Protein AF-A0A7S3M5Z5-F1 (afdb_monomer_lite)

Structure (mmCIF, N/CA/C/O backbone):
data_AF-A0A7S3M5Z5-F1
#
_entry.id   AF-A0A7S3M5Z5-F1
#
loop_
_atom_site.group_PDB
_atom_site.id
_atom_site.type_symbol
_atom_site.label_atom_id
_atom_site.label_alt_id
_atom_site.label_comp_id
_atom_site.label_asym_id
_atom_site.label_entity_id
_atom_site.label_seq_id
_atom_site.pdbx_PDB_ins_code
_atom_site.Cartn_x
_atom_site.Cartn_y
_atom_site.Cartn_z
_atom_site.occupancy
_atom_site.B_iso_or_equiv
_atom_site.auth_seq_id
_atom_site.auth_comp_id
_atom_site.auth_asym_id
_atom_site.auth_atom_id
_atom_site.pdbx_PDB_model_num
ATOM 1 N N . MET A 1 1 ? 9.520 68.332 -27.597 1.00 43.22 1 MET A N 1
ATOM 2 C CA . MET A 1 1 ? 9.142 66.942 -27.940 1.00 43.22 1 MET A CA 1
ATOM 3 C C . MET A 1 1 ? 8.812 66.236 -26.623 1.00 43.22 1 MET A C 1
ATOM 5 O O . MET A 1 1 ? 9.694 65.631 -26.049 1.00 43.22 1 MET A O 1
ATOM 9 N N . SER A 1 2 ? 7.698 66.453 -25.919 1.00 33.81 2 SER A N 1
ATOM 10 C CA . SER A 1 2 ? 6.263 66.553 -26.255 1.00 33.81 2 SER A CA 1
ATOM 11 C C . SER A 1 2 ? 5.640 65.240 -26.730 1.00 33.81 2 SER A C 1
ATOM 13 O O . SER A 1 2 ? 5.817 64.883 -27.891 1.00 33.81 2 SER A O 1
ATOM 15 N N . ARG A 1 3 ? 4.864 64.601 -25.837 1.00 35.56 3 ARG A N 1
ATOM 16 C CA . ARG A 1 3 ? 3.438 64.199 -25.973 1.00 35.56 3 ARG A CA 1
ATOM 17 C C . ARG A 1 3 ? 3.005 63.567 -24.633 1.00 35.56 3 ARG A C 1
ATOM 19 O O . ARG A 1 3 ? 3.528 62.525 -24.273 1.00 35.56 3 ARG A O 1
ATOM 26 N N . ASN A 1 4 ? 2.329 64.293 -23.738 1.00 35.72 4 ASN A N 1
ATOM 27 C CA . ASN A 1 4 ? 0.877 64.550 -23.656 1.00 35.72 4 ASN A CA 1
ATOM 28 C C . ASN A 1 4 ? 0.013 63.283 -23.666 1.00 35.72 4 ASN A C 1
ATOM 30 O O . ASN A 1 4 ? -0.031 62.613 -24.689 1.00 35.72 4 ASN A O 1
ATOM 34 N N . ILE A 1 5 ? -0.759 63.077 -22.592 1.00 34.09 5 ILE A N 1
ATOM 35 C CA . ILE A 1 5 ? -2.233 63.090 -22.608 1.00 34.09 5 ILE A CA 1
ATOM 36 C C . ILE A 1 5 ? -2.725 63.528 -21.218 1.00 34.09 5 ILE A C 1
ATOM 38 O O . ILE A 1 5 ? -2.197 63.121 -20.188 1.00 34.09 5 ILE A O 1
ATOM 42 N N . ALA A 1 6 ? -3.698 64.433 -21.243 1.00 37.28 6 ALA A N 1
ATOM 43 C CA . ALA A 1 6 ? -4.306 65.127 -20.122 1.00 37.28 6 ALA A CA 1
ATOM 44 C C . ALA A 1 6 ? -5.406 64.298 -19.441 1.00 37.28 6 ALA A C 1
ATOM 46 O O . ALA A 1 6 ? -6.159 63.597 -20.116 1.00 37.28 6 ALA A O 1
ATOM 47 N N . HIS A 1 7 ? -5.579 64.486 -18.130 1.00 37.19 7 HIS A N 1
ATOM 48 C CA . HIS A 1 7 ? -6.830 64.169 -17.445 1.00 37.19 7 HIS A CA 1
ATOM 49 C C . HIS A 1 7 ? -7.456 65.449 -16.898 1.00 37.19 7 HIS A C 1
ATOM 51 O O . HIS A 1 7 ? -6.837 66.204 -16.150 1.00 37.19 7 HIS A O 1
ATOM 57 N N . GLY A 1 8 ? -8.676 65.699 -17.375 1.00 39.25 8 GLY A N 1
ATOM 58 C CA . GLY A 1 8 ? -9.489 66.856 -17.055 1.00 39.25 8 GLY A CA 1
ATOM 59 C C . GLY A 1 8 ? -10.012 66.827 -15.625 1.00 39.25 8 GLY A C 1
ATOM 60 O O . GLY A 1 8 ? -10.321 65.784 -15.054 1.00 39.25 8 GLY A O 1
ATOM 61 N N . THR A 1 9 ? -10.133 68.025 -15.075 1.00 39.59 9 THR A N 1
ATOM 62 C CA . THR A 1 9 ? -10.810 68.345 -13.826 1.00 39.59 9 THR A CA 1
ATOM 63 C C . THR A 1 9 ? -12.314 68.103 -13.973 1.00 39.59 9 THR A C 1
ATOM 65 O O . THR A 1 9 ? -12.994 68.856 -14.673 1.00 39.59 9 THR A O 1
ATOM 68 N N . SER A 1 10 ? -12.853 67.075 -13.316 1.00 39.88 10 SER A N 1
ATOM 69 C CA . SER A 1 10 ? -14.298 66.931 -13.133 1.00 39.88 10 SER A CA 1
ATOM 70 C C . SER A 1 10 ? -14.761 67.864 -12.015 1.00 39.88 10 SER A C 1
ATOM 72 O O . SER A 1 10 ? -14.399 67.687 -10.850 1.00 39.88 10 SER A O 1
ATOM 74 N N . SER A 1 11 ? -15.555 68.861 -12.390 1.00 41.66 11 SER A N 1
ATOM 75 C CA . SER A 1 11 ? -16.326 69.719 -11.501 1.00 41.66 11 SER A CA 1
ATOM 76 C C . SER A 1 11 ? -17.181 68.885 -10.541 1.00 41.66 11 SER A C 1
ATOM 78 O O . SER A 1 11 ? -17.965 68.028 -10.946 1.00 41.66 11 SER A O 1
ATOM 80 N N . THR A 1 12 ? -17.034 69.146 -9.246 1.00 49.88 12 THR A N 1
ATOM 81 C CA . THR A 1 12 ? -17.871 68.586 -8.188 1.00 49.88 12 THR A CA 1
ATOM 82 C C . THR A 1 12 ? -19.261 69.214 -8.259 1.00 49.88 12 THR A C 1
ATOM 84 O O . THR A 1 12 ? -19.490 70.346 -7.837 1.00 49.88 12 THR A O 1
ATOM 87 N N . THR A 1 13 ? -20.218 68.477 -8.814 1.00 54.16 13 THR A N 1
ATOM 88 C CA . THR A 1 13 ? -21.637 68.816 -8.734 1.00 54.16 13 THR A CA 1
ATOM 89 C C . THR A 1 13 ? -22.106 68.637 -7.289 1.00 54.16 13 THR A C 1
ATOM 91 O O . THR A 1 13 ? -22.162 67.534 -6.747 1.00 54.16 13 THR A O 1
ATOM 94 N N . ILE A 1 14 ? -22.408 69.749 -6.622 1.00 57.97 14 ILE A N 1
ATOM 95 C CA . ILE A 1 14 ? -22.989 69.752 -5.278 1.00 57.97 14 ILE A CA 1
ATOM 96 C C . ILE A 1 14 ? -24.421 69.221 -5.399 1.00 57.97 14 ILE A C 1
ATOM 98 O O . ILE A 1 14 ? -25.308 69.917 -5.883 1.00 57.97 14 ILE A O 1
ATOM 102 N N . VAL A 1 15 ? -24.648 67.977 -4.974 1.00 57.81 15 VAL A N 1
ATOM 103 C CA . VAL A 1 15 ? -25.990 67.384 -4.900 1.00 57.81 15 VAL A CA 1
ATOM 104 C C . VAL A 1 15 ? -26.729 68.018 -3.716 1.00 57.81 15 VAL A C 1
ATOM 106 O O . VAL A 1 15 ? -26.546 67.619 -2.563 1.00 57.81 15 VAL A O 1
ATOM 109 N N . SER A 1 16 ? -27.531 69.047 -3.990 1.00 66.94 16 SER A N 1
ATOM 110 C CA . SER A 1 16 ? -28.467 69.651 -3.040 1.00 66.94 16 SER A CA 1
ATOM 111 C C . SER A 1 16 ? -29.897 69.190 -3.348 1.00 66.94 16 SER A C 1
ATOM 113 O O . SER A 1 16 ? -30.299 69.098 -4.504 1.00 66.94 16 SER A O 1
ATOM 115 N N . GLY A 1 17 ? -30.659 68.841 -2.307 1.00 71.44 17 GLY A N 1
ATOM 116 C CA . GLY A 1 17 ? -32.039 68.364 -2.433 1.00 71.44 17 GLY A CA 1
ATOM 117 C C . GLY A 1 17 ? -32.419 67.308 -1.394 1.00 71.44 17 GLY A C 1
ATOM 118 O O . GLY A 1 17 ? -31.580 66.815 -0.637 1.00 71.44 17 GLY A O 1
ATOM 119 N N . THR A 1 18 ? -33.703 66.958 -1.367 1.00 68.50 18 THR A N 1
ATOM 120 C CA . THR A 1 18 ? -34.346 66.063 -0.387 1.00 68.50 18 THR A CA 1
ATOM 121 C C . THR A 1 18 ? -33.781 64.635 -0.394 1.00 68.50 18 THR A C 1
ATOM 123 O O . THR A 1 18 ? -33.870 63.935 0.607 1.00 68.50 18 THR A O 1
ATOM 126 N N . ASP A 1 19 ? -33.114 64.222 -1.476 1.00 59.22 19 ASP A N 1
ATOM 127 C CA . ASP A 1 19 ? -32.486 62.901 -1.633 1.00 59.22 19 ASP A CA 1
ATOM 128 C C . ASP A 1 19 ? -31.010 62.828 -1.183 1.00 59.22 19 ASP A C 1
ATOM 130 O O . ASP A 1 19 ? -30.330 61.822 -1.403 1.00 59.22 19 ASP A O 1
ATOM 134 N N . ARG A 1 20 ? -30.492 63.860 -0.498 1.00 68.38 20 ARG A N 1
ATOM 135 C CA . ARG A 1 20 ? -29.096 63.907 -0.011 1.00 68.38 20 ARG A CA 1
ATOM 136 C C . ARG A 1 20 ? -28.720 62.732 0.905 1.00 68.38 20 ARG A C 1
ATOM 138 O O . ARG A 1 20 ? -27.565 62.307 0.916 1.00 68.38 20 ARG A O 1
ATOM 145 N N . TYR A 1 21 ? -29.680 62.184 1.648 1.00 64.81 21 TYR A N 1
ATOM 146 C CA . TYR A 1 21 ? -29.463 61.088 2.602 1.00 64.81 21 TYR A CA 1
ATOM 147 C C . TYR A 1 21 ? -29.082 59.750 1.941 1.00 64.81 21 TYR A C 1
ATOM 149 O O . TYR A 1 21 ? -28.549 58.872 2.615 1.00 64.81 21 TYR A O 1
ATOM 157 N N . LYS A 1 22 ? -29.309 59.585 0.630 1.00 66.06 22 LYS A N 1
ATOM 158 C CA . LYS A 1 22 ? -28.962 58.352 -0.100 1.00 66.06 22 LYS A CA 1
ATOM 159 C C . LYS A 1 22 ? -27.462 58.227 -0.392 1.00 66.06 22 LYS A C 1
ATOM 161 O O . LYS A 1 22 ? -26.971 57.113 -0.545 1.00 66.06 22 LYS A O 1
ATOM 166 N N . TYR A 1 23 ? -26.733 59.346 -0.427 1.00 62.72 23 TYR A N 1
ATOM 167 C CA . TYR A 1 23 ? -25.345 59.400 -0.910 1.00 62.72 23 TYR A CA 1
ATOM 168 C C . TYR A 1 23 ? -24.307 59.746 0.173 1.00 62.72 23 TYR A C 1
ATOM 170 O O . TYR A 1 23 ? -23.111 59.741 -0.105 1.00 62.72 23 TYR A O 1
ATOM 178 N N . PHE A 1 24 ? -24.731 59.984 1.420 1.00 61.91 24 PHE A N 1
ATOM 179 C CA . PHE A 1 24 ? -23.837 60.168 2.568 1.00 61.91 24 PHE A CA 1
ATOM 180 C C . PHE A 1 24 ? -24.242 59.235 3.715 1.00 61.91 24 PHE A C 1
ATOM 182 O O . PHE A 1 24 ? -25.121 59.562 4.506 1.00 61.91 24 PHE A O 1
ATOM 189 N N . LYS A 1 25 ? -23.573 58.084 3.847 1.00 59.22 25 LYS A N 1
ATOM 190 C CA . LYS A 1 25 ? -23.629 57.271 5.071 1.00 59.22 25 LYS A CA 1
ATOM 191 C C . LYS A 1 25 ? -22.400 57.581 5.921 1.00 59.22 25 LYS A C 1
ATOM 193 O O . LYS A 1 25 ? -21.284 57.246 5.538 1.00 59.22 25 LYS A O 1
ATOM 198 N N . ARG A 1 26 ? -22.596 58.242 7.065 1.00 60.44 26 ARG A N 1
ATOM 199 C CA . ARG A 1 26 ? -21.576 58.309 8.123 1.00 60.44 26 ARG A CA 1
ATOM 200 C C . ARG A 1 26 ? -21.660 57.023 8.952 1.00 60.44 26 ARG A C 1
ATOM 202 O O . ARG A 1 26 ? -22.781 56.619 9.264 1.00 60.44 26 ARG A O 1
ATOM 209 N N . PRO A 1 27 ? -20.539 56.386 9.326 1.00 59.56 27 PRO A N 1
ATOM 210 C CA . PRO A 1 27 ? -20.585 55.289 10.284 1.00 59.56 27 PRO A CA 1
ATOM 211 C C . PRO A 1 27 ? -21.136 55.811 11.620 1.00 59.56 27 PRO A C 1
ATOM 213 O O . PRO A 1 27 ? -20.685 56.838 12.130 1.00 59.56 27 PRO A O 1
ATOM 216 N N . ILE A 1 28 ? -22.152 55.131 12.156 1.00 60.16 28 ILE A N 1
ATOM 217 C CA . ILE A 1 28 ? -22.731 55.437 13.465 1.00 60.16 28 ILE A CA 1
ATOM 218 C C . ILE A 1 28 ? -21.717 54.979 14.511 1.00 60.16 28 ILE A C 1
ATOM 220 O O . ILE A 1 28 ? -21.494 53.783 14.676 1.00 60.16 28 ILE A O 1
ATOM 224 N N . MET A 1 29 ? -21.078 55.928 15.194 1.00 46.94 29 MET A N 1
ATOM 225 C CA . MET A 1 29 ? -20.269 55.612 16.367 1.00 46.94 29 MET A CA 1
ATOM 226 C C . MET A 1 29 ? -21.193 55.228 17.532 1.00 46.94 29 MET A C 1
ATOM 228 O O . MET A 1 29 ? -22.042 56.044 17.906 1.00 46.94 29 MET A O 1
ATOM 232 N N . PRO A 1 30 ? -21.033 54.036 18.134 1.00 61.28 30 PRO A N 1
ATOM 233 C CA . PRO A 1 30 ? -21.745 53.681 19.353 1.00 61.28 30 PRO A CA 1
ATOM 234 C C . PRO A 1 30 ? -21.363 54.663 20.464 1.00 61.28 30 PRO A C 1
ATOM 236 O O . PRO A 1 30 ? -20.181 54.862 20.751 1.00 61.28 30 PRO A O 1
ATOM 239 N N . ARG A 1 31 ? -22.356 55.299 21.091 1.00 50.75 31 ARG A N 1
ATOM 240 C CA . ARG A 1 31 ? -22.132 56.091 22.303 1.00 50.75 31 ARG A CA 1
ATOM 241 C C . ARG A 1 31 ? -21.839 55.124 23.443 1.00 50.75 31 ARG A C 1
ATOM 243 O O . ARG A 1 31 ? -22.752 54.507 23.977 1.00 50.75 31 ARG A O 1
ATOM 250 N N . VAL A 1 32 ? -20.568 54.990 23.801 1.00 49.41 32 VAL A N 1
ATOM 251 C CA . VAL A 1 32 ? -20.152 54.269 25.004 1.00 49.41 32 VAL A CA 1
ATOM 252 C C . VAL A 1 32 ? -20.518 55.147 26.201 1.00 49.41 32 VAL A C 1
ATOM 254 O O . VAL A 1 32 ? -19.834 56.126 26.493 1.00 49.41 32 VAL A O 1
ATOM 257 N N . SER A 1 33 ? -21.635 54.860 26.868 1.00 54.50 33 SER A N 1
ATOM 258 C CA . SER A 1 33 ? -21.915 55.433 28.185 1.00 54.50 33 SER A CA 1
ATOM 259 C C . SER A 1 33 ? -20.976 54.767 29.188 1.00 54.50 33 SER A C 1
ATOM 261 O O . SER A 1 33 ? -21.238 53.659 29.651 1.00 54.50 33 SER A O 1
ATOM 263 N N . ALA A 1 34 ? -19.849 55.412 29.486 1.00 51.16 34 ALA A N 1
ATOM 264 C CA . ALA A 1 34 ? -18.953 54.977 30.547 1.00 51.16 34 ALA A CA 1
ATOM 265 C C . ALA A 1 34 ? -19.637 55.210 31.904 1.00 51.16 34 ALA A C 1
ATOM 267 O O . ALA A 1 34 ? -19.567 56.298 32.471 1.00 51.16 34 ALA A O 1
ATOM 268 N N . VAL A 1 35 ? -20.342 54.196 32.403 1.00 54.91 35 VAL A N 1
ATOM 269 C CA . VAL A 1 35 ? -20.797 54.149 33.794 1.00 54.91 35 VAL A CA 1
ATOM 270 C C . VAL A 1 35 ? -19.621 53.640 34.624 1.00 54.91 35 VAL A C 1
ATOM 272 O O . VAL A 1 35 ? -19.112 52.547 34.386 1.00 54.91 35 VAL A O 1
ATOM 275 N N . ALA A 1 36 ? -19.144 54.463 35.557 1.00 52.31 36 ALA A N 1
ATOM 276 C CA . ALA A 1 36 ? -18.070 54.090 36.471 1.00 52.31 36 ALA A CA 1
ATOM 277 C C . ALA A 1 36 ? -18.521 52.924 37.377 1.00 52.31 36 ALA A C 1
ATOM 279 O O . ALA A 1 36 ? -19.660 52.949 37.851 1.00 52.31 36 ALA A O 1
ATOM 280 N N . PRO A 1 37 ? -17.666 51.924 37.659 1.00 48.53 37 PRO A N 1
ATOM 281 C CA . PRO A 1 37 ? -18.021 50.837 38.562 1.00 48.53 37 PRO A CA 1
ATOM 282 C C . PRO A 1 37 ? -18.065 51.359 40.004 1.00 48.53 37 PRO A C 1
ATOM 284 O O . PRO A 1 37 ? -17.046 51.440 40.688 1.00 48.53 37 PRO A O 1
ATOM 287 N N . GLN A 1 38 ? -19.256 51.736 40.471 1.00 46.62 38 GLN A N 1
ATOM 288 C CA . GLN A 1 38 ? -19.521 51.862 41.898 1.00 46.62 38 GLN A CA 1
ATOM 289 C C . GLN A 1 38 ? -19.731 50.463 42.476 1.00 46.62 38 GLN A C 1
ATOM 291 O O . GLN A 1 38 ? -20.580 49.697 42.026 1.00 46.62 38 GLN A O 1
ATOM 296 N N . ILE A 1 39 ? -18.901 50.145 43.464 1.00 49.81 39 ILE A N 1
ATOM 297 C CA . ILE A 1 39 ? -18.981 48.966 44.320 1.00 49.81 39 ILE A CA 1
ATOM 298 C C . ILE A 1 39 ? -20.371 48.946 44.964 1.00 49.81 39 ILE A C 1
ATOM 300 O O . ILE A 1 39 ? -20.687 49.826 45.762 1.00 49.81 39 ILE A O 1
ATOM 304 N N . LEU A 1 40 ? -21.190 47.947 44.638 1.00 44.34 40 LEU A N 1
ATOM 305 C CA . LEU A 1 40 ? -22.427 47.670 45.360 1.00 44.34 40 LEU A CA 1
ATOM 306 C C . LEU A 1 40 ? -22.357 46.271 45.971 1.00 44.34 40 LEU A C 1
ATOM 308 O O . LEU A 1 40 ? -22.427 45.253 45.285 1.00 44.34 40 LEU A O 1
ATOM 312 N N . LEU A 1 41 ? -22.201 46.280 47.297 1.00 47.19 41 LEU A N 1
ATOM 313 C CA . LEU A 1 41 ? -22.665 45.244 48.214 1.00 47.19 41 LEU A CA 1
ATOM 314 C C . LEU A 1 41 ? -24.086 44.810 47.821 1.00 47.19 41 LEU A C 1
ATOM 316 O O . LEU A 1 41 ? -24.908 45.647 47.448 1.00 47.19 41 LEU A O 1
ATOM 320 N N . ALA A 1 42 ? -24.364 43.511 47.936 1.00 42.09 42 ALA A N 1
ATOM 321 C CA . ALA A 1 42 ? -25.675 42.928 47.674 1.00 42.09 42 ALA A CA 1
ATOM 322 C C . ALA A 1 42 ? -26.801 43.736 48.360 1.00 42.09 42 ALA A C 1
ATOM 324 O O . ALA A 1 42 ? -26.733 43.946 49.575 1.00 42.09 42 ALA A O 1
ATOM 325 N N . PRO A 1 43 ? -27.836 44.184 47.628 1.00 47.59 43 PRO A N 1
ATOM 326 C CA . PRO A 1 43 ? -28.994 44.800 48.250 1.00 47.59 43 PRO A CA 1
ATOM 327 C C . PRO A 1 43 ? -29.846 43.702 48.894 1.00 47.59 43 PRO A C 1
ATOM 329 O O . PRO A 1 43 ? -30.458 42.884 48.212 1.00 47.59 43 PRO A O 1
ATOM 332 N N . THR A 1 44 ? -29.892 43.678 50.224 1.00 42.06 44 THR A N 1
ATOM 333 C CA . THR A 1 44 ? -30.932 42.973 50.976 1.00 42.06 44 THR A CA 1
ATOM 334 C C . THR A 1 44 ? -32.229 43.760 50.828 1.00 42.06 44 THR A C 1
ATOM 336 O O . THR A 1 44 ? -32.485 44.702 51.579 1.00 42.06 44 THR A O 1
ATOM 339 N N . THR A 1 45 ? -33.032 43.420 49.827 1.00 46.38 45 THR A N 1
ATOM 340 C CA . THR A 1 45 ? -34.400 43.924 49.706 1.00 46.38 45 THR A CA 1
ATOM 341 C C . THR A 1 45 ? -35.285 43.154 50.681 1.00 46.38 45 THR A C 1
ATOM 343 O O . THR A 1 45 ? -35.663 42.012 50.428 1.00 46.38 45 THR A O 1
ATOM 346 N N . ALA A 1 46 ? -35.580 43.770 51.824 1.00 54.31 46 ALA A N 1
ATOM 347 C CA . ALA A 1 46 ? -36.752 43.422 52.612 1.00 54.31 46 ALA A CA 1
ATOM 348 C C . ALA A 1 46 ? -37.972 44.002 51.882 1.00 54.31 46 ALA A C 1
ATOM 350 O O . ALA A 1 46 ? -38.087 45.220 51.754 1.00 54.31 46 ALA A O 1
ATOM 351 N N . GLU A 1 47 ? -38.832 43.140 51.343 1.00 51.00 47 GLU A N 1
ATOM 352 C CA . GLU A 1 47 ? -40.102 43.564 50.755 1.00 51.00 47 GLU A CA 1
ATOM 353 C C . GLU A 1 47 ? -41.162 43.676 51.858 1.00 51.00 47 GLU A C 1
ATOM 355 O O . GLU A 1 47 ? -41.482 42.695 52.529 1.00 51.00 47 GLU A O 1
ATOM 360 N N . ASP A 1 48 ? -41.678 44.890 52.057 1.00 56.59 48 ASP A N 1
ATOM 361 C CA . ASP A 1 48 ? -42.795 45.190 52.956 1.00 56.59 48 ASP A CA 1
ATOM 362 C C . ASP A 1 48 ? -44.125 44.804 52.265 1.00 56.59 48 ASP A C 1
ATOM 364 O O . ASP A 1 48 ? -44.462 45.379 51.226 1.00 56.59 48 ASP A O 1
ATOM 368 N N . PRO A 1 49 ? -44.925 43.862 52.801 1.00 56.69 49 PRO A N 1
ATOM 369 C CA . PRO A 1 49 ? -46.068 43.271 52.091 1.00 56.69 49 PRO A CA 1
ATOM 370 C C . PRO A 1 49 ? -47.365 44.113 52.109 1.00 56.69 49 PRO A C 1
ATOM 372 O O . PRO A 1 49 ? -48.459 43.560 52.020 1.00 56.69 49 PRO A O 1
ATOM 375 N N . LEU A 1 50 ? -47.288 45.443 52.236 1.00 57.91 50 LEU A N 1
ATOM 376 C CA . LEU A 1 50 ? -48.462 46.318 52.427 1.00 57.91 50 LEU A CA 1
ATOM 377 C C . LEU A 1 50 ? -48.587 47.478 51.427 1.00 57.91 50 LEU A C 1
ATOM 379 O O . LEU A 1 50 ? -49.387 48.389 51.646 1.00 57.91 50 LEU A O 1
ATOM 383 N N . VAL A 1 51 ? -47.868 47.439 50.302 1.00 55.97 51 VAL A N 1
ATOM 384 C CA . VAL A 1 51 ? -48.012 48.449 49.239 1.00 55.97 51 VAL A CA 1
ATOM 385 C C . VAL A 1 51 ? -48.855 47.896 48.077 1.00 55.97 51 VAL A C 1
ATOM 387 O O . VAL A 1 51 ? -48.476 46.887 47.482 1.00 55.97 51 VAL A O 1
ATOM 390 N N . PRO A 1 52 ? -49.990 48.532 47.723 1.00 54.62 52 PRO A N 1
ATOM 391 C CA . PRO A 1 52 ? -50.776 48.169 46.547 1.00 54.62 52 PRO A CA 1
ATOM 392 C C . PRO A 1 52 ? -49.987 48.398 45.253 1.00 54.62 52 PRO A C 1
ATOM 394 O O . PRO A 1 52 ? -49.382 49.450 45.054 1.00 54.62 52 PRO A O 1
ATOM 397 N N . THR A 1 53 ? -50.017 47.413 44.359 1.00 52.31 53 THR A N 1
ATOM 398 C CA . THR A 1 53 ? -49.394 47.467 43.035 1.00 52.31 53 THR A CA 1
ATOM 399 C C . THR A 1 53 ? -50.145 48.436 42.119 1.00 52.31 53 THR A C 1
ATOM 401 O O . THR A 1 53 ? -51.278 48.155 41.722 1.00 52.31 53 THR A O 1
ATOM 404 N N . ASP A 1 54 ? -49.513 49.546 41.742 1.00 46.91 54 ASP A N 1
ATOM 405 C CA . ASP A 1 54 ? -50.009 50.430 40.686 1.00 46.91 54 ASP A CA 1
ATOM 406 C C . ASP A 1 54 ? -49.924 49.739 39.314 1.00 46.91 54 ASP A C 1
ATOM 408 O O . ASP A 1 54 ? -48.860 49.297 38.869 1.00 46.91 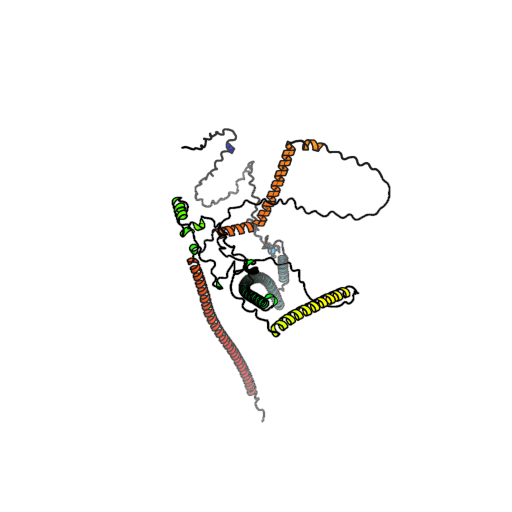54 ASP A O 1
ATOM 412 N N . ASN A 1 55 ? -51.065 49.666 38.624 1.00 53.69 55 ASN A N 1
ATOM 413 C CA . ASN A 1 55 ? -51.182 49.167 37.255 1.00 53.69 55 ASN A CA 1
ATOM 414 C C . ASN A 1 55 ? -50.394 50.067 36.296 1.00 53.69 55 ASN A C 1
ATOM 416 O O . ASN A 1 55 ? -50.867 51.113 35.845 1.00 53.69 55 ASN A O 1
ATOM 420 N N . ARG A 1 56 ? -49.176 49.643 35.962 1.00 45.47 56 ARG A N 1
ATOM 421 C CA . ARG A 1 56 ? -48.333 50.294 34.962 1.00 45.47 56 ARG A CA 1
ATOM 422 C C . ARG A 1 56 ? -48.935 50.068 33.571 1.00 45.47 56 ARG A C 1
ATOM 424 O O . ARG A 1 56 ? -48.939 48.953 33.063 1.00 45.47 56 ARG A O 1
ATOM 431 N N . VAL A 1 57 ? -49.459 51.134 32.970 1.00 58.06 57 VAL A N 1
ATOM 432 C CA . VAL A 1 57 ? -50.019 51.139 31.609 1.00 58.06 57 VAL A CA 1
ATOM 433 C C . VAL A 1 57 ? -48.938 50.720 30.602 1.00 58.06 57 VAL A C 1
ATOM 435 O O . VAL A 1 57 ? -47.874 51.340 30.541 1.00 58.06 57 VAL A O 1
ATOM 438 N N . GLU A 1 58 ? -49.195 49.662 29.827 1.00 57.22 58 GLU A N 1
ATOM 439 C CA . GLU A 1 58 ? -48.303 49.208 28.752 1.00 57.22 58 GLU A CA 1
ATOM 440 C C . GLU A 1 58 ? -48.253 50.239 27.609 1.00 57.22 58 GLU A C 1
ATOM 442 O O . GLU A 1 58 ? -49.281 50.760 27.174 1.00 57.22 58 GLU A O 1
ATOM 447 N N . ALA A 1 59 ? -47.052 50.539 27.107 1.00 55.72 59 ALA A N 1
ATOM 448 C CA . ALA A 1 59 ? -46.862 51.430 25.963 1.00 55.72 59 ALA A CA 1
ATOM 449 C C . ALA A 1 59 ? -47.371 50.787 24.654 1.00 55.72 59 ALA A C 1
ATOM 451 O O . ALA A 1 59 ? -47.228 49.585 24.440 1.00 55.72 59 ALA A O 1
ATOM 452 N N . SER A 1 60 ? -47.936 51.604 23.758 1.00 61.06 60 SER A N 1
ATOM 453 C CA . SER A 1 60 ? -48.693 51.186 22.564 1.00 61.06 60 SER A CA 1
ATOM 454 C C . SER A 1 60 ? -47.866 50.699 21.365 1.00 61.06 60 SER A C 1
ATOM 456 O O . SER A 1 60 ? -48.435 50.428 20.308 1.00 61.06 60 SER A O 1
ATOM 458 N N . VAL A 1 61 ? -46.545 50.568 21.496 1.00 53.59 61 VAL A N 1
ATOM 459 C CA . VAL A 1 61 ? -45.682 49.991 20.457 1.00 53.59 61 VAL A CA 1
ATOM 460 C C . VAL A 1 61 ? -44.690 49.047 21.128 1.00 53.59 61 VAL A C 1
ATOM 462 O O . VAL A 1 61 ? -43.887 49.472 21.957 1.00 53.59 61 VAL A O 1
ATOM 465 N N . LYS A 1 62 ? -44.784 47.758 20.784 1.00 56.84 62 LYS A N 1
ATOM 466 C CA . LYS A 1 62 ? -43.810 46.717 21.133 1.00 56.84 62 LYS A CA 1
ATOM 467 C C . LYS A 1 62 ? -42.936 46.472 19.907 1.00 56.84 62 LYS A C 1
ATOM 469 O O . LYS A 1 62 ? -43.456 46.109 18.853 1.00 56.84 62 LYS A O 1
ATOM 474 N N . ASP A 1 63 ? -41.631 46.659 20.056 1.00 56.94 63 ASP A N 1
ATOM 475 C CA . ASP A 1 63 ? -40.665 46.229 19.051 1.00 56.94 63 ASP A CA 1
ATOM 476 C C . ASP A 1 63 ? -40.641 44.693 19.022 1.00 56.94 63 ASP A C 1
ATOM 478 O O . ASP A 1 63 ? -40.483 44.040 20.055 1.00 56.94 63 ASP A O 1
ATOM 482 N N . VAL A 1 64 ? -40.859 44.112 17.840 1.00 51.28 64 VAL A N 1
ATOM 483 C CA . VAL A 1 64 ? -40.779 42.664 17.611 1.00 51.28 64 VAL A CA 1
ATOM 484 C C . VAL A 1 64 ? -39.466 42.385 16.899 1.00 51.28 64 VAL A C 1
ATOM 486 O O . VAL A 1 64 ? -39.337 42.601 15.694 1.00 51.28 64 VAL A O 1
ATOM 489 N N . GLU A 1 65 ? -38.482 41.900 17.644 1.00 56.72 65 GLU A N 1
ATOM 490 C CA . GLU A 1 65 ? -37.279 41.319 17.061 1.00 56.72 65 GLU A CA 1
ATOM 491 C C . GLU A 1 65 ? -37.608 39.895 16.593 1.00 56.72 65 GLU A C 1
ATOM 493 O O . GLU A 1 65 ? -37.979 39.027 17.384 1.00 56.72 65 GLU A O 1
ATOM 498 N N . VAL A 1 66 ? -37.521 39.648 15.282 1.00 57.16 66 VAL A N 1
ATOM 499 C CA . VAL A 1 66 ? -37.682 38.301 14.723 1.00 57.16 66 VAL A CA 1
ATOM 500 C C . VAL A 1 66 ? -36.369 37.554 14.919 1.00 57.16 66 VAL A C 1
ATOM 502 O O . VAL A 1 66 ? -35.372 37.831 14.252 1.00 57.16 66 VAL A O 1
ATOM 505 N N . GLN A 1 67 ? -36.382 36.607 15.852 1.00 49.50 67 GLN A N 1
ATOM 506 C CA . GLN A 1 67 ? -35.289 35.674 16.092 1.00 49.50 67 GLN A CA 1
ATOM 507 C C . GLN A 1 67 ? -34.988 34.889 14.802 1.00 49.50 67 GLN A C 1
ATOM 509 O O . GLN A 1 67 ? -35.898 34.439 14.101 1.00 49.50 67 GLN A O 1
ATOM 514 N N . THR A 1 68 ? -33.708 34.763 14.453 1.00 53.16 68 THR A N 1
ATOM 515 C CA . THR A 1 68 ? -33.231 34.051 13.261 1.00 53.16 68 THR A CA 1
ATOM 516 C C . THR A 1 68 ? -33.787 32.626 13.193 1.00 53.16 68 THR A C 1
ATOM 518 O O . THR A 1 68 ? -33.877 31.944 14.207 1.00 53.16 68 THR A O 1
ATOM 521 N N . ALA A 1 69 ? -34.098 32.143 11.985 1.00 57.75 69 ALA A N 1
ATOM 522 C CA . ALA A 1 69 ? -34.664 30.814 11.701 1.00 57.75 69 ALA A CA 1
ATOM 523 C C . ALA A 1 69 ? -33.774 29.605 12.091 1.00 57.75 69 ALA A C 1
ATOM 525 O O . ALA A 1 69 ? -34.089 28.468 11.745 1.00 57.75 69 ALA A O 1
ATOM 526 N N . TYR A 1 70 ? -32.673 29.837 12.805 1.00 54.28 70 TYR A N 1
ATOM 527 C CA . TYR A 1 70 ? -31.778 28.815 13.330 1.00 54.28 70 TYR A CA 1
ATOM 528 C C . TYR A 1 70 ? -32.032 28.679 14.827 1.00 54.28 70 TYR A C 1
ATOM 530 O O . TYR A 1 70 ? -31.541 29.456 15.643 1.00 54.28 70 TYR A O 1
ATOM 538 N N . ARG A 1 71 ? -32.866 27.699 15.168 1.00 60.00 71 ARG A N 1
ATOM 539 C CA . ARG A 1 71 ? -33.083 27.249 16.539 1.00 60.00 71 ARG A CA 1
ATOM 540 C C . ARG A 1 71 ? -31.880 26.388 16.914 1.00 60.00 71 ARG A C 1
ATOM 542 O O . ARG A 1 71 ? -31.745 25.287 16.391 1.00 60.00 71 ARG A O 1
ATOM 549 N N . GLU A 1 72 ? -31.000 26.890 17.771 1.00 52.22 72 GLU A N 1
ATOM 550 C CA . GLU A 1 72 ? -29.927 26.081 18.355 1.00 52.22 72 GLU A CA 1
ATOM 551 C C . GLU A 1 72 ? -30.575 25.027 19.266 1.00 52.22 72 GLU A C 1
ATOM 553 O O . GLU A 1 72 ? -30.978 25.312 20.393 1.00 52.22 72 GLU A O 1
ATOM 558 N N . SER A 1 73 ? -30.767 23.811 18.747 1.00 59.91 73 SER A N 1
ATOM 559 C CA . SER A 1 73 ? -31.374 22.684 19.470 1.00 59.91 73 SER A CA 1
ATOM 560 C C . SER A 1 73 ? -30.551 22.242 20.682 1.00 59.91 73 SER A C 1
ATOM 562 O O . SER A 1 73 ? -31.101 21.672 21.617 1.00 59.91 73 SER A O 1
ATOM 564 N N . GLU A 1 74 ? -29.254 22.550 20.691 1.00 61.16 74 GLU A N 1
ATOM 565 C CA . GLU A 1 74 ? -28.317 22.202 21.764 1.00 61.16 74 GLU A CA 1
ATOM 566 C C . GLU A 1 74 ? -28.403 23.140 22.982 1.00 61.16 74 GLU A C 1
ATOM 568 O O . GLU A 1 74 ? -27.933 22.787 24.061 1.00 61.16 74 GLU A O 1
ATOM 573 N N . ALA A 1 75 ? -29.041 24.313 22.856 1.00 56.94 75 ALA A N 1
ATOM 574 C CA . ALA A 1 75 ? -29.189 25.279 23.952 1.00 56.94 75 ALA A CA 1
ATOM 575 C C . ALA A 1 75 ? -30.429 25.025 24.839 1.00 56.94 75 ALA A C 1
ATOM 577 O O . ALA A 1 75 ? -30.731 25.812 25.740 1.00 56.94 75 ALA A O 1
ATOM 578 N N . GLN A 1 76 ? -31.178 23.945 24.593 1.00 57.31 76 GLN A N 1
ATOM 579 C CA . GLN A 1 76 ? -32.401 23.629 25.326 1.00 57.31 76 GLN A CA 1
ATOM 580 C C . GLN A 1 76 ? -32.049 22.847 26.604 1.00 57.31 76 GLN A C 1
ATOM 582 O O . GLN A 1 76 ? -31.790 21.648 26.578 1.00 57.31 76 GLN A O 1
ATOM 587 N N . THR A 1 77 ? -32.003 23.548 27.737 1.00 61.06 77 THR A N 1
ATOM 588 C CA . THR A 1 77 ? -31.788 22.950 29.061 1.00 61.06 77 THR A CA 1
ATOM 589 C C . THR A 1 77 ? -32.861 21.905 29.379 1.00 61.06 77 THR A C 1
ATOM 591 O O . THR A 1 77 ? -34.011 22.025 28.947 1.00 61.06 77 THR A O 1
ATOM 594 N N . VAL A 1 78 ? -32.494 20.875 30.155 1.00 62.47 78 VAL A N 1
ATOM 595 C CA . VAL A 1 78 ? -33.458 19.896 30.681 1.00 62.47 78 VAL A CA 1
ATOM 596 C C . VAL A 1 78 ? -34.551 20.680 31.420 1.00 62.47 78 VAL A C 1
ATOM 598 O O . VAL A 1 78 ? -34.215 21.453 32.324 1.00 62.47 78 VAL A O 1
ATOM 601 N N . PRO A 1 79 ? -35.836 20.553 31.035 1.00 70.44 79 PRO A N 1
ATOM 602 C CA . PRO A 1 79 ? -36.905 21.294 31.686 1.00 70.44 79 PRO A CA 1
ATOM 603 C C . PRO A 1 79 ? -36.890 20.985 33.183 1.00 70.44 79 PRO A C 1
ATOM 605 O O . PRO A 1 79 ? -36.790 19.826 33.583 1.00 70.44 79 PRO A O 1
ATOM 608 N N . TYR A 1 80 ? -36.954 22.029 34.011 1.00 75.81 80 TYR A N 1
ATOM 609 C CA . TYR A 1 80 ? -36.916 21.895 35.464 1.00 75.81 80 TYR A CA 1
ATOM 610 C C . TYR A 1 80 ? -38.036 20.963 35.945 1.00 75.81 80 TYR A C 1
ATOM 612 O O . TYR A 1 80 ? -39.219 21.288 35.831 1.00 75.81 80 TYR A O 1
ATOM 620 N N . THR A 1 81 ? -37.662 19.805 36.492 1.00 75.69 81 THR A N 1
ATOM 621 C CA . THR A 1 81 ? -38.595 18.889 37.152 1.00 75.69 81 THR A CA 1
ATOM 622 C C . THR A 1 81 ? -38.624 19.200 38.649 1.00 75.69 81 THR A C 1
ATOM 624 O O . THR A 1 81 ? -37.589 19.044 39.307 1.00 75.69 81 THR A O 1
ATOM 627 N N . PRO A 1 82 ? -39.765 19.627 39.217 1.00 82.19 82 PRO A N 1
ATOM 628 C CA . PRO A 1 82 ? -39.862 19.904 40.644 1.00 82.19 82 PRO A CA 1
ATOM 629 C C . PRO A 1 82 ? -39.663 18.626 41.470 1.00 82.19 82 PRO A C 1
ATOM 631 O O . PRO A 1 82 ? -40.036 17.526 41.057 1.00 82.19 82 PRO A O 1
ATOM 634 N N . ASN A 1 83 ? -39.096 18.779 42.667 1.00 80.69 83 ASN A N 1
ATOM 635 C CA . ASN A 1 83 ? -38.967 17.678 43.618 1.00 80.69 83 ASN A CA 1
ATOM 636 C C . ASN A 1 83 ? -40.364 17.204 44.050 1.00 80.69 83 ASN A C 1
ATOM 638 O O . ASN A 1 83 ? -41.199 18.016 44.445 1.00 80.69 83 ASN A O 1
ATOM 642 N N . TYR A 1 84 ? -40.611 15.896 43.995 1.00 78.56 84 TYR A N 1
ATOM 643 C CA . TYR A 1 84 ? -41.860 15.286 44.451 1.00 78.56 84 TYR A CA 1
ATOM 644 C C . TYR A 1 84 ? -41.661 14.605 45.808 1.00 78.56 84 TYR A C 1
ATOM 646 O O . TYR A 1 84 ? -40.571 14.132 46.133 1.00 78.56 84 TYR A O 1
ATOM 654 N N . ILE A 1 85 ? -42.734 14.529 46.592 1.00 81.19 85 ILE A N 1
ATOM 655 C CA . ILE A 1 85 ? -42.786 13.786 47.852 1.00 81.19 85 ILE A CA 1
ATOM 656 C C . ILE A 1 85 ? -43.757 12.626 47.632 1.00 81.19 85 ILE A C 1
ATOM 658 O O . ILE A 1 85 ? -44.895 12.845 47.223 1.00 81.19 85 ILE A O 1
ATOM 662 N N . VAL A 1 86 ? -43.311 11.390 47.860 1.00 81.38 86 VAL A N 1
ATOM 663 C CA . VAL A 1 86 ? -44.178 10.208 47.753 1.00 81.38 86 VAL A CA 1
ATOM 664 C C . VAL A 1 86 ? -45.020 10.116 49.021 1.00 81.38 86 VAL A C 1
ATOM 666 O O . VAL A 1 86 ? -44.508 9.808 50.094 1.00 81.38 86 VAL A O 1
ATOM 669 N N . THR A 1 87 ? -46.313 10.408 48.915 1.00 72.06 87 THR A N 1
ATOM 670 C CA . THR A 1 87 ? -47.267 10.235 50.014 1.00 72.06 87 THR A CA 1
ATOM 671 C C . THR A 1 87 ? -47.824 8.811 49.978 1.00 72.06 87 THR A C 1
ATOM 673 O O . THR A 1 87 ? -48.817 8.551 49.304 1.00 72.06 87 THR A O 1
ATOM 676 N N . GLY A 1 88 ? -47.156 7.877 50.656 1.00 77.81 88 GLY A N 1
ATOM 677 C CA . GLY A 1 88 ? -47.563 6.469 50.741 1.00 77.81 88 GLY A CA 1
ATOM 678 C C . GLY A 1 88 ? -46.390 5.537 51.053 1.00 77.81 88 GLY A C 1
ATOM 679 O O . GLY A 1 88 ? -45.234 5.931 50.914 1.00 77.81 88 GLY A O 1
ATOM 680 N N . THR A 1 89 ? -46.678 4.303 51.479 1.00 69.44 89 THR A N 1
ATOM 681 C CA . THR A 1 89 ? -45.658 3.247 51.651 1.00 69.44 89 THR A CA 1
ATOM 682 C C . THR A 1 89 ? -45.155 2.693 50.318 1.00 69.44 89 THR A C 1
ATOM 684 O O . THR A 1 89 ? -44.065 2.131 50.268 1.00 69.44 89 THR A O 1
ATOM 687 N N . GLU A 1 90 ? -45.921 2.868 49.239 1.00 69.75 90 GLU A N 1
ATOM 688 C CA . GLU A 1 90 ? -45.599 2.353 47.909 1.00 69.75 90 GLU A CA 1
ATOM 689 C C . GLU A 1 90 ? -45.190 3.482 46.955 1.00 69.75 90 GLU A C 1
ATOM 691 O O . GLU A 1 90 ? -45.868 4.503 46.829 1.00 69.75 90 GLU A O 1
ATOM 696 N N . ALA A 1 91 ? -44.058 3.296 46.274 1.00 73.00 91 ALA A N 1
ATOM 697 C CA . ALA A 1 91 ? -43.540 4.242 45.293 1.00 73.00 91 ALA A CA 1
ATOM 698 C C . ALA A 1 91 ? -44.207 4.027 43.918 1.00 73.00 91 ALA A C 1
ATOM 700 O O . ALA A 1 91 ? -44.185 2.899 43.416 1.00 73.00 91 ALA A O 1
ATOM 701 N N . PRO A 1 92 ? -44.759 5.075 43.272 1.00 79.62 92 PRO A N 1
ATOM 702 C CA . PRO A 1 92 ? -45.441 4.923 41.990 1.00 79.62 92 PRO A CA 1
ATOM 703 C C . PRO A 1 92 ? -44.488 4.469 40.876 1.00 79.62 92 PRO A C 1
ATOM 705 O O . PRO A 1 92 ? -43.357 4.944 40.772 1.00 79.62 92 PRO A O 1
ATOM 708 N N . GLU A 1 93 ? -44.967 3.585 39.994 1.00 71.88 93 GLU A N 1
ATOM 709 C CA . GLU A 1 93 ? -44.184 3.015 38.882 1.00 71.88 93 GLU A CA 1
ATOM 710 C C . GLU A 1 93 ? -43.634 4.074 37.919 1.00 71.88 93 GLU A C 1
ATOM 712 O O . GLU A 1 93 ? -42.579 3.879 37.323 1.00 71.88 93 GLU A O 1
ATOM 717 N N . VAL A 1 94 ? -44.309 5.223 37.834 1.00 75.12 94 VAL A N 1
ATOM 718 C CA . VAL A 1 94 ? -43.895 6.393 37.047 1.00 75.12 94 VAL A CA 1
ATOM 719 C C . VAL A 1 94 ? -42.494 6.881 37.444 1.00 75.12 94 VAL A C 1
ATOM 721 O O . VAL A 1 94 ? -41.777 7.424 36.611 1.00 75.12 94 VAL A O 1
ATOM 724 N N . LEU A 1 95 ? -42.051 6.631 38.682 1.00 76.50 95 LEU A N 1
ATOM 725 C CA . LEU A 1 95 ? -40.715 7.020 39.144 1.00 76.50 95 LEU A CA 1
ATOM 726 C C . LEU A 1 95 ? -39.582 6.196 38.526 1.00 76.50 95 LEU A C 1
ATOM 728 O O . LEU A 1 95 ? -38.455 6.677 38.497 1.00 76.50 95 LEU A O 1
ATOM 732 N N . LEU A 1 96 ? -39.867 5.000 37.996 1.00 75.81 96 LEU A N 1
ATOM 733 C CA . LEU A 1 96 ? -38.890 4.209 37.233 1.00 75.81 96 LEU A CA 1
ATOM 734 C C . LEU A 1 96 ? -38.561 4.854 35.878 1.00 75.81 96 LEU A C 1
ATOM 736 O O . LEU A 1 96 ? -37.509 4.587 35.313 1.00 75.81 96 LEU A O 1
ATOM 740 N N . LEU A 1 97 ? -39.453 5.708 35.364 1.00 76.12 97 LEU A N 1
ATOM 741 C CA . LEU A 1 97 ? -39.298 6.401 34.081 1.00 76.12 97 LEU A CA 1
ATOM 742 C C . LEU A 1 97 ? -38.598 7.757 34.219 1.00 76.12 97 LEU A C 1
ATOM 744 O O . LEU A 1 97 ? -38.391 8.436 33.219 1.00 76.12 97 LEU A O 1
ATOM 748 N N . LYS A 1 98 ? -38.253 8.171 35.444 1.00 78.50 98 LYS A N 1
ATOM 749 C CA . LYS A 1 98 ? -37.683 9.493 35.732 1.00 78.50 98 LYS A CA 1
ATOM 750 C C . LYS A 1 98 ? -36.369 9.747 34.989 1.00 78.50 98 LYS A C 1
ATOM 752 O O . LYS A 1 98 ? -36.115 10.876 34.582 1.00 78.50 98 LYS A O 1
ATOM 757 N N . ASP A 1 99 ? -35.558 8.707 34.829 1.00 79.62 99 ASP A N 1
ATOM 758 C CA . ASP A 1 99 ? -34.217 8.821 34.251 1.00 79.62 99 ASP A CA 1
ATOM 759 C C . ASP A 1 99 ? -34.230 8.776 32.710 1.00 79.62 99 ASP A C 1
ATOM 761 O O . ASP A 1 99 ? -33.196 8.985 32.078 1.00 79.62 99 ASP A O 1
ATOM 765 N N . LEU A 1 100 ? -35.395 8.535 32.093 1.00 78.94 100 LEU A N 1
ATOM 766 C CA . LEU A 1 100 ? -35.562 8.548 30.641 1.00 78.94 100 LEU A CA 1
ATOM 767 C C . LEU A 1 100 ? -35.819 9.983 30.168 1.00 78.94 100 LEU A C 1
ATOM 769 O O . LEU A 1 100 ? -36.829 10.598 30.514 1.00 78.94 100 LEU A O 1
ATOM 773 N N . THR A 1 101 ? -34.922 10.516 29.342 1.00 76.62 101 THR A N 1
ATOM 774 C CA . THR A 1 101 ? -35.065 11.850 28.737 1.00 76.62 101 THR A CA 1
ATOM 775 C C . THR A 1 101 ? -35.259 11.744 27.226 1.00 76.62 101 THR A C 1
ATOM 777 O O . THR A 1 101 ? -35.035 10.694 26.626 1.00 76.62 101 THR A O 1
ATOM 780 N N . TYR A 1 102 ? -35.676 12.838 26.577 1.00 72.44 102 TYR A N 1
ATOM 781 C CA . TYR A 1 102 ? -35.679 12.921 25.111 1.00 72.44 102 TYR A CA 1
ATOM 782 C C . TYR A 1 102 ? -34.268 12.588 24.585 1.00 72.44 102 TYR A C 1
ATOM 784 O O . TYR A 1 102 ? -33.290 13.038 25.180 1.00 72.44 102 TYR A O 1
ATOM 792 N N . GLU A 1 103 ? -34.173 11.731 23.562 1.00 71.31 103 GLU A N 1
ATOM 793 C CA . GLU A 1 103 ? -32.936 11.117 23.019 1.00 71.31 103 GLU A CA 1
ATOM 794 C C . GLU A 1 103 ? -32.234 10.072 23.911 1.00 71.31 103 GLU A C 1
ATOM 796 O O . GLU A 1 103 ? -31.543 9.201 23.385 1.00 71.31 103 GLU A O 1
ATOM 801 N N . ASN A 1 104 ? -32.493 10.051 25.223 1.00 71.75 104 ASN A N 1
ATOM 802 C CA . ASN A 1 104 ? -32.016 9.010 26.141 1.00 71.75 104 ASN A CA 1
ATOM 803 C C . ASN A 1 104 ? -33.171 8.092 26.576 1.00 71.75 104 ASN A C 1
ATOM 805 O O . ASN A 1 104 ? -33.652 8.160 27.708 1.00 71.75 104 ASN A O 1
ATOM 809 N N . GLY A 1 105 ? -33.616 7.224 25.662 1.00 72.38 105 GLY A N 1
ATOM 810 C CA . GLY A 1 105 ? -34.594 6.162 25.952 1.00 72.38 105 GLY A CA 1
ATOM 811 C C . GLY A 1 105 ? -36.068 6.520 25.709 1.00 72.38 105 GLY A C 1
ATOM 812 O O . GLY A 1 105 ? -36.937 5.668 25.900 1.00 72.38 105 GLY A O 1
ATOM 813 N N . LEU A 1 106 ? -36.367 7.740 25.239 1.00 77.00 106 LEU A N 1
ATOM 814 C CA . LEU A 1 106 ? -37.655 8.093 24.626 1.00 77.00 106 LEU A CA 1
ATOM 815 C C . LEU A 1 106 ? -37.486 8.344 23.111 1.00 77.00 106 LEU A C 1
ATOM 817 O O . LEU A 1 106 ? -36.577 9.091 22.738 1.00 77.00 106 LEU A O 1
ATOM 821 N N . PRO A 1 107 ? -38.358 7.805 22.231 1.00 77.56 107 PRO A N 1
ATOM 822 C CA . PRO A 1 107 ? -39.567 7.022 22.512 1.00 77.56 107 PRO A CA 1
ATOM 823 C C . PRO A 1 107 ? -39.256 5.642 23.102 1.00 77.56 107 PRO A C 1
ATOM 825 O O . PRO A 1 107 ? -38.222 5.054 22.802 1.00 77.56 107 PRO A O 1
ATOM 828 N N . LEU A 1 108 ? -40.163 5.152 23.950 1.00 79.56 108 LEU A N 1
ATOM 829 C CA . LEU A 1 108 ? -39.966 3.934 24.736 1.00 79.56 108 LEU A CA 1
ATOM 830 C C . LEU A 1 108 ? -39.649 2.737 23.819 1.00 79.56 108 LEU A C 1
ATOM 832 O O . LEU A 1 108 ? -40.472 2.352 22.983 1.00 79.56 108 LEU A O 1
ATOM 836 N N . GLY A 1 109 ? -38.451 2.173 23.956 1.00 85.06 109 GLY A N 1
ATOM 837 C CA . GLY A 1 109 ? -38.003 1.005 23.209 1.00 85.06 109 GLY A CA 1
ATOM 838 C C . GLY A 1 109 ? -38.310 -0.307 23.933 1.00 85.06 109 GLY A C 1
ATOM 839 O O . GLY A 1 109 ? -38.834 -0.345 25.046 1.00 85.06 109 GLY A O 1
ATOM 840 N N . LYS A 1 110 ? -37.978 -1.431 23.284 1.00 85.69 110 LYS A N 1
ATOM 841 C CA . LYS A 1 110 ? -38.208 -2.776 23.844 1.00 85.69 110 LYS A CA 1
ATOM 842 C C . LYS A 1 110 ? -37.421 -3.011 25.135 1.00 85.69 110 LYS A C 1
ATOM 844 O O . LYS A 1 110 ? -37.939 -3.635 26.049 1.00 85.69 110 LYS A O 1
ATOM 849 N N . LYS A 1 111 ? -36.204 -2.468 25.220 1.00 83.94 111 LYS A N 1
ATOM 850 C CA . LYS A 1 111 ? -35.325 -2.622 26.386 1.00 83.94 111 LYS A CA 1
ATOM 851 C C . LYS A 1 111 ? -35.906 -1.922 27.607 1.00 83.94 111 LYS A C 1
ATOM 853 O O . LYS A 1 111 ? -35.925 -2.481 28.693 1.00 83.94 111 LYS A O 1
ATOM 858 N N . GLU A 1 112 ? -36.416 -0.710 27.424 1.00 84.00 112 GLU A N 1
ATOM 859 C CA . GLU A 1 112 ? -37.027 0.079 28.488 1.00 84.00 112 GLU A CA 1
ATOM 860 C C . GLU A 1 112 ? -38.314 -0.591 28.993 1.00 84.00 112 GLU A C 1
ATOM 862 O O . GLU A 1 112 ? -38.544 -0.644 30.199 1.00 84.00 112 GLU A O 1
ATOM 867 N N . VAL A 1 113 ? -39.113 -1.179 28.094 1.00 86.19 113 VAL A N 1
ATOM 868 C CA . VAL A 1 113 ? -40.288 -1.989 28.464 1.00 86.19 113 VAL A CA 1
ATOM 869 C C . VAL A 1 113 ? -39.885 -3.235 29.256 1.00 86.19 113 VAL A C 1
ATOM 871 O O . VAL A 1 113 ? -40.436 -3.465 30.331 1.00 86.19 113 VAL A O 1
ATOM 874 N N . GLU A 1 114 ? -38.889 -3.990 28.789 1.00 85.88 114 GLU A N 1
ATOM 875 C CA . GLU A 1 114 ? -38.358 -5.169 29.493 1.00 85.88 114 GLU A CA 1
ATOM 876 C C . GLU A 1 114 ? -37.838 -4.809 30.897 1.00 85.88 114 GLU A C 1
ATOM 878 O O . GLU A 1 114 ? -38.080 -5.541 31.858 1.00 85.88 114 GLU A O 1
ATOM 883 N N . MET A 1 115 ? -37.195 -3.648 31.057 1.00 82.94 115 MET A N 1
ATOM 884 C CA . MET A 1 115 ? -36.738 -3.141 32.357 1.00 82.94 115 MET A CA 1
ATOM 885 C C . MET A 1 115 ? -37.898 -2.831 33.315 1.00 82.94 115 MET A C 1
ATOM 887 O O . MET A 1 115 ? -37.811 -3.119 34.512 1.00 82.94 115 MET A O 1
ATOM 891 N N . ILE A 1 116 ? -38.998 -2.269 32.809 1.00 84.44 116 ILE A N 1
ATOM 892 C CA . ILE A 1 116 ? -40.199 -1.976 33.609 1.00 84.44 116 ILE A CA 1
ATOM 893 C C . ILE A 1 116 ? -40.900 -3.274 34.020 1.00 84.44 116 ILE A C 1
ATOM 895 O O . ILE A 1 116 ? -41.276 -3.431 35.183 1.00 84.44 116 ILE A O 1
ATOM 899 N N . GLU A 1 117 ? -41.054 -4.218 33.090 1.00 87.50 117 GLU A N 1
ATOM 900 C CA . GLU A 1 117 ? -41.614 -5.545 33.368 1.00 87.50 117 GLU A CA 1
ATOM 901 C C . GLU A 1 117 ? -40.775 -6.294 34.406 1.00 87.50 117 GLU A C 1
ATOM 903 O O . GLU A 1 117 ? -41.318 -6.890 35.339 1.00 87.50 117 GLU A O 1
ATOM 908 N N . TYR A 1 118 ? -39.450 -6.187 34.312 1.00 85.75 118 TYR A N 1
ATOM 909 C CA . TYR A 1 118 ? -38.533 -6.745 35.294 1.00 85.75 118 TYR A CA 1
ATOM 910 C C . TYR A 1 118 ? -38.711 -6.119 36.684 1.00 85.75 118 TYR A C 1
ATOM 912 O O . TYR A 1 118 ? -38.790 -6.832 37.686 1.00 85.75 118 TYR A O 1
ATOM 920 N N . ALA A 1 119 ? -38.820 -4.789 36.758 1.00 86.38 119 ALA A N 1
ATOM 921 C CA . ALA A 1 119 ? -39.049 -4.080 38.013 1.00 86.38 119 ALA A CA 1
ATOM 922 C C . ALA A 1 119 ? -40.398 -4.453 38.656 1.00 86.38 119 ALA A C 1
ATOM 924 O O . ALA A 1 119 ? -40.472 -4.594 39.879 1.00 86.38 119 ALA A O 1
ATOM 925 N N . ARG A 1 120 ? -41.447 -4.671 37.851 1.00 87.31 120 ARG A N 1
ATOM 926 C CA . ARG A 1 120 ? -42.741 -5.199 38.319 1.00 87.31 120 ARG A CA 1
ATOM 927 C C . ARG A 1 120 ? -42.604 -6.611 38.872 1.00 87.31 120 ARG A C 1
ATOM 929 O O . ARG A 1 120 ? -42.945 -6.840 40.027 1.00 87.31 120 ARG A O 1
ATOM 936 N N . ALA A 1 121 ? -41.999 -7.518 38.107 1.00 89.06 121 ALA A N 1
ATOM 937 C CA . ALA A 1 121 ? -41.767 -8.895 38.537 1.00 89.06 121 ALA A CA 1
ATOM 938 C C . ALA A 1 121 ? -40.921 -8.978 39.822 1.00 89.06 121 ALA A C 1
ATOM 940 O O . ALA A 1 121 ? -41.129 -9.866 40.650 1.00 89.06 121 ALA A O 1
ATOM 941 N N . LYS A 1 122 ? -39.980 -8.045 40.014 1.00 89.06 122 LYS A N 1
ATOM 942 C CA . LYS A 1 122 ? -39.201 -7.921 41.248 1.00 89.06 122 LYS A CA 1
ATOM 943 C C . LYS A 1 122 ? -40.071 -7.503 42.436 1.00 89.06 122 LYS A C 1
ATOM 945 O O . LYS A 1 122 ? -39.999 -8.160 43.470 1.00 89.06 122 LYS A O 1
ATOM 950 N N . ARG A 1 123 ? -40.918 -6.476 42.293 1.00 87.19 123 ARG A N 1
ATOM 951 C CA . ARG A 1 123 ? -41.853 -6.062 43.358 1.00 87.19 123 ARG A CA 1
ATOM 952 C C . ARG A 1 123 ? -42.866 -7.154 43.696 1.00 87.19 123 ARG A C 1
ATOM 954 O O . ARG A 1 123 ? -43.099 -7.411 44.872 1.00 87.19 123 ARG A O 1
ATOM 961 N N . ASP A 1 124 ? -43.414 -7.826 42.685 1.00 89.31 124 ASP A N 1
ATOM 962 C CA . ASP A 1 124 ? -44.335 -8.953 42.873 1.00 89.31 124 ASP A CA 1
ATOM 963 C C . ASP A 1 124 ? -43.649 -10.118 43.587 1.00 89.31 124 ASP A C 1
ATOM 965 O O . ASP A 1 124 ? -44.259 -10.819 44.390 1.00 89.31 124 ASP A O 1
ATOM 969 N N . MET A 1 125 ? -42.361 -10.346 43.329 1.00 86.69 125 MET A N 1
ATOM 970 C CA . MET A 1 125 ? -41.602 -11.326 44.092 1.00 86.69 125 MET A CA 1
ATOM 971 C C . MET A 1 125 ? -41.424 -10.874 45.544 1.00 86.69 125 MET A C 1
ATOM 973 O O . MET A 1 125 ? -41.695 -11.663 46.443 1.00 86.69 125 MET A O 1
ATOM 977 N N . GLU A 1 126 ? -40.980 -9.635 45.772 1.00 86.56 126 GLU A N 1
ATOM 978 C CA . GLU A 1 126 ? -40.754 -9.060 47.106 1.00 86.56 126 GLU A CA 1
ATOM 979 C C . GLU A 1 126 ? -42.016 -9.080 47.977 1.00 86.56 126 GLU A C 1
ATOM 981 O O . GLU A 1 126 ? -41.922 -9.374 49.169 1.00 86.56 126 GLU A O 1
ATOM 986 N N . SER A 1 127 ? -43.194 -8.853 47.388 1.00 88.06 127 SER A N 1
ATOM 987 C CA . SER A 1 127 ? -44.479 -8.955 48.087 1.00 88.06 127 SER A CA 1
ATOM 988 C C . SER A 1 127 ? -44.867 -10.404 48.408 1.00 88.06 127 SER A C 1
ATOM 990 O O . SER A 1 127 ? -45.418 -10.670 49.475 1.00 88.06 127 SER A O 1
ATOM 992 N N . ASN A 1 128 ? -44.520 -11.355 47.535 1.00 88.25 128 ASN A N 1
ATOM 993 C CA . ASN A 1 128 ? -44.793 -12.786 47.700 1.00 88.25 128 ASN A CA 1
ATOM 994 C C . ASN A 1 128 ? -43.724 -13.541 48.521 1.00 88.25 128 ASN A C 1
ATOM 996 O O . ASN A 1 128 ? -43.736 -14.776 48.575 1.00 88.25 128 ASN A O 1
ATOM 1000 N N . LEU A 1 129 ? -42.779 -12.840 49.158 1.00 89.62 129 LEU A N 1
ATOM 1001 C CA . LEU A 1 129 ? -41.751 -13.474 49.984 1.00 89.62 129 LEU A CA 1
ATOM 1002 C C . LEU A 1 129 ? -42.346 -14.071 51.278 1.00 89.62 129 LEU A C 1
ATOM 1004 O O . LEU A 1 129 ? -43.154 -13.422 51.944 1.00 89.62 129 LEU A O 1
ATOM 1008 N N . PRO A 1 130 ? -41.900 -15.270 51.711 1.00 89.19 130 PRO A N 1
ATOM 1009 C CA . PRO A 1 130 ? -42.358 -15.858 52.967 1.00 89.19 130 PRO A CA 1
ATOM 1010 C C . PRO A 1 130 ? -42.031 -14.971 54.189 1.00 89.19 130 PRO A C 1
ATOM 1012 O O . PRO A 1 130 ? -40.955 -14.351 54.239 1.00 89.19 130 PRO A O 1
ATOM 1015 N N . PRO A 1 131 ? -42.907 -14.935 55.213 1.00 85.44 131 PRO A N 1
ATOM 1016 C CA . PRO A 1 131 ? -42.636 -14.231 56.464 1.00 85.44 131 PRO A CA 1
ATOM 1017 C C . PRO A 1 131 ? -41.492 -14.891 57.257 1.00 85.44 131 PRO A C 1
ATOM 1019 O O . PRO A 1 131 ? -41.155 -16.061 57.060 1.00 85.44 131 PRO A O 1
ATOM 1022 N N . PHE A 1 132 ? -40.896 -14.131 58.179 1.00 82.19 132 PHE A N 1
ATOM 1023 C CA . PHE A 1 132 ? -39.708 -14.502 58.970 1.00 82.19 132 PHE A CA 1
ATOM 1024 C C . PHE A 1 132 ? -40.005 -15.391 60.195 1.00 82.19 132 PHE A C 1
ATOM 1026 O O . PHE A 1 132 ? -39.191 -15.479 61.107 1.00 82.19 132 PHE A O 1
ATOM 1033 N N . THR A 1 133 ? -41.183 -16.009 60.254 1.00 88.00 133 THR A N 1
ATOM 1034 C CA . THR A 1 133 ? -41.690 -16.678 61.461 1.00 88.00 133 THR A CA 1
ATOM 1035 C C . THR A 1 133 ? -41.142 -18.091 61.683 1.00 88.00 133 THR A C 1
ATOM 1037 O O . THR A 1 133 ? -41.179 -18.550 62.819 1.00 88.00 133 THR A O 1
ATOM 1040 N N . ASP A 1 134 ? -40.662 -18.781 60.639 1.00 91.94 134 ASP A N 1
ATOM 1041 C CA . ASP A 1 134 ? -40.200 -20.180 60.688 1.00 91.94 134 ASP A CA 1
ATOM 1042 C C . ASP A 1 134 ? -38.809 -20.361 60.037 1.00 91.94 134 ASP A C 1
ATOM 1044 O O . ASP A 1 134 ? -38.435 -19.640 59.109 1.00 91.94 134 ASP A O 1
ATOM 1048 N N . GLU A 1 135 ? -38.025 -21.337 60.504 1.00 89.25 135 GLU A N 1
ATOM 1049 C CA . GLU A 1 135 ? -36.668 -21.612 60.004 1.00 89.25 135 GLU A CA 1
ATOM 1050 C C . GLU A 1 135 ? -36.703 -22.136 58.558 1.00 89.25 135 GLU A C 1
ATOM 1052 O O . GLU A 1 135 ? -35.918 -21.705 57.708 1.00 89.25 135 GLU A O 1
ATOM 1057 N N . ALA A 1 136 ? -37.676 -22.995 58.231 1.00 89.69 136 ALA A N 1
ATOM 1058 C CA . ALA A 1 136 ? -37.855 -23.501 56.873 1.00 89.69 136 ALA A CA 1
ATOM 1059 C C . ALA A 1 136 ? -38.298 -22.396 55.894 1.00 89.69 136 ALA A C 1
ATOM 1061 O O . ALA A 1 136 ? -37.817 -22.346 54.755 1.00 89.69 136 ALA A O 1
ATOM 1062 N N . SER A 1 137 ? -39.167 -21.472 56.331 1.00 87.19 137 SER A N 1
ATOM 1063 C CA . SER A 1 137 ? -39.590 -20.324 55.514 1.00 87.19 137 SER A CA 1
ATOM 1064 C C . SER A 1 137 ? -38.446 -19.332 55.286 1.00 87.19 137 SER A C 1
ATOM 1066 O O . SER A 1 137 ? -38.337 -18.761 54.198 1.00 87.19 137 SER A O 1
ATOM 1068 N N . LEU A 1 138 ? -37.542 -19.185 56.258 1.00 88.62 138 LEU A N 1
ATOM 1069 C CA . LEU A 1 138 ? -36.352 -18.343 56.156 1.00 88.62 138 LEU A CA 1
ATOM 1070 C C . LEU A 1 138 ? -35.330 -18.909 55.159 1.00 88.62 138 LEU A C 1
ATOM 1072 O O . LEU A 1 138 ? -34.813 -18.165 54.321 1.00 88.62 138 LEU A O 1
ATOM 1076 N N . ILE A 1 139 ? -35.096 -20.225 55.171 1.00 92.19 139 ILE A N 1
ATOM 1077 C CA . ILE A 1 139 ? -34.242 -20.901 54.179 1.00 92.19 139 ILE A CA 1
ATOM 1078 C C . ILE A 1 139 ? -34.827 -20.743 52.768 1.00 92.19 139 ILE A C 1
ATOM 1080 O O . ILE A 1 139 ? -34.101 -20.418 51.823 1.00 92.19 139 ILE A O 1
ATOM 1084 N N . LEU A 1 140 ? -36.143 -20.928 52.616 1.00 90.75 140 LEU A N 1
ATOM 1085 C CA . LEU A 1 140 ? -36.823 -20.760 51.331 1.00 90.75 140 LEU A CA 1
ATOM 1086 C C . LEU A 1 140 ? -36.738 -19.313 50.827 1.00 90.75 140 LEU A C 1
ATOM 1088 O O . LEU A 1 140 ? -36.426 -19.092 49.656 1.00 90.75 140 LEU A O 1
ATOM 1092 N N . ARG A 1 141 ? -36.957 -18.332 51.708 1.00 91.44 141 ARG A N 1
ATOM 1093 C CA . ARG A 1 141 ? -36.809 -16.903 51.407 1.00 91.44 141 ARG A CA 1
ATOM 1094 C C . ARG A 1 141 ? -35.396 -16.574 50.936 1.00 91.44 141 ARG A C 1
ATOM 1096 O O . ARG A 1 141 ? -35.249 -15.947 49.891 1.00 91.44 141 ARG A O 1
ATOM 1103 N N . LYS A 1 142 ? -34.367 -17.037 51.656 1.00 93.06 142 LYS A N 1
ATOM 1104 C CA . LYS A 1 142 ? -32.961 -16.837 51.277 1.00 93.06 142 LYS A CA 1
ATOM 1105 C C . LYS A 1 142 ? -32.682 -17.393 49.880 1.00 93.06 142 LYS A C 1
ATOM 1107 O O . LYS A 1 142 ? -32.145 -16.688 49.036 1.00 93.06 142 LYS A O 1
ATOM 1112 N N . LYS A 1 143 ? -33.136 -18.618 49.606 1.00 93.50 143 LYS A N 1
ATOM 1113 C CA . LYS A 1 143 ? -32.974 -19.267 48.298 1.00 93.50 143 LYS A CA 1
ATOM 1114 C C . LYS A 1 143 ? -33.692 -18.518 47.168 1.00 93.50 143 LYS A C 1
ATOM 1116 O O . LYS A 1 143 ? -33.184 -18.463 46.049 1.00 93.50 143 LYS A O 1
ATOM 1121 N N . LEU A 1 144 ? -34.879 -17.965 47.432 1.00 90.62 144 LEU A N 1
ATOM 1122 C CA . LEU A 1 144 ? -35.612 -17.149 46.459 1.00 90.62 144 LEU A CA 1
ATOM 1123 C C . LEU A 1 144 ? -34.891 -15.827 46.172 1.00 90.62 144 LEU A C 1
ATOM 1125 O O . LEU A 1 144 ? -34.785 -15.458 45.003 1.00 90.62 144 LEU A O 1
ATOM 1129 N N . MET A 1 145 ? -34.342 -15.177 47.202 1.00 89.56 145 MET A N 1
ATOM 1130 C CA . MET A 1 145 ? -33.532 -13.967 47.043 1.00 89.56 145 MET A CA 1
ATOM 1131 C C . MET A 1 145 ? -32.239 -14.238 46.269 1.00 89.56 145 MET A C 1
ATOM 1133 O O . MET A 1 145 ? -32.006 -13.585 45.259 1.00 89.56 145 MET A O 1
ATOM 1137 N N . GLU A 1 146 ? -31.468 -15.267 46.637 1.00 93.94 146 GLU A N 1
ATOM 1138 C CA . GLU A 1 146 ? -30.251 -15.665 45.908 1.00 93.94 146 GLU A CA 1
ATOM 1139 C C . GLU A 1 146 ? -30.557 -15.955 44.429 1.00 93.94 146 GLU A C 1
ATOM 1141 O O . GLU A 1 146 ? -29.855 -15.505 43.525 1.00 93.94 146 GLU A O 1
ATOM 1146 N N . LYS A 1 147 ? -31.653 -16.673 44.143 1.00 91.44 147 LYS A N 1
ATOM 1147 C CA . LYS A 1 147 ? -32.066 -16.959 42.762 1.00 91.44 147 LYS A CA 1
ATOM 1148 C C . LYS A 1 147 ? -32.413 -15.685 41.992 1.00 91.44 147 LYS A C 1
ATOM 1150 O O . LYS A 1 147 ? -32.158 -15.626 40.789 1.00 91.44 147 LYS A O 1
ATOM 1155 N N . GLN A 1 148 ? -33.021 -14.701 42.646 1.00 89.38 148 GLN A N 1
ATOM 1156 C CA . GLN A 1 148 ? -33.344 -13.424 42.022 1.00 89.38 148 GLN A CA 1
ATOM 1157 C C . GLN A 1 148 ? -32.089 -12.602 41.745 1.00 89.38 148 GLN A C 1
ATOM 1159 O O . GLN A 1 148 ? -31.915 -12.149 40.616 1.00 89.38 148 GLN A O 1
ATOM 1164 N N . GLU A 1 149 ? -31.181 -12.503 42.713 1.00 91.81 149 GLU A N 1
ATOM 1165 C CA . GLU A 1 149 ? -29.882 -11.847 42.549 1.00 91.81 149 GLU A CA 1
ATOM 1166 C C . GLU A 1 149 ? -29.105 -12.455 41.376 1.00 91.81 149 GLU A C 1
ATOM 1168 O O . GLU A 1 149 ? -28.619 -11.730 40.511 1.00 91.81 149 GLU A O 1
ATOM 1173 N N . MET A 1 150 ? -29.071 -13.786 41.261 1.00 93.56 150 MET A N 1
ATOM 1174 C CA . MET A 1 150 ? -28.424 -14.467 40.133 1.00 93.56 150 MET A CA 1
ATOM 1175 C C . MET A 1 150 ? -29.056 -14.122 38.779 1.00 93.56 150 MET A C 1
ATOM 1177 O O . MET A 1 150 ? -28.343 -14.011 37.780 1.00 93.56 150 MET A O 1
ATOM 1181 N N . ARG A 1 151 ? -30.382 -13.932 38.712 1.00 89.44 151 ARG A N 1
ATOM 1182 C CA . ARG A 1 151 ? -31.038 -13.462 37.481 1.00 89.44 151 ARG A CA 1
ATOM 1183 C C . ARG A 1 151 ? -30.661 -12.018 37.163 1.00 89.44 151 ARG A C 1
ATOM 1185 O O . ARG A 1 151 ? -30.375 -11.734 36.005 1.00 89.44 151 ARG A O 1
ATOM 1192 N N . GLU A 1 152 ? -30.623 -11.133 38.160 1.00 89.94 152 GLU A N 1
ATOM 1193 C CA . GLU A 1 152 ? -30.181 -9.739 37.984 1.00 89.94 152 GLU A CA 1
ATOM 1194 C C . GLU A 1 152 ? -28.739 -9.662 37.487 1.00 89.94 152 GLU A C 1
ATOM 1196 O O . GLU A 1 152 ? -28.429 -8.878 36.589 1.00 89.94 152 GLU A O 1
ATOM 1201 N N . PHE A 1 153 ? -27.853 -10.478 38.062 1.00 93.44 153 PHE A N 1
ATOM 1202 C CA . PHE A 1 153 ? -26.468 -10.575 37.619 1.00 93.44 153 PHE A CA 1
ATOM 1203 C C . PHE A 1 153 ? -26.380 -11.064 36.180 1.00 93.44 153 PHE A C 1
ATOM 1205 O O . PHE A 1 153 ? -25.682 -10.438 35.390 1.00 93.44 153 PHE A O 1
ATOM 1212 N N . LYS A 1 154 ? -27.138 -12.102 35.814 1.00 94.12 154 LYS A N 1
ATOM 1213 C CA . LYS A 1 154 ? -27.153 -12.620 34.443 1.00 94.12 154 LYS A CA 1
ATOM 1214 C C . LYS A 1 154 ? -27.640 -11.579 33.433 1.00 94.12 154 LYS A C 1
ATOM 1216 O O . LYS A 1 154 ? -27.029 -11.438 32.382 1.00 94.12 154 LYS A O 1
ATOM 1221 N N . MET A 1 155 ? -28.697 -10.825 33.744 1.00 87.50 155 MET A N 1
ATOM 1222 C CA . MET A 1 155 ? -29.171 -9.747 32.864 1.00 87.50 155 MET A CA 1
ATOM 1223 C C . MET A 1 155 ? -28.091 -8.673 32.672 1.00 87.50 155 MET A C 1
ATOM 1225 O O . MET A 1 155 ? -27.744 -8.336 31.540 1.00 87.50 155 MET A O 1
ATOM 1229 N N . ARG A 1 156 ? -27.467 -8.213 33.764 1.00 90.94 156 ARG A N 1
ATOM 1230 C CA . ARG A 1 156 ? -26.353 -7.252 33.692 1.00 90.94 156 ARG A CA 1
ATOM 1231 C C . ARG A 1 156 ? -25.157 -7.792 32.911 1.00 90.94 156 ARG A C 1
ATOM 1233 O O . ARG A 1 156 ? -24.551 -7.052 32.144 1.00 90.94 156 ARG A O 1
ATOM 1240 N N . GLU A 1 157 ? -24.822 -9.064 33.088 1.00 95.69 157 GLU A N 1
ATOM 1241 C CA . GLU A 1 157 ? -23.744 -9.725 32.354 1.00 95.69 157 GLU A CA 1
ATOM 1242 C C . GLU A 1 157 ? -24.037 -9.738 30.851 1.00 95.69 157 GLU A C 1
ATOM 1244 O O . GLU A 1 157 ? -23.201 -9.283 30.078 1.00 95.69 157 GLU A O 1
ATOM 1249 N N . THR A 1 158 ? -25.260 -10.099 30.441 1.00 91.06 158 THR A N 1
ATOM 1250 C CA . THR A 1 158 ? -25.650 -10.074 29.021 1.00 91.06 158 THR A CA 1
ATOM 1251 C C . THR A 1 158 ? -25.586 -8.677 28.402 1.00 91.06 158 THR A C 1
ATOM 1253 O O . THR A 1 158 ? -25.152 -8.529 27.261 1.00 91.06 158 THR A O 1
ATOM 1256 N N . GLU A 1 159 ? -25.956 -7.627 29.141 1.00 90.31 159 GLU A N 1
ATOM 1257 C CA . GLU A 1 159 ? -25.826 -6.247 28.659 1.00 90.31 159 GLU A CA 1
ATOM 1258 C C . GLU A 1 159 ? -24.367 -5.816 28.508 1.00 90.31 159 GLU A C 1
ATOM 1260 O O . GLU A 1 159 ? -24.006 -5.117 27.555 1.00 90.31 159 GLU A O 1
ATOM 1265 N N . ILE A 1 160 ? -23.525 -6.197 29.471 1.00 95.62 160 ILE A N 1
ATOM 1266 C CA . ILE A 1 160 ? -22.096 -5.908 29.436 1.00 95.62 160 ILE A CA 1
ATOM 1267 C C . ILE A 1 160 ? -21.452 -6.650 28.263 1.00 95.62 160 ILE A C 1
ATOM 1269 O O . ILE A 1 160 ? -20.674 -6.041 27.528 1.00 95.62 160 ILE A O 1
ATOM 1273 N N . ASP A 1 161 ? -21.797 -7.916 28.054 1.00 96.88 161 ASP A N 1
ATOM 1274 C CA . ASP A 1 161 ? -21.282 -8.721 26.951 1.00 96.88 161 ASP A CA 1
ATOM 1275 C C . ASP A 1 161 ? -21.726 -8.170 25.599 1.00 96.88 161 ASP A C 1
ATOM 1277 O O . ASP A 1 161 ? -20.872 -7.964 24.744 1.00 96.88 161 ASP A O 1
ATOM 1281 N N . ALA A 1 162 ? -22.990 -7.769 25.436 1.00 94.38 162 ALA A N 1
ATOM 1282 C CA . ALA A 1 162 ? -23.453 -7.114 24.211 1.00 94.38 162 ALA A CA 1
ATOM 1283 C C . ALA A 1 162 ? -22.682 -5.811 23.915 1.00 94.38 162 ALA A C 1
ATOM 1285 O O . ALA A 1 162 ? -22.322 -5.525 22.771 1.00 94.38 162 ALA A O 1
ATOM 1286 N N . LYS A 1 163 ? -22.374 -5.009 24.947 1.00 94.81 163 LYS A N 1
ATOM 1287 C CA . LYS A 1 163 ? -21.540 -3.801 24.800 1.00 94.81 163 LYS A CA 1
ATOM 1288 C C . LYS A 1 163 ? -20.089 -4.142 24.450 1.00 94.81 163 LYS A C 1
ATOM 1290 O O . LYS A 1 163 ? -19.469 -3.411 23.678 1.00 94.81 163 LYS A O 1
ATOM 1295 N N . ARG A 1 164 ? -19.522 -5.205 25.029 1.00 96.69 164 ARG A N 1
ATOM 1296 C CA . ARG A 1 164 ? -18.164 -5.680 24.710 1.00 96.69 164 ARG A CA 1
ATOM 1297 C C . ARG A 1 164 ? -18.096 -6.213 23.284 1.00 96.69 164 ARG A C 1
ATOM 1299 O O . ARG A 1 164 ? -17.178 -5.842 22.566 1.00 96.69 164 ARG A O 1
ATOM 1306 N N . GLU A 1 165 ? -19.070 -7.009 22.869 1.00 97.38 165 GLU A N 1
ATOM 1307 C CA . GLU A 1 165 ? -19.176 -7.570 21.524 1.00 97.38 165 GLU A CA 1
ATOM 1308 C C . GLU A 1 165 ? -19.296 -6.465 20.471 1.00 97.38 165 GLU A C 1
ATOM 1310 O O . GLU A 1 165 ? -18.559 -6.475 19.490 1.00 97.38 165 GLU A O 1
ATOM 1315 N N . ALA A 1 166 ? -20.111 -5.433 20.719 1.00 96.38 166 ALA A N 1
ATOM 1316 C CA . ALA A 1 166 ? -20.188 -4.268 19.835 1.00 96.38 166 ALA A CA 1
ATOM 1317 C C . ALA A 1 166 ? -18.832 -3.548 19.681 1.00 96.38 166 ALA A C 1
ATOM 1319 O O . ALA A 1 166 ? -18.460 -3.148 18.577 1.00 96.38 166 ALA A O 1
ATOM 1320 N N . LYS A 1 167 ? -18.067 -3.412 20.774 1.00 97.38 167 LYS A N 1
ATOM 1321 C CA . LYS A 1 167 ? -16.707 -2.847 20.732 1.00 97.38 167 LYS A CA 1
ATOM 1322 C C . LYS A 1 167 ? -15.728 -3.765 20.000 1.00 97.38 167 LYS A C 1
ATOM 1324 O O . LYS A 1 167 ? -14.923 -3.272 19.217 1.00 97.38 167 LYS A O 1
ATOM 1329 N N . LEU A 1 168 ? -15.797 -5.076 20.232 1.00 97.88 168 LEU A N 1
ATOM 1330 C CA . LEU A 1 168 ? -14.962 -6.062 19.544 1.00 97.88 168 LEU A CA 1
ATOM 1331 C C . LEU A 1 168 ? -15.219 -6.047 18.038 1.00 97.88 168 LEU A C 1
ATOM 1333 O O . LEU A 1 168 ? -14.261 -5.982 17.282 1.00 97.88 168 LEU A O 1
ATOM 1337 N N . ALA A 1 169 ? -16.479 -5.985 17.608 1.00 97.56 169 ALA A N 1
ATOM 1338 C CA . ALA A 1 169 ? -16.837 -5.885 16.196 1.00 97.56 169 ALA A CA 1
ATOM 1339 C C . ALA A 1 169 ? -16.292 -4.604 15.541 1.00 97.56 169 ALA A C 1
ATOM 1341 O O . ALA A 1 169 ? -15.906 -4.608 14.374 1.00 97.56 169 ALA A O 1
ATOM 1342 N N . GLN A 1 170 ? -16.238 -3.488 16.276 1.00 97.12 170 GLN A N 1
ATOM 1343 C CA . GLN A 1 170 ? -15.616 -2.261 15.775 1.00 97.12 170 GLN A CA 1
ATOM 1344 C C . GLN A 1 170 ? -14.093 -2.403 15.644 1.00 97.12 170 GLN A C 1
ATOM 1346 O O . GLN A 1 170 ? -13.522 -1.941 14.659 1.00 97.12 170 GLN A O 1
ATOM 1351 N N . ILE A 1 171 ? -13.440 -3.051 16.613 1.00 97.12 171 ILE A N 1
ATOM 1352 C CA . ILE A 1 171 ? -11.997 -3.326 16.564 1.00 97.12 171 ILE A CA 1
ATOM 1353 C C . ILE A 1 171 ? -11.673 -4.283 15.416 1.00 97.12 171 ILE A C 1
ATOM 1355 O O . ILE A 1 171 ? -10.727 -4.036 14.680 1.00 97.12 171 ILE A O 1
ATOM 1359 N N . GLU A 1 172 ? -12.467 -5.335 15.234 1.00 97.19 172 GLU A N 1
ATOM 1360 C CA . GLU A 1 172 ? -12.322 -6.293 14.139 1.00 97.19 172 GLU A CA 1
ATOM 1361 C C . GLU A 1 172 ? -12.393 -5.588 12.784 1.00 97.19 172 GLU A C 1
ATOM 1363 O O . GLU A 1 172 ? -11.481 -5.730 11.978 1.00 97.19 172 GLU A O 1
ATOM 1368 N N . LYS A 1 173 ? -13.403 -4.736 12.567 1.00 96.94 173 LYS A N 1
ATOM 1369 C CA . LYS A 1 173 ? -13.503 -3.926 11.342 1.00 96.94 173 LYS A CA 1
ATOM 1370 C C . LYS A 1 173 ? -12.277 -3.039 11.129 1.00 96.94 173 LYS A C 1
ATOM 1372 O O . LYS A 1 173 ? -11.728 -3.020 10.035 1.00 96.94 173 LYS A O 1
ATOM 1377 N N . ALA A 1 174 ? -11.814 -2.355 12.175 1.00 97.50 174 ALA A N 1
ATOM 1378 C CA . ALA A 1 174 ? -10.625 -1.510 12.088 1.00 97.50 174 ALA A CA 1
ATOM 1379 C C . ALA A 1 174 ? -9.344 -2.314 11.787 1.00 97.50 174 ALA A C 1
ATOM 1381 O O . ALA A 1 174 ? -8.442 -1.813 11.114 1.00 97.50 174 ALA A O 1
ATOM 1382 N N . LEU A 1 175 ? -9.245 -3.555 12.275 1.00 96.88 175 LEU A N 1
ATOM 1383 C CA . LEU A 1 175 ? -8.141 -4.457 11.946 1.00 96.88 175 LEU A CA 1
ATOM 1384 C C . LEU A 1 175 ? -8.210 -4.915 10.491 1.00 96.88 175 LEU A C 1
ATOM 1386 O O . LEU A 1 175 ? -7.193 -4.841 9.811 1.00 96.88 175 LEU A O 1
ATOM 1390 N N . VAL A 1 176 ? -9.392 -5.294 10.003 1.00 97.25 176 VAL A N 1
ATOM 1391 C CA . VAL A 1 176 ? -9.594 -5.685 8.600 1.00 97.25 176 VAL A CA 1
ATOM 1392 C C . VAL A 1 176 ? -9.234 -4.535 7.657 1.00 97.25 176 VAL A C 1
ATOM 1394 O O . VAL A 1 176 ? -8.428 -4.727 6.757 1.00 97.25 176 VAL A O 1
ATOM 1397 N N . GLU A 1 177 ? -9.713 -3.312 7.905 1.00 97.00 177 GLU A N 1
ATOM 1398 C CA . GLU A 1 177 ? -9.359 -2.134 7.089 1.00 97.00 177 GLU A CA 1
ATOM 1399 C C . GLU A 1 177 ? -7.839 -1.861 7.088 1.00 97.00 177 GLU A C 1
ATOM 1401 O O . GLU A 1 177 ? -7.229 -1.504 6.070 1.00 97.00 177 GLU A O 1
ATOM 1406 N N . ARG A 1 178 ? -7.185 -2.056 8.239 1.00 96.94 178 ARG A N 1
ATOM 1407 C CA . ARG A 1 178 ? -5.727 -1.942 8.353 1.00 96.94 178 ARG A CA 1
ATOM 1408 C C . ARG A 1 178 ? -5.003 -3.051 7.581 1.00 96.94 178 ARG A C 1
ATOM 1410 O O . ARG A 1 178 ? -3.949 -2.798 7.001 1.00 96.94 178 ARG A O 1
ATOM 1417 N N . GLU A 1 179 ? -5.513 -4.273 7.596 1.00 96.44 179 GLU A N 1
ATOM 1418 C CA . GLU A 1 179 ? -4.942 -5.395 6.849 1.00 96.44 179 GLU A CA 1
ATOM 1419 C C . GLU A 1 179 ? -5.114 -5.192 5.344 1.00 96.44 179 GLU A C 1
ATOM 1421 O O . GLU A 1 179 ? -4.119 -5.237 4.627 1.00 96.44 179 GLU A O 1
ATOM 1426 N N . GLU A 1 180 ? -6.310 -4.830 4.879 1.00 96.69 180 GLU A N 1
ATOM 1427 C CA . GLU A 1 180 ? -6.598 -4.527 3.472 1.00 96.69 180 GLU A CA 1
ATOM 1428 C C . GLU A 1 180 ? -5.695 -3.412 2.927 1.00 96.69 180 GLU A C 1
ATOM 1430 O O . GLU A 1 180 ? -5.140 -3.520 1.832 1.00 96.69 180 GLU A O 1
ATOM 1435 N N . SER A 1 181 ? -5.486 -2.343 3.700 1.00 96.19 181 SER A N 1
ATOM 1436 C CA . SER A 1 181 ? -4.577 -1.260 3.300 1.00 96.19 181 SER A CA 1
ATOM 1437 C C . SER A 1 181 ? -3.112 -1.712 3.230 1.00 96.19 181 SER A C 1
ATOM 1439 O O . SER A 1 181 ? -2.396 -1.343 2.294 1.00 96.19 181 SER A O 1
ATOM 1441 N N . ASN A 1 182 ? -2.658 -2.559 4.157 1.00 94.94 182 ASN A N 1
ATOM 1442 C CA . ASN A 1 182 ? -1.319 -3.149 4.098 1.00 94.94 182 ASN A CA 1
ATOM 1443 C C . ASN A 1 182 ? -1.168 -4.114 2.911 1.00 94.94 182 ASN A C 1
ATOM 1445 O O . ASN A 1 182 ? -0.152 -4.084 2.209 1.00 94.94 182 ASN A O 1
ATOM 1449 N N . GLU A 1 183 ? -2.168 -4.951 2.650 1.00 95.38 183 GLU A N 1
ATOM 1450 C CA . GLU A 1 183 ? -2.211 -5.845 1.493 1.00 95.38 183 GLU A CA 1
ATOM 1451 C C . GLU A 1 183 ? -2.180 -5.056 0.185 1.00 95.38 183 GLU A C 1
ATOM 1453 O O . GLU A 1 183 ? -1.416 -5.373 -0.727 1.00 95.38 183 GLU A O 1
ATOM 1458 N N . PHE A 1 184 ? -2.913 -3.950 0.112 1.00 96.44 184 PHE A N 1
ATOM 1459 C CA . PHE A 1 184 ? -2.880 -3.066 -1.040 1.00 96.44 184 PHE A CA 1
ATOM 1460 C C . PHE A 1 184 ? -1.476 -2.491 -1.277 1.00 96.44 184 PHE A C 1
ATOM 1462 O O . PHE A 1 184 ? -0.935 -2.618 -2.379 1.00 96.44 184 PHE A O 1
ATOM 1469 N N . LEU A 1 185 ? -0.824 -1.942 -0.247 1.00 95.56 185 LEU A N 1
ATOM 1470 C CA . LEU A 1 185 ? 0.539 -1.409 -0.370 1.00 95.56 185 LEU A CA 1
ATOM 1471 C C . LEU A 1 185 ? 1.560 -2.490 -0.748 1.00 95.56 185 LEU A C 1
ATOM 1473 O O . LEU A 1 185 ? 2.449 -2.256 -1.572 1.00 95.56 185 LEU A O 1
ATOM 1477 N N . THR A 1 186 ? 1.449 -3.684 -0.169 1.00 93.69 186 THR A N 1
ATOM 1478 C CA . THR A 1 186 ? 2.339 -4.804 -0.506 1.00 93.69 186 THR A CA 1
ATOM 1479 C C . THR A 1 186 ? 2.105 -5.305 -1.930 1.00 93.69 186 THR A C 1
ATOM 1481 O O . THR A 1 186 ? 3.079 -5.552 -2.644 1.00 93.69 186 THR A O 1
ATOM 1484 N N . SER A 1 187 ? 0.852 -5.361 -2.391 1.00 95.69 187 SER A N 1
ATOM 1485 C CA . SER A 1 187 ? 0.507 -5.724 -3.769 1.00 95.69 187 SER A CA 1
ATOM 1486 C C . SER A 1 187 ? 1.088 -4.735 -4.785 1.00 95.69 187 SER A C 1
ATOM 1488 O O . SER A 1 187 ? 1.698 -5.159 -5.766 1.00 95.69 187 SER A O 1
ATOM 1490 N N . GLN A 1 188 ? 1.025 -3.425 -4.509 1.00 96.75 188 GLN A N 1
ATOM 1491 C CA . GLN A 1 188 ? 1.644 -2.404 -5.358 1.00 96.75 188 GLN A CA 1
ATOM 1492 C C . GLN A 1 188 ? 3.165 -2.554 -5.419 1.00 96.75 188 GLN A C 1
ATOM 1494 O O . GLN A 1 188 ? 3.759 -2.497 -6.496 1.00 96.75 188 GLN A O 1
ATOM 1499 N N . ARG A 1 189 ? 3.816 -2.782 -4.270 1.00 96.62 189 ARG A N 1
ATOM 1500 C CA . ARG A 1 189 ? 5.267 -3.020 -4.218 1.00 96.62 189 ARG A CA 1
ATOM 1501 C C . ARG A 1 189 ? 5.653 -4.253 -5.034 1.00 96.62 189 ARG A C 1
ATOM 1503 O O . ARG A 1 189 ? 6.631 -4.207 -5.780 1.00 96.62 189 ARG A O 1
ATOM 1510 N N . LEU A 1 190 ? 4.879 -5.333 -4.927 1.00 96.44 190 LEU A N 1
ATOM 1511 C CA . LEU A 1 190 ? 5.107 -6.556 -5.691 1.00 96.44 190 LEU A CA 1
ATOM 1512 C C . LEU A 1 190 ? 4.938 -6.323 -7.196 1.00 96.44 190 LEU A C 1
ATOM 1514 O O . LEU A 1 190 ? 5.783 -6.773 -7.973 1.00 96.44 190 LEU A O 1
ATOM 1518 N N . GLU A 1 191 ? 3.897 -5.601 -7.608 1.00 95.88 191 GLU A N 1
ATOM 1519 C CA . GLU A 1 191 ? 3.674 -5.266 -9.015 1.00 95.88 191 GLU A CA 1
ATOM 1520 C C . GLU A 1 191 ? 4.785 -4.370 -9.574 1.00 95.88 191 GLU A C 1
ATOM 1522 O O . GLU A 1 191 ? 5.302 -4.642 -10.655 1.00 95.88 191 GLU A O 1
ATOM 1527 N N . ASN A 1 192 ? 5.283 -3.399 -8.809 1.00 96.00 192 ASN A N 1
ATOM 1528 C CA . ASN A 1 192 ? 6.432 -2.591 -9.229 1.00 96.00 192 ASN A CA 1
ATOM 1529 C C . ASN A 1 192 ? 7.692 -3.446 -9.447 1.00 96.00 192 ASN A C 1
ATOM 1531 O O . ASN A 1 192 ? 8.357 -3.341 -10.480 1.00 96.00 192 ASN A O 1
ATOM 1535 N N . VAL A 1 193 ? 7.999 -4.357 -8.516 1.00 96.50 193 VAL A N 1
ATOM 1536 C CA . VAL A 1 193 ? 9.118 -5.305 -8.673 1.00 96.50 193 VAL A CA 1
ATOM 1537 C C . VAL A 1 193 ? 8.903 -6.213 -9.886 1.00 96.50 193 VAL A C 1
ATOM 1539 O O . VAL A 1 193 ? 9.849 -6.524 -10.618 1.00 96.50 193 VAL A O 1
ATOM 1542 N N . ARG A 1 194 ? 7.661 -6.642 -10.127 1.00 96.44 194 ARG A N 1
ATOM 1543 C CA . ARG A 1 194 ? 7.297 -7.457 -11.285 1.00 96.44 194 ARG A CA 1
ATOM 1544 C C . ARG A 1 194 ? 7.529 -6.698 -12.588 1.00 96.44 194 ARG A C 1
ATOM 1546 O O . ARG A 1 194 ? 8.134 -7.274 -13.489 1.00 96.44 194 ARG A O 1
ATOM 1553 N N . LEU A 1 195 ? 7.100 -5.441 -12.686 1.00 96.06 195 LEU A N 1
ATOM 1554 C CA . LEU A 1 195 ? 7.282 -4.602 -13.872 1.00 96.06 195 LEU A CA 1
ATOM 1555 C C . LEU A 1 195 ? 8.764 -4.424 -14.206 1.00 96.06 195 LEU A C 1
ATOM 1557 O O . LEU A 1 195 ? 9.169 -4.722 -15.328 1.00 96.06 195 LEU A O 1
ATOM 1561 N N . LEU A 1 196 ? 9.594 -4.077 -13.219 1.00 96.44 196 LEU A N 1
ATOM 1562 C CA . LEU A 1 196 ? 11.042 -3.943 -13.413 1.00 96.44 196 LEU A CA 1
ATOM 1563 C C . LEU A 1 196 ? 11.673 -5.243 -13.938 1.00 96.44 196 LEU A C 1
ATOM 1565 O O . LEU A 1 196 ? 12.411 -5.237 -14.927 1.00 96.44 196 LEU A O 1
ATOM 1569 N N . ARG A 1 19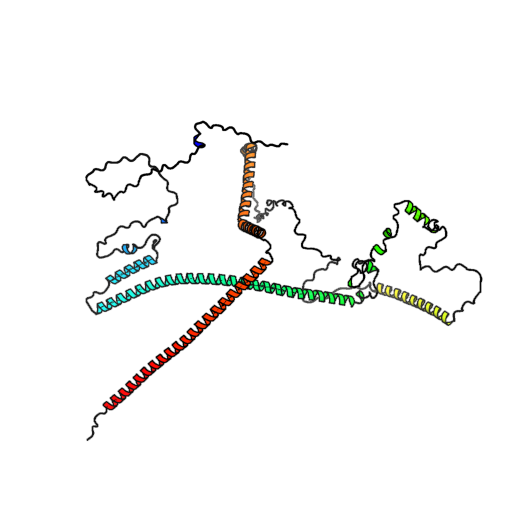7 ? 11.320 -6.392 -13.345 1.00 97.25 197 ARG A N 1
ATOM 1570 C CA . ARG A 1 197 ? 11.794 -7.704 -13.824 1.00 97.25 197 ARG A CA 1
ATOM 1571 C C . ARG A 1 197 ? 11.281 -8.042 -15.224 1.00 97.25 197 ARG A C 1
ATOM 1573 O O . ARG A 1 197 ? 11.994 -8.679 -16.004 1.00 97.25 197 ARG A O 1
ATOM 1580 N N . MET A 1 198 ? 10.054 -7.646 -15.561 1.00 94.69 198 MET A N 1
ATOM 1581 C CA . MET A 1 198 ? 9.500 -7.832 -16.903 1.00 94.69 198 MET A CA 1
ATOM 1582 C C . MET A 1 198 ? 10.260 -6.996 -17.933 1.00 94.69 198 MET A C 1
ATOM 1584 O O . MET A 1 198 ? 10.631 -7.536 -18.973 1.00 94.69 198 MET A O 1
ATOM 1588 N N . GLU A 1 199 ? 10.588 -5.740 -17.636 1.00 96.00 199 GLU A N 1
ATOM 1589 C CA . GLU A 1 199 ? 11.394 -4.895 -18.524 1.00 96.00 199 GLU A CA 1
ATOM 1590 C C . GLU A 1 199 ? 12.799 -5.462 -18.757 1.00 96.00 199 GLU A C 1
ATOM 1592 O O . GLU A 1 199 ? 13.300 -5.489 -19.887 1.00 96.00 199 GLU A O 1
ATOM 1597 N N . GLU A 1 200 ? 13.459 -5.944 -17.703 1.00 96.56 200 GLU A N 1
ATOM 1598 C CA . GLU A 1 200 ? 14.755 -6.616 -17.815 1.00 96.56 200 GLU A CA 1
ATOM 1599 C C . GLU A 1 200 ? 14.663 -7.849 -18.718 1.00 96.56 200 GLU A C 1
ATOM 1601 O O . GLU A 1 200 ? 15.470 -8.024 -19.644 1.00 96.56 200 GLU A O 1
ATOM 1606 N N . ARG A 1 201 ? 13.632 -8.675 -18.506 1.00 98.00 201 ARG A N 1
ATOM 1607 C CA . ARG A 1 201 ? 13.339 -9.832 -19.353 1.00 98.00 201 ARG A CA 1
ATOM 1608 C C . ARG A 1 201 ? 13.094 -9.410 -20.800 1.00 98.00 201 ARG A C 1
ATOM 1610 O O . ARG A 1 201 ? 13.617 -10.055 -21.711 1.00 98.00 201 ARG A O 1
ATOM 1617 N N . GLU A 1 202 ? 12.354 -8.335 -21.046 1.00 97.12 202 GLU A N 1
ATOM 1618 C CA . GLU A 1 202 ? 12.106 -7.820 -22.391 1.00 97.12 202 GLU A CA 1
ATOM 1619 C C . GLU A 1 202 ? 13.385 -7.343 -23.076 1.00 97.12 202 GLU A C 1
ATOM 1621 O O . GLU A 1 202 ? 13.616 -7.693 -24.235 1.00 97.12 202 GLU A O 1
ATOM 1626 N N . LYS A 1 203 ? 14.275 -6.636 -22.370 1.00 97.69 203 LYS A N 1
ATOM 1627 C CA . LYS A 1 203 ? 15.596 -6.242 -22.893 1.00 97.69 203 LYS A CA 1
ATOM 1628 C C . LYS A 1 203 ? 16.409 -7.473 -23.311 1.00 97.69 203 LYS A C 1
ATOM 1630 O O . LYS A 1 203 ? 17.048 -7.475 -24.370 1.00 97.69 203 LYS A O 1
ATOM 1635 N N . VAL A 1 204 ? 16.367 -8.553 -22.527 1.00 97.56 204 VAL A N 1
ATOM 1636 C CA . VAL A 1 204 ? 17.009 -9.832 -22.883 1.00 97.56 204 VAL A CA 1
ATOM 1637 C C . VAL A 1 204 ? 16.342 -10.465 -24.108 1.00 97.56 204 VAL A C 1
ATOM 1639 O O . VAL A 1 204 ? 17.037 -10.855 -25.052 1.00 97.56 204 VAL A O 1
ATOM 1642 N N . LEU A 1 205 ? 15.009 -10.503 -24.160 1.00 96.81 205 LEU A N 1
ATOM 1643 C CA . LEU A 1 205 ? 14.263 -11.012 -25.313 1.00 96.81 205 LEU A CA 1
ATOM 1644 C C . LEU A 1 205 ? 14.551 -10.206 -26.584 1.00 96.81 205 LEU A C 1
ATOM 1646 O O . LEU A 1 205 ? 14.724 -10.794 -27.650 1.00 96.81 205 LEU A O 1
ATOM 1650 N N . GLN A 1 206 ? 14.682 -8.884 -26.497 1.00 97.19 206 GLN A N 1
ATOM 1651 C CA . GLN A 1 206 ? 15.076 -8.031 -27.618 1.00 97.19 206 GLN A CA 1
ATOM 1652 C C . GLN A 1 206 ? 16.489 -8.364 -28.107 1.00 97.19 206 GLN A C 1
ATOM 1654 O O . GLN A 1 206 ? 16.707 -8.494 -29.314 1.00 97.19 206 GLN A O 1
ATOM 1659 N N . LYS A 1 207 ? 17.453 -8.588 -27.200 1.00 97.94 207 LYS A N 1
ATOM 1660 C CA . LYS A 1 207 ? 18.800 -9.061 -27.571 1.00 97.94 207 LYS A CA 1
ATOM 1661 C C . LYS A 1 207 ? 18.731 -10.405 -28.305 1.00 97.94 207 LYS A C 1
ATOM 1663 O O . LYS A 1 207 ? 19.407 -10.570 -29.323 1.00 97.94 207 LYS A O 1
ATOM 1668 N N . ILE A 1 208 ? 17.897 -11.339 -27.842 1.00 97.38 208 ILE A N 1
ATOM 1669 C CA . ILE A 1 208 ? 17.677 -12.640 -28.497 1.00 97.38 208 ILE A CA 1
ATOM 1670 C C . ILE A 1 208 ? 17.040 -12.455 -29.880 1.00 97.38 208 ILE A C 1
ATOM 1672 O O . ILE A 1 208 ? 17.545 -13.007 -30.858 1.00 97.38 208 ILE A O 1
ATOM 1676 N N . ARG A 1 209 ? 15.995 -11.627 -30.007 1.00 96.94 209 ARG A N 1
ATOM 1677 C CA . ARG A 1 209 ? 15.359 -11.298 -31.295 1.00 96.94 209 ARG A CA 1
ATOM 1678 C C . ARG A 1 209 ? 16.363 -10.686 -32.271 1.00 96.94 209 ARG A C 1
ATOM 1680 O O . ARG A 1 209 ? 16.437 -11.121 -33.416 1.00 96.94 209 ARG A O 1
ATOM 1687 N N . ASN A 1 210 ? 17.203 -9.759 -31.818 1.00 97.88 210 ASN A N 1
ATOM 1688 C CA . ASN A 1 210 ? 18.244 -9.142 -32.641 1.00 97.88 210 ASN A CA 1
ATOM 1689 C C . ASN A 1 210 ? 19.294 -10.160 -33.106 1.00 97.88 210 ASN A C 1
ATOM 1691 O O . ASN A 1 210 ? 19.702 -10.136 -34.269 1.00 97.88 210 ASN A O 1
ATOM 1695 N N . LYS A 1 211 ? 19.714 -11.082 -32.229 1.00 97.75 211 LYS A N 1
ATOM 1696 C CA . LYS A 1 211 ? 20.595 -12.201 -32.602 1.00 97.75 211 LYS A CA 1
ATOM 1697 C C . LYS A 1 211 ? 19.922 -13.110 -33.634 1.00 97.75 211 LYS A C 1
ATOM 1699 O O . LYS A 1 211 ? 20.546 -13.418 -34.648 1.00 97.75 211 LYS A O 1
ATOM 1704 N N . ARG A 1 212 ? 18.645 -13.456 -33.434 1.00 97.69 212 ARG A N 1
ATOM 1705 C CA . ARG A 1 212 ? 17.843 -14.258 -34.372 1.00 97.69 212 ARG A CA 1
ATOM 1706 C C . ARG A 1 212 ? 17.747 -13.590 -35.743 1.00 97.69 212 ARG A C 1
ATOM 1708 O O . ARG A 1 212 ? 18.041 -14.234 -36.740 1.00 97.69 212 ARG A O 1
ATOM 1715 N N . ILE A 1 213 ? 17.411 -12.301 -35.808 1.00 97.12 213 ILE A N 1
ATOM 1716 C CA . ILE A 1 213 ? 17.318 -11.552 -37.073 1.00 97.12 213 ILE A CA 1
ATOM 1717 C C . ILE A 1 213 ? 18.677 -11.511 -37.781 1.00 97.12 213 ILE A C 1
ATOM 1719 O O . ILE A 1 213 ? 18.746 -11.732 -38.988 1.00 97.12 213 ILE A O 1
ATOM 1723 N N . LYS A 1 214 ? 19.775 -11.268 -37.051 1.00 97.44 214 LYS A N 1
ATOM 1724 C CA . LYS A 1 214 ? 21.131 -11.302 -37.626 1.00 97.44 214 LYS A CA 1
ATOM 1725 C C . LYS A 1 214 ? 21.482 -12.686 -38.175 1.00 97.44 214 LYS A C 1
ATOM 1727 O O . LYS A 1 214 ? 22.040 -12.763 -39.265 1.00 97.44 214 LYS A O 1
ATOM 1732 N N . ALA A 1 215 ? 21.149 -13.754 -37.451 1.00 97.31 215 ALA A N 1
ATOM 1733 C CA . ALA A 1 215 ? 21.366 -15.125 -37.901 1.00 97.31 215 ALA A CA 1
ATOM 1734 C C . ALA A 1 215 ? 20.553 -15.433 -39.166 1.00 97.31 215 ALA A C 1
ATOM 1736 O O . ALA A 1 215 ? 21.126 -15.871 -40.155 1.00 97.31 215 ALA A O 1
ATOM 1737 N N . LEU A 1 216 ? 19.258 -15.097 -39.182 1.00 96.50 216 LEU A N 1
ATOM 1738 C CA . LEU A 1 216 ? 18.396 -15.274 -40.354 1.00 96.50 216 LEU A CA 1
ATOM 1739 C C . LEU A 1 216 ? 18.909 -14.500 -41.575 1.00 96.50 216 LEU A C 1
ATOM 1741 O O . LEU A 1 216 ? 18.951 -15.053 -42.667 1.00 96.50 216 LEU A O 1
ATOM 1745 N N . ARG A 1 217 ? 19.364 -13.252 -41.400 1.00 95.12 217 ARG A N 1
ATOM 1746 C CA . ARG A 1 217 ? 19.963 -12.464 -42.492 1.00 95.12 217 ARG A CA 1
ATOM 1747 C C . ARG A 1 217 ? 21.246 -13.097 -43.030 1.00 95.12 217 ARG A C 1
ATOM 1749 O O . ARG A 1 217 ? 21.441 -13.117 -44.239 1.00 95.12 217 ARG A O 1
ATOM 1756 N N . ARG A 1 218 ? 22.112 -13.614 -42.151 1.00 95.75 218 ARG A N 1
ATOM 1757 C CA . ARG A 1 218 ? 23.347 -14.309 -42.554 1.00 95.75 218 ARG A CA 1
ATOM 1758 C C . ARG A 1 218 ? 23.043 -15.592 -43.320 1.00 95.75 218 ARG A C 1
ATOM 1760 O O . ARG A 1 218 ? 23.633 -15.795 -44.369 1.00 95.75 218 ARG A O 1
ATOM 1767 N N . LEU A 1 219 ? 22.106 -16.402 -42.828 1.00 92.31 219 LEU A N 1
ATOM 1768 C CA . LEU A 1 219 ? 21.676 -17.633 -43.493 1.00 92.31 219 LEU A CA 1
ATOM 1769 C C . LEU A 1 219 ? 21.038 -17.345 -44.856 1.00 92.31 219 LEU A C 1
ATOM 1771 O O . LEU A 1 219 ? 21.371 -18.007 -45.829 1.00 92.31 219 LEU A O 1
ATOM 1775 N N . ALA A 1 220 ? 20.180 -16.326 -44.951 1.00 91.81 220 ALA A N 1
ATOM 1776 C CA . ALA A 1 220 ? 19.595 -15.907 -46.224 1.00 91.81 220 ALA A CA 1
ATOM 1777 C C . ALA A 1 220 ? 20.670 -15.440 -47.219 1.00 91.81 220 ALA A C 1
ATOM 1779 O O . ALA A 1 220 ? 20.636 -15.821 -48.382 1.00 91.81 220 ALA A O 1
ATOM 1780 N N . HIS A 1 221 ? 21.655 -14.660 -46.762 1.00 88.06 221 HIS A N 1
ATOM 1781 C CA . HIS A 1 221 ? 22.766 -14.233 -47.611 1.00 88.06 221 HIS A CA 1
ATOM 1782 C C . HIS A 1 221 ? 23.637 -15.412 -48.063 1.00 88.06 221 HIS A C 1
ATOM 1784 O O . HIS A 1 221 ? 23.968 -15.495 -49.238 1.00 88.06 221 HIS A O 1
ATOM 1790 N N . GLN A 1 222 ? 23.960 -16.343 -47.158 1.00 88.75 222 GLN A N 1
ATOM 1791 C CA . GLN A 1 222 ? 24.698 -17.565 -47.490 1.00 88.75 222 GLN A CA 1
ATOM 1792 C C . GLN A 1 222 ? 23.949 -18.423 -48.507 1.00 88.75 222 GLN A C 1
ATOM 1794 O O . GLN A 1 222 ? 24.559 -18.859 -49.473 1.00 88.75 222 GLN A O 1
ATOM 1799 N N . ARG A 1 223 ? 22.635 -18.606 -48.331 1.00 87.25 223 ARG A N 1
ATOM 1800 C CA . ARG A 1 223 ? 21.795 -19.321 -49.293 1.00 87.25 223 ARG A CA 1
ATOM 1801 C C . ARG A 1 223 ? 21.821 -18.649 -50.668 1.00 87.25 223 ARG A C 1
ATOM 1803 O O . ARG A 1 223 ? 22.050 -19.322 -51.660 1.00 87.25 223 ARG A O 1
ATOM 1810 N N . ASN A 1 224 ? 21.657 -17.328 -50.723 1.00 84.06 224 ASN A N 1
ATOM 1811 C CA . ASN A 1 224 ? 21.701 -16.592 -51.990 1.00 84.06 224 ASN A CA 1
ATOM 1812 C C . ASN A 1 224 ? 23.075 -16.688 -52.681 1.00 84.06 224 ASN A C 1
ATOM 1814 O O . ASN A 1 224 ? 23.129 -16.659 -53.902 1.00 84.06 224 ASN A O 1
ATOM 1818 N N . ILE A 1 225 ? 24.169 -16.794 -51.913 1.00 80.81 225 ILE A N 1
ATOM 1819 C CA . ILE A 1 225 ? 25.520 -17.040 -52.445 1.00 80.81 225 ILE A CA 1
ATOM 1820 C C . ILE A 1 225 ? 25.691 -18.498 -52.891 1.00 80.81 225 ILE A C 1
ATOM 1822 O O . ILE A 1 225 ? 26.437 -18.759 -53.818 1.00 80.81 225 ILE A O 1
ATOM 1826 N N . SER A 1 226 ? 25.062 -19.473 -52.232 1.00 79.38 226 SER A N 1
ATOM 1827 C CA . SER A 1 226 ? 25.172 -20.878 -52.643 1.00 79.38 226 SER A CA 1
ATOM 1828 C C . SER A 1 226 ? 24.265 -21.235 -53.819 1.00 79.38 226 SER A C 1
ATOM 1830 O O . SER A 1 226 ? 24.546 -22.203 -54.518 1.00 79.38 226 SER A O 1
ATOM 1832 N N . ASP A 1 227 ? 23.171 -20.495 -54.016 1.00 78.38 227 ASP A N 1
ATOM 1833 C CA . ASP A 1 227 ? 22.218 -20.716 -55.100 1.00 78.38 227 ASP A CA 1
ATOM 1834 C C . ASP A 1 227 ? 22.897 -20.355 -56.441 1.00 78.38 227 ASP A C 1
ATOM 1836 O O . ASP A 1 227 ? 23.098 -19.172 -56.711 1.00 78.38 227 ASP A O 1
ATOM 1840 N N . PRO A 1 228 ? 23.236 -21.323 -57.318 1.00 68.81 228 PRO A N 1
ATOM 1841 C CA . PRO A 1 228 ? 24.054 -21.075 -58.515 1.00 68.81 228 PRO A CA 1
ATOM 1842 C C . PRO A 1 228 ? 23.397 -20.087 -59.490 1.00 68.81 228 PRO A C 1
ATOM 1844 O O . PRO A 1 228 ? 24.074 -19.274 -60.100 1.00 68.81 228 PRO A O 1
ATOM 1847 N N . VAL A 1 229 ? 22.062 -20.072 -59.550 1.00 69.12 229 VAL A N 1
ATOM 1848 C CA . VAL A 1 229 ? 21.274 -19.141 -60.380 1.00 69.12 229 VAL A CA 1
ATOM 1849 C C . VAL A 1 229 ? 21.422 -17.678 -59.929 1.00 69.12 229 VAL A C 1
ATOM 1851 O O . VAL A 1 229 ? 21.312 -16.767 -60.743 1.00 69.12 229 VAL A O 1
ATOM 1854 N N . LEU A 1 230 ? 21.653 -17.445 -58.634 1.00 63.19 230 LEU A N 1
ATOM 1855 C CA . LEU A 1 230 ? 21.878 -16.117 -58.042 1.00 63.19 230 LEU A CA 1
ATOM 1856 C C . LEU A 1 230 ? 23.377 -15.817 -57.849 1.00 63.19 230 LEU A C 1
ATOM 1858 O O . LEU A 1 230 ? 23.759 -14.655 -57.723 1.00 63.19 230 LEU A O 1
ATOM 1862 N N . SER A 1 231 ? 24.208 -16.862 -57.817 1.00 60.31 231 SER A N 1
ATOM 1863 C CA . SER A 1 231 ? 25.652 -16.831 -57.581 1.00 60.31 231 SER A CA 1
ATOM 1864 C C . SER A 1 231 ? 26.498 -16.809 -58.855 1.00 60.31 231 SER A C 1
ATOM 1866 O O . SER A 1 231 ? 27.717 -16.638 -58.746 1.00 60.31 231 SER A O 1
ATOM 1868 N N . ASP A 1 232 ? 25.906 -16.971 -60.040 1.00 53.72 232 ASP A N 1
ATOM 1869 C CA . ASP A 1 232 ? 26.573 -16.795 -61.336 1.00 53.72 232 ASP A CA 1
ATOM 1870 C C . ASP A 1 232 ? 26.917 -15.311 -61.564 1.00 53.72 232 ASP A C 1
ATOM 1872 O O . ASP A 1 232 ? 26.329 -14.580 -62.353 1.00 53.72 232 ASP A O 1
ATOM 1876 N N . GLY A 1 233 ? 27.903 -14.859 -60.800 1.00 56.78 233 GLY A N 1
ATOM 1877 C CA . GLY A 1 233 ? 28.499 -13.535 -60.803 1.00 56.78 233 GLY A CA 1
ATOM 1878 C C . GLY A 1 233 ? 29.948 -13.637 -60.341 1.00 56.78 233 GLY A C 1
ATOM 1879 O O . GLY A 1 233 ? 30.418 -12.822 -59.552 1.00 56.78 233 GLY A O 1
ATOM 1880 N N . THR A 1 234 ? 30.669 -14.669 -60.798 1.00 58.59 234 THR A N 1
ATOM 1881 C CA . THR A 1 234 ? 32.127 -14.783 -60.602 1.00 58.59 234 THR A CA 1
ATOM 1882 C C . THR A 1 234 ? 32.872 -13.588 -61.203 1.00 58.59 234 THR A C 1
ATOM 1884 O O . THR A 1 234 ? 33.970 -13.258 -60.762 1.00 58.59 234 THR A O 1
ATOM 1887 N N . ASN A 1 235 ? 32.237 -12.888 -62.148 1.00 64.88 235 ASN A N 1
ATOM 1888 C CA . ASN A 1 235 ? 32.682 -11.617 -62.690 1.00 64.88 235 ASN A CA 1
ATOM 1889 C C . ASN A 1 235 ? 31.709 -10.498 -62.304 1.00 64.88 235 ASN A C 1
ATOM 1891 O O . ASN A 1 235 ? 30.492 -10.648 -62.368 1.00 64.88 235 ASN A O 1
ATOM 1895 N N . ARG A 1 236 ? 32.279 -9.354 -61.924 1.00 74.19 236 ARG A N 1
ATOM 1896 C CA . ARG A 1 236 ? 31.565 -8.118 -61.600 1.00 74.19 236 ARG A CA 1
ATOM 1897 C C . ARG A 1 236 ? 30.710 -7.659 -62.787 1.00 74.19 236 ARG A C 1
ATOM 1899 O O . ARG A 1 236 ? 31.262 -7.331 -63.837 1.00 74.19 236 ARG A O 1
ATOM 1906 N N . ASP A 1 237 ? 29.396 -7.571 -62.602 1.00 80.69 237 ASP A N 1
ATOM 1907 C CA . ASP A 1 237 ? 28.493 -7.019 -63.612 1.00 80.69 237 ASP A CA 1
ATOM 1908 C C . ASP A 1 237 ? 28.520 -5.484 -63.578 1.00 80.69 237 ASP A C 1
ATOM 1910 O O . ASP A 1 237 ? 27.926 -4.835 -62.716 1.00 80.69 237 ASP A O 1
ATOM 1914 N N . ILE A 1 238 ? 29.248 -4.899 -64.530 1.00 84.44 238 ILE A N 1
ATOM 1915 C CA . ILE A 1 238 ? 29.420 -3.448 -64.650 1.00 84.44 238 ILE A CA 1
ATOM 1916 C C . ILE A 1 238 ? 28.076 -2.767 -64.937 1.00 84.44 238 ILE A C 1
ATOM 1918 O O . ILE A 1 238 ? 27.827 -1.679 -64.430 1.00 84.44 238 ILE A O 1
ATOM 1922 N N . ILE A 1 239 ? 27.194 -3.387 -65.723 1.00 86.88 239 ILE A N 1
ATOM 1923 C CA . ILE A 1 239 ? 25.931 -2.753 -66.119 1.00 86.88 239 ILE A CA 1
ATOM 1924 C C . ILE A 1 239 ? 25.024 -2.622 -64.897 1.00 86.88 239 ILE A C 1
ATOM 1926 O O . ILE A 1 239 ? 24.506 -1.537 -64.629 1.00 86.88 239 ILE A O 1
ATOM 1930 N N . ASN A 1 240 ? 24.905 -3.692 -64.110 1.00 83.56 240 ASN A N 1
ATOM 1931 C CA . ASN A 1 240 ? 24.147 -3.656 -62.862 1.00 83.56 240 ASN A CA 1
ATOM 1932 C C . ASN A 1 240 ? 24.776 -2.726 -61.814 1.00 83.56 240 ASN A C 1
ATOM 1934 O O . ASN A 1 240 ? 24.048 -2.049 -61.094 1.00 83.56 240 ASN A O 1
ATOM 1938 N N . ASP A 1 241 ? 26.104 -2.605 -61.778 1.00 85.69 241 ASP A N 1
ATOM 1939 C CA . ASP A 1 241 ? 26.795 -1.651 -60.905 1.00 85.69 241 ASP A CA 1
ATOM 1940 C C . ASP A 1 241 ? 26.498 -0.180 -61.233 1.00 85.69 241 ASP A C 1
ATOM 1942 O O . ASP A 1 241 ? 26.434 0.653 -60.333 1.00 85.69 241 ASP A O 1
ATOM 1946 N N . TYR A 1 242 ? 26.331 0.166 -62.510 1.00 87.81 242 TYR A N 1
ATOM 1947 C CA . TYR A 1 242 ? 25.926 1.522 -62.898 1.00 87.81 242 TYR A CA 1
ATOM 1948 C C . TYR A 1 242 ? 24.406 1.729 -62.808 1.00 87.81 242 TYR A C 1
ATOM 1950 O O . TYR A 1 242 ? 23.946 2.864 -62.684 1.00 87.81 242 TYR A O 1
ATOM 1958 N N . PHE A 1 243 ? 23.618 0.653 -62.848 1.00 91.69 243 PHE A N 1
ATOM 1959 C CA . PHE A 1 243 ? 22.171 0.712 -62.651 1.00 91.69 243 PHE A CA 1
ATOM 1960 C C . PHE A 1 243 ? 21.797 0.911 -61.173 1.00 91.69 243 PHE A C 1
ATOM 1962 O O . PHE A 1 243 ? 20.929 1.730 -60.858 1.00 91.69 243 PHE A O 1
ATOM 1969 N N . ASP A 1 244 ? 22.465 0.207 -60.255 1.00 87.44 244 ASP A N 1
ATOM 1970 C CA . ASP A 1 244 ? 22.253 0.357 -58.817 1.00 87.44 244 ASP A CA 1
ATOM 1971 C C . ASP A 1 244 ? 23.087 1.512 -58.242 1.00 87.44 244 ASP A C 1
ATOM 1973 O O . ASP A 1 244 ? 24.306 1.435 -58.093 1.00 87.44 244 ASP A O 1
ATOM 1977 N N . LYS A 1 245 ? 22.415 2.587 -57.822 1.00 85.75 245 LYS A N 1
ATOM 1978 C CA . LYS A 1 245 ? 23.057 3.737 -57.157 1.00 85.75 245 LYS A CA 1
ATOM 1979 C C . LYS A 1 245 ? 23.672 3.378 -55.798 1.00 85.75 245 LYS A C 1
ATOM 1981 O O . LYS A 1 245 ? 24.480 4.144 -55.280 1.00 85.75 245 LYS A O 1
ATOM 1986 N N . GLY A 1 246 ? 23.292 2.239 -55.216 1.00 84.88 246 GLY A N 1
ATOM 1987 C CA . GLY A 1 246 ? 23.920 1.662 -54.028 1.00 84.88 246 GLY A CA 1
ATOM 1988 C C . GLY A 1 246 ? 25.198 0.867 -54.318 1.00 84.88 246 GLY A C 1
ATOM 1989 O O . GLY A 1 246 ? 25.856 0.428 -53.373 1.00 84.88 246 GLY A O 1
ATOM 1990 N N . SER A 1 247 ? 25.565 0.683 -55.590 1.00 85.31 247 SER A N 1
ATOM 1991 C CA . SER A 1 247 ? 26.769 -0.045 -55.987 1.00 85.31 247 SER A CA 1
ATOM 1992 C C . SER A 1 247 ? 28.053 0.669 -55.559 1.00 85.31 247 SER A C 1
ATOM 1994 O O . SER A 1 247 ? 28.110 1.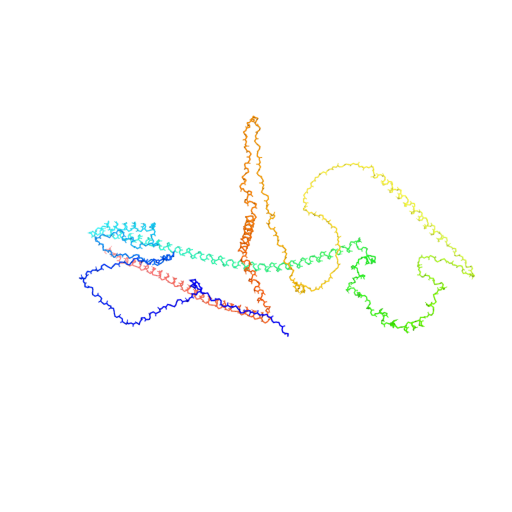883 -55.354 1.00 85.31 247 SER A O 1
ATOM 1996 N N . ARG A 1 248 ? 29.141 -0.103 -55.518 1.00 80.12 248 ARG A N 1
ATOM 1997 C CA . ARG A 1 248 ? 30.512 0.331 -55.238 1.00 80.12 248 ARG A CA 1
ATOM 1998 C C . ARG A 1 248 ? 30.988 1.502 -56.112 1.00 80.12 248 ARG A C 1
ATOM 2000 O O . ARG A 1 248 ? 31.877 2.220 -55.668 1.00 80.12 248 ARG A O 1
ATOM 2007 N N . VAL A 1 249 ? 30.454 1.688 -57.324 1.00 83.25 249 VAL A N 1
ATOM 2008 C CA . VAL A 1 249 ? 30.825 2.812 -58.213 1.00 83.25 249 VAL A CA 1
ATOM 2009 C C . VAL A 1 249 ? 30.383 4.154 -57.632 1.00 83.25 249 VAL A C 1
ATOM 2011 O O . VAL A 1 249 ? 31.164 5.100 -57.616 1.00 83.25 249 VAL A O 1
ATOM 2014 N N . TYR A 1 250 ? 29.143 4.223 -57.148 1.00 84.06 250 TYR A N 1
ATOM 2015 C CA . TYR A 1 250 ? 28.538 5.454 -56.638 1.00 84.06 250 TYR A CA 1
ATOM 2016 C C . TYR A 1 250 ? 28.695 5.602 -55.121 1.00 84.06 250 TYR A C 1
ATOM 2018 O O . TYR A 1 250 ? 28.867 6.711 -54.619 1.00 84.06 250 TYR A O 1
ATOM 2026 N N . ALA A 1 251 ? 28.673 4.488 -54.388 1.00 84.50 251 ALA A N 1
ATOM 2027 C CA . ALA A 1 251 ? 28.775 4.441 -52.936 1.00 84.50 251 ALA A CA 1
ATOM 2028 C C . ALA A 1 251 ? 29.802 3.381 -52.485 1.00 84.50 251 ALA A C 1
ATOM 2030 O O . ALA A 1 251 ? 29.430 2.320 -51.971 1.00 84.50 251 ALA A O 1
ATOM 2031 N N . PRO A 1 252 ? 31.118 3.620 -52.656 1.00 82.69 252 PRO A N 1
ATOM 2032 C CA . PRO A 1 252 ? 32.125 2.667 -52.218 1.00 82.69 252 PRO A CA 1
ATOM 2033 C C . PRO A 1 252 ? 32.148 2.517 -50.699 1.00 82.69 252 PRO A C 1
ATOM 2035 O O . PRO A 1 252 ? 32.118 3.470 -49.918 1.00 82.69 252 PRO A O 1
ATOM 2038 N N . VAL A 1 253 ? 32.248 1.263 -50.271 1.00 82.31 253 VAL A N 1
ATOM 2039 C CA . VAL A 1 253 ? 32.335 0.896 -48.861 1.00 82.31 253 VAL A CA 1
ATOM 2040 C C . VAL A 1 253 ? 33.768 1.102 -48.376 1.00 82.31 253 VAL A C 1
ATOM 2042 O O . VAL A 1 253 ? 34.685 0.438 -48.853 1.00 82.31 253 VAL A O 1
ATOM 2045 N N . ARG A 1 254 ? 33.961 1.946 -47.353 1.00 81.12 254 ARG A N 1
ATOM 2046 C CA . ARG A 1 254 ? 35.292 2.299 -46.805 1.00 81.12 254 ARG A CA 1
ATOM 2047 C C . ARG A 1 254 ? 36.134 1.095 -46.367 1.00 81.12 254 ARG A C 1
ATOM 2049 O O . ARG A 1 254 ? 37.352 1.128 -46.474 1.00 81.12 254 ARG A O 1
ATOM 2056 N N . ARG A 1 255 ? 35.497 0.001 -45.932 1.00 84.12 255 ARG A N 1
ATOM 2057 C CA . ARG A 1 255 ? 36.185 -1.258 -45.580 1.00 84.12 255 ARG A CA 1
ATOM 2058 C C . ARG A 1 255 ? 36.963 -1.870 -46.758 1.00 84.12 255 ARG A C 1
ATOM 2060 O O . ARG A 1 255 ? 37.883 -2.636 -46.520 1.00 84.12 255 ARG A O 1
ATOM 2067 N N . LEU A 1 256 ? 36.604 -1.547 -48.003 1.00 79.62 256 LEU A N 1
ATOM 2068 C CA . LEU A 1 256 ? 37.314 -1.994 -49.209 1.00 79.62 256 LEU A CA 1
ATOM 2069 C C . LEU A 1 256 ? 38.518 -1.102 -49.566 1.00 79.62 256 LEU A C 1
ATOM 2071 O O . LEU A 1 256 ? 39.120 -1.308 -50.614 1.00 79.62 256 LEU A O 1
ATOM 2075 N N . GLY A 1 257 ? 38.852 -0.104 -48.735 1.00 75.00 257 GLY A N 1
ATOM 2076 C CA . GLY A 1 257 ? 40.012 0.775 -48.933 1.00 75.00 257 GLY A CA 1
ATOM 2077 C C . GLY A 1 257 ? 39.899 1.715 -50.134 1.00 75.00 257 GLY A C 1
ATOM 2078 O O . GLY A 1 257 ? 40.881 2.335 -50.523 1.00 75.00 257 GLY A O 1
ATOM 2079 N N . GLN A 1 258 ? 38.717 1.816 -50.742 1.00 67.75 258 GLN A N 1
ATOM 2080 C CA . GLN A 1 258 ? 38.490 2.672 -51.895 1.00 67.75 258 GLN A CA 1
ATOM 2081 C C . GLN A 1 258 ? 37.982 4.028 -51.412 1.00 67.75 258 GLN A C 1
ATOM 2083 O O . GLN A 1 258 ? 36.808 4.185 -51.075 1.00 67.75 258 GLN A O 1
ATOM 2088 N N . GLU A 1 259 ? 38.896 4.988 -51.316 1.00 63.94 259 GLU A N 1
ATOM 2089 C CA . GLU A 1 259 ? 38.551 6.379 -51.051 1.00 63.94 259 GLU A CA 1
ATOM 2090 C C . GLU A 1 259 ? 37.916 6.996 -52.303 1.00 63.94 259 GLU A C 1
ATOM 2092 O O . GLU A 1 259 ? 38.370 6.789 -53.430 1.00 63.94 259 GLU A O 1
ATOM 2097 N N . ASN A 1 260 ? 36.810 7.709 -52.100 1.00 60.75 260 ASN A N 1
ATOM 2098 C CA . ASN A 1 260 ? 36.112 8.427 -53.155 1.00 60.75 260 ASN A CA 1
ATOM 2099 C C . ASN A 1 260 ? 36.935 9.632 -53.602 1.00 60.75 260 ASN A C 1
ATOM 2101 O O . ASN A 1 260 ? 37.191 10.517 -52.794 1.00 60.75 260 ASN A O 1
ATOM 2105 N N . ALA A 1 261 ? 37.224 9.662 -54.902 1.00 60.44 261 ALA A N 1
ATOM 2106 C CA . ALA A 1 261 ? 37.832 10.743 -55.668 1.00 60.44 261 ALA A CA 1
ATOM 2107 C C . ALA A 1 261 ? 39.265 11.155 -55.249 1.00 60.44 261 ALA A C 1
ATOM 2109 O O . ALA A 1 261 ? 39.521 11.479 -54.091 1.00 60.44 261 ALA A O 1
ATOM 2110 N N . PRO A 1 262 ? 40.227 11.222 -56.193 1.00 63.59 262 PRO A N 1
ATOM 2111 C CA . PRO A 1 262 ? 41.434 12.009 -55.957 1.00 63.59 262 PRO A CA 1
ATOM 2112 C C . PRO A 1 262 ? 41.015 13.437 -55.578 1.00 63.59 262 PRO A C 1
ATOM 2114 O O . PRO A 1 262 ? 40.130 13.998 -56.221 1.00 63.59 262 PRO A O 1
ATOM 2117 N N . GLY A 1 263 ? 41.621 13.996 -54.525 1.00 68.00 263 GLY A N 1
ATOM 2118 C CA . GLY A 1 263 ? 41.274 15.331 -54.032 1.00 68.00 263 GLY A CA 1
ATOM 2119 C C . GLY A 1 263 ? 41.207 16.365 -55.168 1.00 68.00 263 GLY A C 1
ATOM 2120 O O . GLY A 1 263 ? 42.049 16.310 -56.074 1.00 68.00 263 GLY A O 1
ATOM 2121 N N . PRO A 1 264 ? 40.225 17.286 -55.139 1.00 66.38 264 PRO A N 1
ATOM 2122 C CA . PRO A 1 264 ? 39.939 18.205 -56.245 1.00 66.38 264 PRO A CA 1
ATOM 2123 C C . PRO A 1 264 ? 41.147 19.070 -56.629 1.00 66.38 264 PRO A C 1
ATOM 2125 O O . PRO A 1 264 ? 41.305 19.424 -57.791 1.00 66.38 264 PRO A O 1
ATOM 2128 N N . GLU A 1 265 ? 42.059 19.314 -55.688 1.00 68.00 265 GLU A N 1
ATOM 2129 C CA . GLU A 1 265 ? 43.283 20.091 -55.908 1.00 68.00 265 GLU A CA 1
ATOM 2130 C C . GLU A 1 265 ? 44.240 19.472 -56.934 1.00 68.00 265 GLU A C 1
ATOM 2132 O O . GLU A 1 265 ? 45.002 20.180 -57.588 1.00 68.00 265 GLU A O 1
ATOM 2137 N N . LYS A 1 266 ? 44.203 18.146 -57.134 1.00 68.50 266 LYS A N 1
ATOM 2138 C CA . LYS A 1 266 ? 45.088 17.488 -58.112 1.00 68.50 266 LYS A CA 1
ATOM 2139 C C . LYS A 1 266 ? 44.747 17.860 -59.557 1.00 68.50 266 LYS A C 1
ATOM 2141 O O . LYS A 1 266 ? 45.628 17.788 -60.413 1.00 68.50 266 LYS A O 1
ATOM 2146 N N . PHE A 1 267 ? 43.499 18.247 -59.812 1.00 67.12 267 PHE A N 1
ATOM 2147 C CA . PHE A 1 267 ? 42.969 18.563 -61.141 1.00 67.12 267 PHE A CA 1
ATOM 2148 C C . PHE A 1 267 ? 42.473 20.002 -61.255 1.00 67.12 267 PHE A C 1
ATOM 2150 O O . PHE A 1 267 ? 41.823 20.341 -62.241 1.00 67.12 267 PHE A O 1
ATOM 2157 N N . ASP A 1 268 ? 42.773 20.847 -60.270 1.00 77.44 268 ASP A N 1
ATOM 2158 C CA . ASP A 1 268 ? 42.388 22.244 -60.320 1.00 77.44 268 ASP A CA 1
ATOM 2159 C C . ASP A 1 268 ? 43.235 22.980 -61.369 1.00 77.44 268 ASP A C 1
ATOM 2161 O O . ASP A 1 268 ? 44.408 23.300 -61.175 1.00 77.44 268 ASP A O 1
ATOM 2165 N N . VAL A 1 269 ? 42.644 23.169 -62.548 1.00 75.12 269 VAL A N 1
ATOM 2166 C CA . VAL A 1 269 ? 43.272 23.881 -63.665 1.00 75.12 269 VAL A CA 1
ATOM 2167 C C . VAL A 1 269 ? 43.379 25.369 -63.337 1.00 75.12 269 VAL A C 1
ATOM 2169 O O . VAL A 1 269 ? 44.365 25.993 -63.716 1.00 75.12 269 VAL A O 1
ATOM 2172 N N . ALA A 1 270 ? 42.432 25.916 -62.567 1.00 71.56 270 ALA A N 1
ATOM 2173 C CA . ALA A 1 270 ? 42.368 27.339 -62.252 1.00 71.56 270 ALA A CA 1
ATOM 2174 C C . ALA A 1 270 ? 43.557 27.815 -61.405 1.00 71.56 270 ALA A C 1
ATOM 2176 O O . ALA A 1 270 ? 44.033 28.927 -61.607 1.00 71.56 270 ALA A O 1
ATOM 2177 N N . SER A 1 271 ? 44.089 26.975 -60.511 1.00 70.69 271 SER A N 1
ATOM 2178 C CA . SER A 1 271 ? 45.317 27.282 -59.761 1.00 70.69 271 SER A CA 1
ATOM 2179 C C . SER A 1 271 ? 46.601 27.109 -60.578 1.00 70.69 271 SER A C 1
ATOM 2181 O O . SER A 1 271 ? 47.628 27.701 -60.247 1.00 70.69 271 SER A O 1
ATOM 2183 N N . ARG A 1 272 ? 46.566 26.313 -61.655 1.00 71.88 272 ARG A N 1
ATOM 2184 C CA . ARG A 1 272 ? 47.723 26.051 -62.530 1.00 71.88 272 ARG A CA 1
ATOM 2185 C C . ARG A 1 272 ? 47.837 27.018 -63.704 1.00 71.88 272 ARG A C 1
ATOM 2187 O O . ARG A 1 272 ? 48.903 27.094 -64.312 1.00 71.88 272 ARG A O 1
ATOM 2194 N N . THR A 1 273 ? 46.768 27.730 -64.041 1.00 75.69 273 THR A N 1
ATOM 2195 C CA . THR A 1 273 ? 46.734 28.691 -65.148 1.00 75.69 273 THR A CA 1
ATOM 2196 C C . THR A 1 273 ? 46.530 30.107 -64.633 1.00 75.69 273 THR A C 1
ATOM 2198 O O . THR A 1 273 ? 45.754 30.329 -63.710 1.00 75.69 273 THR A O 1
ATOM 2201 N N . LEU A 1 274 ? 47.188 31.085 -65.257 1.00 74.19 274 LEU A N 1
ATOM 2202 C CA . LEU A 1 274 ? 46.915 32.496 -64.986 1.00 74.19 274 LEU A CA 1
ATOM 2203 C C . LEU A 1 274 ? 45.470 32.840 -65.404 1.00 74.19 274 LEU A C 1
ATOM 2205 O O . LEU A 1 274 ? 45.014 32.345 -66.438 1.00 74.19 274 LEU A O 1
ATOM 2209 N N . PRO A 1 275 ? 44.752 33.691 -64.647 1.00 77.19 275 PRO A N 1
ATOM 2210 C CA . PRO A 1 275 ? 43.384 34.071 -64.982 1.00 77.19 275 PRO A CA 1
ATOM 2211 C C . PRO A 1 275 ? 43.344 34.803 -66.328 1.00 77.19 275 PRO A C 1
ATOM 2213 O O . PRO A 1 275 ? 44.148 35.705 -66.585 1.00 77.19 275 PRO A O 1
ATOM 2216 N N .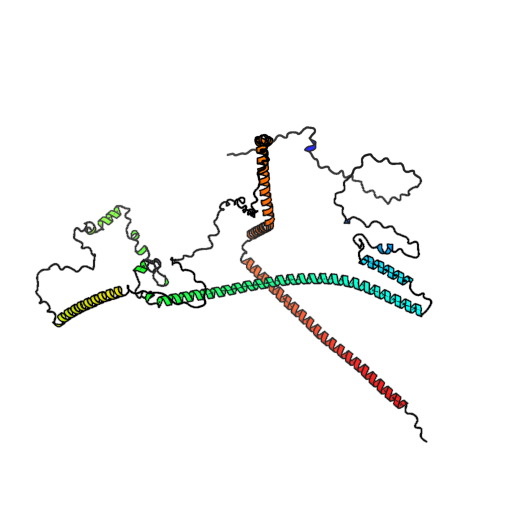 LEU A 1 276 ? 42.397 34.418 -67.186 1.00 75.38 276 LEU A N 1
ATOM 2217 C CA . LEU A 1 276 ? 42.223 34.971 -68.536 1.00 75.38 276 LEU A CA 1
ATOM 2218 C C . LEU A 1 276 ? 41.456 36.305 -68.547 1.00 75.38 276 LEU A C 1
ATOM 2220 O O . LEU A 1 276 ? 41.125 36.810 -69.612 1.00 75.38 276 LEU A O 1
ATOM 2224 N N . ASP A 1 277 ? 41.207 36.899 -67.380 1.00 81.56 277 ASP A N 1
ATOM 2225 C CA . ASP A 1 277 ? 40.465 38.160 -67.249 1.00 81.56 277 ASP A CA 1
ATOM 2226 C C . ASP A 1 277 ? 41.246 39.360 -67.809 1.00 81.56 277 ASP A C 1
ATOM 2228 O O . ASP A 1 277 ? 40.665 40.345 -68.264 1.00 81.56 277 ASP A O 1
ATOM 2232 N N . ASN A 1 278 ? 42.579 39.270 -67.823 1.00 87.50 278 ASN A N 1
ATOM 2233 C CA . ASN A 1 278 ? 43.446 40.285 -68.407 1.00 87.50 278 ASN A CA 1
ATOM 2234 C C . ASN A 1 278 ? 43.768 39.941 -69.861 1.00 87.50 278 ASN A C 1
ATOM 2236 O O . ASN A 1 278 ? 44.335 38.886 -70.148 1.00 87.50 278 ASN A O 1
ATOM 2240 N N . ILE A 1 279 ? 43.538 40.889 -70.772 1.00 85.12 279 ILE A N 1
ATOM 2241 C CA . ILE A 1 279 ? 43.855 40.716 -72.197 1.00 85.12 279 ILE A CA 1
ATOM 2242 C C . ILE A 1 279 ? 45.339 40.395 -72.438 1.00 85.12 279 ILE A C 1
ATOM 2244 O O . ILE A 1 279 ? 45.670 39.623 -73.328 1.00 85.12 279 ILE A O 1
ATOM 2248 N N . SER A 1 280 ? 46.236 40.888 -71.576 1.00 83.88 280 SER A N 1
ATOM 2249 C CA . SER A 1 280 ? 47.665 40.549 -71.604 1.00 83.88 280 SER A CA 1
ATOM 2250 C C . SER A 1 280 ? 47.933 39.053 -71.398 1.00 83.88 280 SER A C 1
ATOM 2252 O O . SER A 1 280 ? 48.878 38.521 -71.976 1.00 83.88 280 SER A O 1
ATOM 2254 N N . ASN A 1 281 ? 47.117 38.374 -70.587 1.00 81.94 281 ASN A N 1
ATOM 2255 C CA . ASN A 1 281 ? 47.248 36.941 -70.315 1.00 81.94 281 ASN A CA 1
ATOM 2256 C C . ASN A 1 281 ? 46.667 36.102 -71.460 1.00 81.94 281 ASN A C 1
ATOM 2258 O O . ASN A 1 281 ? 47.174 35.028 -71.763 1.00 81.94 281 ASN A O 1
ATOM 2262 N N . ILE A 1 282 ? 45.630 36.608 -72.133 1.00 82.94 282 ILE A N 1
ATOM 2263 C CA . ILE A 1 282 ? 45.098 35.998 -73.358 1.00 82.94 282 ILE A CA 1
ATOM 2264 C C . ILE A 1 282 ? 46.131 36.100 -74.485 1.00 82.94 282 ILE A C 1
ATOM 2266 O O . ILE A 1 282 ? 46.384 35.122 -75.178 1.00 82.94 282 ILE A O 1
ATOM 2270 N N . ILE A 1 283 ? 46.784 37.254 -74.625 1.00 83.56 283 ILE A N 1
ATOM 2271 C CA . ILE A 1 283 ? 47.830 37.475 -75.629 1.00 83.56 283 ILE A CA 1
ATOM 2272 C C . ILE A 1 283 ? 49.049 36.576 -75.360 1.00 83.56 283 ILE A C 1
ATOM 2274 O O . ILE A 1 283 ? 49.589 35.972 -76.284 1.00 83.56 283 ILE A O 1
ATOM 2278 N N . SER A 1 284 ? 49.486 36.425 -74.103 1.00 83.94 284 SER A N 1
ATOM 2279 C CA . SER A 1 284 ? 50.582 35.500 -73.774 1.00 83.94 284 SER A CA 1
ATOM 2280 C C . SER A 1 284 ? 50.205 34.037 -74.032 1.00 83.94 284 SER A C 1
ATOM 2282 O O . SER A 1 284 ? 51.051 33.248 -74.460 1.00 83.94 284 SER A O 1
ATOM 2284 N N . LEU A 1 285 ? 48.932 33.679 -73.849 1.00 82.19 285 LEU A N 1
ATOM 2285 C CA . LEU A 1 285 ? 48.414 32.372 -74.232 1.00 82.19 285 LEU A CA 1
ATOM 2286 C C . LEU A 1 285 ? 48.432 32.183 -75.759 1.00 82.19 285 LEU A C 1
ATOM 2288 O O . LEU A 1 285 ? 48.903 31.159 -76.242 1.00 82.19 285 LEU A O 1
ATOM 2292 N N . GLU A 1 286 ? 48.005 33.181 -76.529 1.00 81.75 286 GLU A N 1
ATOM 2293 C CA . GLU A 1 286 ? 48.019 33.154 -77.998 1.00 81.75 286 GLU A CA 1
ATOM 2294 C C . GLU A 1 286 ? 49.433 32.945 -78.566 1.00 81.75 286 GLU A C 1
ATOM 2296 O O . GLU A 1 286 ? 49.619 32.176 -79.507 1.00 81.75 286 GLU A O 1
ATOM 2301 N N . TYR A 1 287 ? 50.451 33.553 -77.948 1.00 82.88 287 TYR A N 1
ATOM 2302 C CA . TYR A 1 287 ? 51.851 33.354 -78.338 1.00 82.88 287 TYR A CA 1
ATOM 2303 C C . TYR A 1 287 ? 52.445 32.008 -77.900 1.00 82.88 287 TYR A C 1
ATOM 2305 O O . TYR A 1 287 ? 53.401 31.536 -78.518 1.00 82.88 287 TYR A O 1
ATOM 2313 N N . THR A 1 288 ? 51.923 31.399 -76.832 1.00 82.62 288 THR A N 1
ATOM 2314 C CA . THR A 1 288 ? 52.422 30.116 -76.301 1.00 82.62 288 THR A CA 1
ATOM 2315 C C . THR A 1 288 ? 51.724 28.907 -76.911 1.00 82.62 288 THR A C 1
ATOM 2317 O O . THR A 1 288 ? 52.303 27.817 -76.927 1.00 82.62 288 THR A O 1
ATOM 2320 N N . ILE A 1 289 ? 50.518 29.082 -77.460 1.00 82.94 289 ILE A N 1
ATOM 2321 C CA . ILE A 1 289 ? 49.848 28.047 -78.241 1.00 82.94 289 ILE A CA 1
ATOM 2322 C C . ILE A 1 289 ? 50.634 27.854 -79.550 1.00 82.94 289 ILE A C 1
ATOM 2324 O O . ILE A 1 289 ? 50.772 28.786 -80.345 1.00 82.94 289 ILE A O 1
ATOM 2328 N N . PRO A 1 290 ? 51.169 26.649 -79.819 1.00 81.75 290 PRO A N 1
ATOM 2329 C CA . PRO A 1 290 ? 51.888 26.397 -81.058 1.00 81.75 290 PRO A CA 1
ATOM 2330 C C . PRO A 1 290 ? 50.944 26.591 -82.247 1.00 81.75 290 PRO A C 1
ATOM 2332 O O . PRO A 1 290 ? 49.826 26.076 -82.241 1.00 81.75 290 PRO A O 1
ATOM 2335 N N . ARG A 1 291 ? 51.412 27.267 -83.305 1.00 69.19 291 ARG A N 1
ATOM 2336 C CA . ARG A 1 291 ? 50.603 27.586 -84.501 1.00 69.19 291 ARG A CA 1
ATOM 2337 C C . ARG A 1 291 ? 49.905 26.380 -85.142 1.00 69.19 291 ARG A C 1
ATOM 2339 O O . ARG A 1 291 ? 48.859 26.566 -85.743 1.00 69.19 291 ARG A O 1
ATOM 2346 N N . ARG A 1 292 ? 50.396 25.152 -84.926 1.00 71.38 292 ARG A N 1
ATOM 2347 C CA . ARG A 1 292 ? 49.738 23.895 -85.341 1.00 71.38 292 ARG A CA 1
ATOM 2348 C C . ARG A 1 292 ? 48.345 23.683 -84.723 1.00 71.38 292 ARG A C 1
ATOM 2350 O O . ARG A 1 292 ? 47.560 22.917 -85.250 1.00 71.38 292 ARG A O 1
ATOM 2357 N N . MET A 1 293 ? 48.049 24.297 -83.579 1.00 67.31 293 MET A N 1
ATOM 2358 C CA . MET A 1 293 ? 46.709 24.263 -82.978 1.00 67.31 293 MET A CA 1
ATOM 2359 C C . MET A 1 293 ? 45.808 25.407 -83.462 1.00 67.31 293 MET A C 1
ATOM 2361 O O . MET A 1 293 ? 44.602 25.351 -83.237 1.00 67.31 293 MET A O 1
ATOM 2365 N N . LEU A 1 294 ? 46.388 26.439 -84.087 1.00 65.12 294 LEU A N 1
ATOM 2366 C CA . LEU A 1 294 ? 45.689 27.638 -84.556 1.00 65.12 294 LEU A CA 1
ATOM 2367 C C . LEU A 1 294 ? 45.350 27.544 -86.051 1.00 65.12 294 LEU A C 1
ATOM 2369 O O . LEU A 1 294 ? 44.264 27.924 -86.480 1.00 65.12 294 LEU A O 1
ATOM 2373 N N . GLU A 1 295 ? 46.264 26.985 -86.839 1.00 62.38 295 GLU A N 1
ATOM 2374 C CA . GLU A 1 295 ? 45.972 26.464 -88.165 1.00 62.38 295 GLU A CA 1
ATOM 2375 C C . GLU A 1 295 ? 45.203 25.166 -87.959 1.00 62.38 295 GLU A C 1
ATOM 2377 O O . GLU A 1 295 ? 45.776 24.142 -87.594 1.00 62.38 295 GLU A O 1
ATOM 2382 N N . GLY A 1 296 ? 43.881 25.218 -88.130 1.00 54.84 296 GLY A N 1
ATOM 2383 C CA . GLY A 1 296 ? 43.092 24.000 -88.226 1.00 54.84 296 GLY A CA 1
ATOM 2384 C C . GLY A 1 296 ? 43.752 23.092 -89.256 1.00 54.84 296 GLY A C 1
ATOM 2385 O O . GLY A 1 296 ? 43.947 23.506 -90.400 1.00 54.84 296 GLY A O 1
ATOM 2386 N N . ASP A 1 297 ? 44.130 21.889 -88.831 1.00 49.78 297 ASP A N 1
ATOM 2387 C CA . ASP A 1 297 ? 44.616 20.824 -89.695 1.00 49.78 297 ASP A CA 1
ATOM 2388 C C . ASP A 1 297 ? 43.595 20.597 -90.834 1.00 49.78 297 ASP A C 1
ATOM 2390 O O . ASP A 1 297 ? 42.698 19.765 -90.753 1.00 49.78 297 ASP A O 1
ATOM 2394 N N . ASN A 1 298 ? 43.776 21.309 -91.950 1.00 53.81 298 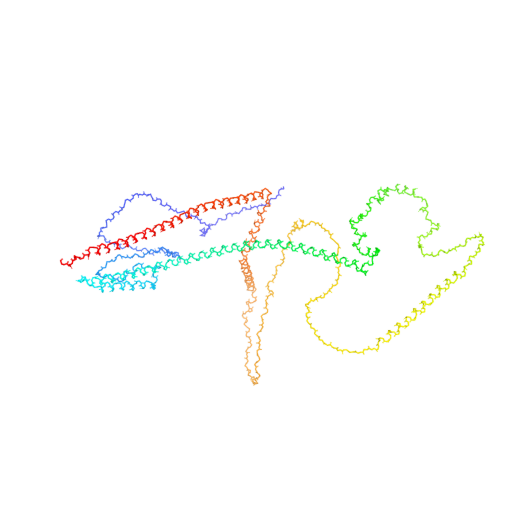ASN A N 1
ATOM 2395 C CA . ASN A 1 298 ? 43.386 20.861 -93.288 1.00 53.81 298 ASN A CA 1
ATOM 2396 C C . ASN A 1 298 ? 44.392 19.813 -93.812 1.00 53.81 298 ASN A C 1
ATOM 2398 O O . ASN A 1 298 ? 44.458 19.531 -95.007 1.00 53.81 298 ASN A O 1
ATOM 2402 N N . ALA A 1 299 ? 45.179 19.214 -92.916 1.00 47.91 299 ALA A N 1
ATOM 2403 C CA . ALA A 1 299 ? 45.927 17.995 -93.139 1.00 47.91 299 ALA A CA 1
ATOM 2404 C C . ALA A 1 299 ? 45.154 16.850 -92.477 1.00 47.91 299 ALA A C 1
ATOM 2406 O O . ALA A 1 299 ? 44.953 16.847 -91.268 1.00 47.91 299 ALA A O 1
ATOM 2407 N N . GLY A 1 300 ? 44.691 15.893 -93.284 1.00 51.81 300 GLY A N 1
ATOM 2408 C CA . GLY A 1 300 ? 43.874 14.757 -92.862 1.00 51.81 300 GLY A CA 1
ATOM 2409 C C . GLY A 1 300 ? 44.399 14.027 -91.622 1.00 51.81 300 GLY A C 1
ATOM 2410 O O . GLY A 1 300 ? 45.193 13.094 -91.721 1.00 51.81 300 GLY A O 1
ATOM 2411 N N . GLY A 1 301 ? 43.886 14.415 -90.458 1.00 39.91 301 GLY A N 1
ATOM 2412 C CA . GLY A 1 301 ? 43.977 13.660 -89.221 1.00 39.91 301 GLY A CA 1
ATOM 2413 C C . GLY A 1 301 ? 42.925 12.559 -89.238 1.00 39.91 301 GLY A C 1
ATOM 2414 O O . GLY A 1 301 ? 41.734 12.809 -89.077 1.00 39.91 301 GLY A O 1
ATOM 2415 N N . THR A 1 302 ? 43.365 11.325 -89.466 1.00 45.09 302 THR A N 1
ATOM 2416 C CA . THR A 1 302 ? 42.544 10.114 -89.357 1.00 45.09 302 THR A CA 1
ATOM 2417 C C . THR A 1 302 ? 41.769 10.090 -88.033 1.00 45.09 302 THR A C 1
ATOM 2419 O O . THR A 1 302 ? 42.406 10.192 -86.978 1.00 45.09 302 THR A O 1
ATOM 2422 N N . PRO A 1 303 ? 40.438 9.888 -88.030 1.00 47.38 303 PRO A N 1
ATOM 2423 C CA . PRO A 1 303 ? 39.716 9.705 -86.784 1.00 47.38 303 PRO A CA 1
ATOM 2424 C C . PRO A 1 303 ? 40.113 8.353 -86.187 1.00 47.38 303 PRO A C 1
ATOM 2426 O O . PRO A 1 303 ? 39.906 7.296 -86.785 1.00 47.38 303 PRO A O 1
ATOM 2429 N N . LEU A 1 304 ? 40.691 8.391 -84.987 1.00 51.12 304 LEU A N 1
ATOM 2430 C CA . LEU A 1 304 ? 40.934 7.220 -84.154 1.00 51.12 304 LEU A CA 1
ATOM 2431 C C . LEU A 1 304 ? 39.584 6.734 -83.595 1.00 51.12 304 LEU A C 1
ATOM 2433 O O . LEU A 1 304 ? 39.247 6.972 -82.441 1.00 51.12 304 LEU A O 1
ATOM 2437 N N . MET A 1 305 ? 38.779 6.085 -84.438 1.00 39.62 305 MET A N 1
ATOM 2438 C CA . MET A 1 305 ? 37.558 5.385 -84.040 1.00 39.62 305 MET A CA 1
ATOM 2439 C C . MET A 1 305 ? 37.441 4.051 -84.789 1.00 39.62 305 MET A C 1
ATOM 2441 O O . MET A 1 305 ? 37.675 3.973 -85.990 1.00 39.62 305 MET A O 1
ATOM 2445 N N . ALA A 1 306 ? 37.039 3.024 -84.032 1.00 41.69 306 ALA A N 1
ATOM 2446 C CA . ALA A 1 306 ? 36.744 1.634 -84.405 1.00 41.69 306 ALA A CA 1
ATOM 2447 C C . ALA A 1 306 ? 37.940 0.674 -84.617 1.00 41.69 306 ALA A C 1
ATOM 2449 O O . ALA A 1 306 ? 38.381 0.396 -85.728 1.00 41.69 306 ALA A O 1
ATOM 2450 N N . LYS A 1 307 ? 38.342 -0.009 -83.531 1.00 51.16 307 LYS A N 1
ATOM 2451 C CA . LYS A 1 307 ? 39.101 -1.285 -83.541 1.00 51.16 307 LYS A CA 1
ATOM 2452 C C . LYS A 1 307 ? 38.283 -2.487 -84.069 1.00 51.16 307 LYS A C 1
ATOM 2454 O O . LYS A 1 307 ? 38.552 -3.630 -83.718 1.00 51.16 307 LYS A O 1
ATOM 2459 N N . THR A 1 308 ? 37.294 -2.251 -84.924 1.00 52.81 308 THR A N 1
ATOM 2460 C CA . THR A 1 308 ? 36.437 -3.290 -85.509 1.00 52.81 308 THR A CA 1
ATOM 2461 C C . THR A 1 308 ? 36.116 -2.949 -86.963 1.00 52.81 308 THR A C 1
ATOM 2463 O O . THR A 1 308 ? 34.962 -2.777 -87.339 1.00 52.81 308 THR A O 1
ATOM 2466 N N . ALA A 1 309 ? 37.151 -2.819 -87.789 1.00 43.25 309 ALA A N 1
ATOM 2467 C CA . ALA A 1 309 ? 37.030 -2.870 -89.242 1.00 43.25 309 ALA A CA 1
ATOM 2468 C C . ALA A 1 309 ? 38.279 -3.565 -89.815 1.00 43.25 309 ALA A C 1
ATOM 2470 O O . ALA A 1 309 ? 39.393 -3.226 -89.407 1.00 43.25 309 ALA A O 1
ATOM 2471 N N . PRO A 1 310 ? 38.144 -4.555 -90.718 1.00 48.22 310 PRO A N 1
ATOM 2472 C CA . PRO A 1 310 ? 39.299 -5.202 -91.323 1.00 48.22 310 PRO A CA 1
ATOM 2473 C C . PRO A 1 310 ? 40.032 -4.215 -92.237 1.00 48.22 310 PRO A C 1
ATOM 2475 O O . PRO A 1 310 ? 39.453 -3.609 -93.139 1.00 48.22 310 PRO A O 1
ATOM 2478 N N . LEU A 1 311 ? 41.329 -4.067 -91.981 1.00 38.94 311 LEU A N 1
ATOM 2479 C CA . LEU A 1 311 ? 42.250 -3.199 -92.703 1.00 38.94 311 LEU A CA 1
ATOM 2480 C C . LEU A 1 311 ? 42.294 -3.590 -94.196 1.00 38.94 311 LEU A C 1
ATOM 2482 O O . LEU A 1 311 ? 42.865 -4.616 -94.569 1.00 38.94 311 LEU A O 1
ATOM 2486 N N . ARG A 1 312 ? 41.696 -2.772 -95.071 1.00 41.41 312 ARG A N 1
ATOM 2487 C CA . ARG A 1 312 ? 41.868 -2.868 -96.529 1.00 41.41 312 ARG A CA 1
ATOM 2488 C C . ARG A 1 312 ? 43.297 -2.429 -96.876 1.00 41.41 312 ARG A C 1
ATOM 2490 O O . ARG A 1 312 ? 43.623 -1.250 -96.791 1.00 41.41 312 ARG A O 1
ATOM 2497 N N . LYS A 1 313 ? 44.157 -3.379 -97.254 1.00 44.84 313 LYS A N 1
ATOM 2498 C CA . LYS A 1 313 ? 45.501 -3.116 -97.798 1.00 44.84 313 LYS A CA 1
ATOM 2499 C C . LYS A 1 313 ? 45.382 -2.366 -99.132 1.00 44.84 313 LYS A C 1
ATOM 2501 O O . LYS A 1 313 ? 44.865 -2.921 -100.098 1.00 44.84 313 LYS A O 1
ATOM 2506 N N . ALA A 1 314 ? 45.879 -1.133 -99.187 1.00 38.88 314 ALA A N 1
ATOM 2507 C CA . ALA A 1 314 ? 46.204 -0.451 -100.439 1.00 38.88 314 ALA A CA 1
ATOM 2508 C C . ALA A 1 314 ? 47.551 -0.981 -100.993 1.00 38.88 314 ALA A C 1
ATOM 2510 O O . ALA A 1 314 ? 48.389 -1.435 -100.205 1.00 38.88 314 ALA A O 1
ATOM 2511 N N . PRO A 1 315 ? 47.767 -0.974 -102.322 1.00 44.66 315 PRO A N 1
ATOM 2512 C CA . PRO A 1 315 ? 48.899 -1.646 -102.949 1.00 44.66 315 PRO A CA 1
ATOM 2513 C C . PRO A 1 315 ? 50.174 -0.804 -102.821 1.00 44.66 315 PRO A C 1
ATOM 2515 O O . PRO A 1 315 ? 50.334 0.210 -103.495 1.00 44.66 315 PRO A O 1
ATOM 2518 N N . ALA A 1 316 ? 51.100 -1.243 -101.969 1.00 40.78 316 ALA A N 1
ATOM 2519 C CA . ALA A 1 316 ? 52.485 -0.792 -102.017 1.00 40.78 316 ALA A CA 1
ATOM 2520 C C . ALA A 1 316 ? 53.221 -1.584 -103.107 1.00 40.78 316 ALA A C 1
ATOM 2522 O O . ALA A 1 316 ? 53.130 -2.812 -103.171 1.00 40.78 316 ALA A O 1
ATOM 2523 N N . GLY A 1 317 ? 53.888 -0.854 -103.996 1.00 36.41 317 GLY A N 1
ATOM 2524 C CA . GLY A 1 317 ? 54.594 -1.399 -105.143 1.00 36.41 317 GLY A CA 1
ATOM 2525 C C . GLY A 1 317 ? 55.809 -2.258 -104.789 1.00 36.41 317 GLY A C 1
ATOM 2526 O O . GLY A 1 317 ? 56.398 -2.139 -103.721 1.00 36.41 317 GLY A O 1
ATOM 2527 N N . GLY A 1 318 ? 56.174 -3.085 -105.771 1.00 36.00 318 GLY A N 1
ATOM 2528 C CA . GLY A 1 318 ? 57.552 -3.454 -106.091 1.00 36.00 318 GLY A CA 1
ATOM 2529 C C . GLY A 1 318 ? 58.328 -4.265 -105.056 1.00 36.00 318 GLY A C 1
ATOM 2530 O O . GLY A 1 318 ? 59.035 -3.699 -104.233 1.00 36.00 318 GLY A O 1
ATOM 2531 N N . GLY A 1 319 ? 58.336 -5.592 -105.215 1.00 33.38 319 GLY A N 1
ATOM 2532 C CA . GLY A 1 319 ? 59.453 -6.408 -104.730 1.00 33.38 319 GLY A CA 1
ATOM 2533 C C . GLY A 1 319 ? 59.083 -7.827 -104.316 1.00 33.38 319 GLY A C 1
ATOM 2534 O O . GLY A 1 319 ? 58.531 -8.034 -103.246 1.00 33.38 319 GLY A O 1
ATOM 2535 N N . GLY A 1 320 ? 59.461 -8.805 -105.145 1.00 37.66 320 GLY A N 1
ATOM 2536 C CA . GLY A 1 320 ? 59.659 -10.198 -104.731 1.00 37.66 320 GLY A CA 1
ATOM 2537 C C . GLY A 1 320 ? 58.398 -11.057 -104.607 1.00 37.66 320 GLY A C 1
ATOM 2538 O O . GLY A 1 320 ? 57.775 -11.135 -103.553 1.00 37.66 320 GLY A O 1
ATOM 2539 N N . ARG A 1 321 ? 58.070 -11.808 -105.666 1.00 40.31 321 ARG A N 1
ATOM 2540 C CA . ARG A 1 321 ? 57.158 -12.958 -105.576 1.00 40.31 321 ARG A CA 1
ATOM 2541 C C . ARG A 1 321 ? 57.837 -14.066 -104.762 1.00 40.31 321 ARG A C 1
ATOM 2543 O O . ARG A 1 321 ? 58.599 -14.853 -105.313 1.00 40.31 321 ARG A O 1
ATOM 2550 N N . ALA A 1 322 ? 57.564 -14.123 -103.462 1.00 44.75 322 ALA A N 1
ATOM 2551 C CA . ALA A 1 322 ? 57.767 -15.330 -102.669 1.00 44.75 322 ALA A CA 1
ATOM 2552 C C . ALA A 1 322 ? 56.622 -16.312 -102.969 1.00 44.75 322 ALA A C 1
ATOM 2554 O O . ALA A 1 322 ? 55.460 -15.911 -103.042 1.00 44.75 322 ALA A O 1
ATOM 2555 N N . ALA A 1 323 ? 56.960 -17.580 -103.203 1.00 49.62 323 ALA A N 1
ATOM 2556 C CA . ALA A 1 323 ? 56.011 -18.638 -103.530 1.00 49.62 323 ALA A CA 1
ATOM 2557 C C . ALA A 1 323 ? 54.930 -18.773 -102.443 1.00 49.62 323 ALA A C 1
ATOM 2559 O O . ALA A 1 323 ? 55.248 -18.875 -101.258 1.00 49.62 323 ALA A O 1
ATOM 2560 N N . GLU A 1 324 ? 53.657 -18.787 -102.849 1.00 53.97 324 GLU A N 1
ATOM 2561 C CA . GLU A 1 324 ? 52.544 -19.034 -101.934 1.00 53.97 324 GLU A CA 1
ATOM 2562 C C . GLU A 1 324 ? 52.730 -20.390 -101.229 1.00 53.97 324 GLU A C 1
ATOM 2564 O O . GLU A 1 324 ? 53.023 -21.394 -101.894 1.00 53.97 324 GLU A O 1
ATOM 2569 N N . PRO A 1 325 ? 52.561 -20.463 -99.897 1.00 51.62 325 PRO A N 1
ATOM 2570 C CA . PRO A 1 325 ? 52.665 -21.720 -99.179 1.00 51.62 325 PRO A CA 1
ATOM 2571 C C . PRO A 1 325 ? 51.500 -22.622 -99.596 1.00 51.62 325 PRO A C 1
ATOM 2573 O O . PRO A 1 325 ? 50.349 -22.413 -99.212 1.00 51.62 325 PRO A O 1
ATOM 2576 N N . ARG A 1 326 ? 51.801 -23.647 -100.398 1.00 60.78 326 ARG A N 1
ATOM 2577 C CA . ARG A 1 326 ? 50.857 -24.722 -100.711 1.00 60.78 326 ARG A CA 1
ATOM 2578 C C . ARG A 1 326 ? 50.451 -25.392 -99.400 1.00 60.78 326 ARG A C 1
ATOM 2580 O O . ARG A 1 326 ? 51.249 -26.100 -98.792 1.00 60.78 326 ARG A O 1
ATOM 2587 N N . LEU A 1 327 ? 49.215 -25.143 -98.964 1.00 64.69 327 LEU A N 1
ATOM 2588 C CA . LEU A 1 327 ? 48.598 -25.817 -97.822 1.00 64.69 327 LEU A CA 1
ATOM 2589 C C . LEU A 1 327 ? 48.806 -27.328 -97.966 1.00 64.69 327 LEU A C 1
ATOM 2591 O O . LEU A 1 327 ? 48.496 -27.906 -99.011 1.00 64.69 327 LEU A O 1
ATOM 2595 N N . THR A 1 328 ? 49.336 -27.967 -96.924 1.00 72.38 328 THR A N 1
ATOM 2596 C CA . THR A 1 328 ? 49.516 -29.420 -96.910 1.00 72.38 328 THR A CA 1
ATOM 2597 C C . THR A 1 328 ? 48.163 -30.105 -97.114 1.00 72.38 328 THR A C 1
ATOM 2599 O O . THR A 1 328 ? 47.111 -29.594 -96.715 1.00 72.38 328 THR A O 1
ATOM 2602 N N . SER A 1 329 ? 48.163 -31.289 -97.729 1.00 68.19 329 SER A N 1
ATOM 2603 C CA . SER A 1 329 ? 46.931 -32.059 -97.961 1.00 68.19 329 SER A CA 1
ATOM 2604 C C . SER A 1 329 ? 46.167 -32.360 -96.659 1.00 68.19 329 SER A C 1
ATOM 2606 O O . SER A 1 329 ? 44.954 -32.562 -96.695 1.00 68.19 329 SER A O 1
ATOM 2608 N N . ALA A 1 330 ? 46.852 -32.329 -95.510 1.00 65.25 330 ALA A N 1
ATOM 2609 C CA . ALA A 1 330 ? 46.268 -32.400 -94.175 1.00 65.25 330 ALA A CA 1
ATOM 2610 C C . ALA A 1 330 ? 45.514 -31.115 -93.780 1.00 65.25 330 ALA A C 1
ATOM 2612 O O . ALA A 1 330 ? 44.379 -31.202 -93.320 1.00 65.25 330 ALA A O 1
ATOM 2613 N N . ALA A 1 331 ? 46.075 -29.927 -94.032 1.00 67.62 331 ALA A N 1
ATOM 2614 C CA . ALA A 1 331 ? 45.409 -28.651 -93.753 1.00 67.62 331 ALA A CA 1
ATOM 2615 C C . ALA A 1 331 ? 44.167 -28.440 -94.639 1.00 67.62 331 ALA A C 1
ATOM 2617 O O . ALA A 1 331 ? 43.128 -27.984 -94.165 1.00 67.62 331 ALA A O 1
ATOM 2618 N N . GLN A 1 332 ? 44.221 -28.857 -95.909 1.00 72.88 332 GLN A N 1
ATOM 2619 C CA . GLN A 1 332 ? 43.039 -28.841 -96.781 1.00 72.88 332 GLN A CA 1
ATOM 2620 C C . GLN A 1 332 ? 41.971 -29.857 -96.353 1.00 72.88 332 GLN A C 1
ATOM 2622 O O . GLN A 1 332 ? 40.782 -29.584 -96.508 1.00 72.88 332 GLN A O 1
ATOM 2627 N N . ARG A 1 333 ? 42.362 -31.018 -95.805 1.00 69.38 333 ARG A N 1
ATOM 2628 C CA . ARG A 1 333 ? 41.409 -31.974 -95.218 1.00 69.38 333 ARG A CA 1
ATOM 2629 C C . ARG A 1 333 ? 40.766 -31.422 -93.950 1.00 69.38 333 ARG A C 1
ATOM 2631 O O . ARG A 1 333 ? 39.556 -31.544 -93.827 1.00 69.38 333 ARG A O 1
ATOM 2638 N N . ALA A 1 334 ? 41.523 -30.763 -93.075 1.00 73.19 334 ALA A N 1
ATOM 2639 C CA . ALA A 1 334 ? 40.983 -30.138 -91.869 1.00 73.19 334 ALA A CA 1
ATOM 2640 C C . ALA A 1 334 ? 39.927 -29.069 -92.200 1.00 73.19 334 ALA A C 1
ATOM 2642 O O . ALA A 1 334 ? 38.854 -29.073 -91.611 1.00 73.19 334 ALA A O 1
ATOM 2643 N N . ILE A 1 335 ? 40.170 -28.228 -93.212 1.00 70.75 335 ILE A N 1
ATOM 2644 C CA . ILE A 1 335 ? 39.192 -27.221 -93.668 1.00 70.75 335 ILE A CA 1
ATOM 2645 C C . ILE A 1 335 ? 37.942 -27.874 -94.290 1.00 70.75 335 ILE A C 1
ATOM 2647 O O . ILE A 1 335 ? 36.835 -27.356 -94.160 1.00 70.75 335 ILE A O 1
ATOM 2651 N N . ARG A 1 336 ? 38.083 -29.020 -94.970 1.00 72.88 336 ARG A N 1
ATOM 2652 C CA . ARG A 1 336 ? 36.920 -29.765 -95.482 1.00 72.88 336 ARG A CA 1
ATOM 2653 C C . ARG A 1 336 ? 36.134 -30.451 -94.369 1.00 72.88 336 ARG A C 1
ATOM 2655 O O . ARG A 1 336 ? 34.916 -30.504 -94.475 1.00 72.88 336 ARG A O 1
ATOM 2662 N N . LEU A 1 337 ? 36.807 -30.954 -93.335 1.00 72.75 337 LEU A N 1
ATOM 2663 C CA . LEU A 1 337 ? 36.159 -31.557 -92.171 1.00 72.75 337 LEU A CA 1
ATOM 2664 C C . LEU A 1 337 ? 35.366 -30.509 -91.392 1.00 72.75 337 LEU A C 1
ATOM 2666 O O . LEU A 1 337 ? 34.186 -30.720 -91.171 1.00 72.75 337 LEU A O 1
ATOM 2670 N N . THR A 1 338 ? 35.931 -29.328 -91.123 1.00 77.00 338 THR A N 1
ATOM 2671 C CA . THR A 1 338 ? 35.172 -28.262 -90.448 1.00 77.00 338 THR A CA 1
ATOM 2672 C C . THR A 1 338 ? 33.968 -27.801 -91.264 1.00 77.00 338 THR A C 1
ATOM 2674 O O . THR A 1 338 ? 32.910 -27.533 -90.704 1.00 77.00 338 THR A O 1
ATOM 2677 N N . LYS A 1 339 ? 34.089 -27.741 -92.596 1.00 80.50 339 LYS A N 1
ATOM 2678 C CA . LYS A 1 339 ? 32.949 -27.428 -93.465 1.00 80.50 339 LYS A CA 1
ATOM 2679 C C . LYS A 1 339 ? 31.884 -28.532 -93.439 1.00 80.50 339 LYS A C 1
ATOM 2681 O O . LYS A 1 339 ? 30.702 -28.216 -93.363 1.00 80.50 339 LYS A O 1
ATOM 2686 N N . ARG A 1 340 ? 32.300 -29.802 -93.450 1.00 79.69 340 ARG A N 1
ATOM 2687 C CA . ARG A 1 340 ? 31.403 -30.959 -93.339 1.00 79.69 340 ARG A CA 1
ATOM 2688 C C . ARG A 1 340 ? 30.679 -30.982 -91.992 1.00 79.69 340 ARG A C 1
ATOM 2690 O O . ARG A 1 340 ? 29.470 -31.152 -91.981 1.00 79.69 340 ARG A O 1
ATOM 2697 N N . ASP A 1 341 ? 31.382 -30.727 -90.893 1.00 79.62 341 ASP A N 1
ATOM 2698 C CA . ASP A 1 341 ? 30.803 -30.693 -89.546 1.00 79.62 341 ASP A CA 1
ATOM 2699 C C . ASP A 1 341 ? 29.759 -29.571 -89.414 1.00 79.62 341 ASP A C 1
ATOM 2701 O O . ASP A 1 341 ? 28.714 -29.748 -88.789 1.00 79.62 341 ASP A O 1
ATOM 2705 N N . VAL A 1 342 ? 29.996 -28.416 -90.051 1.00 82.19 342 VAL A N 1
ATOM 2706 C CA . VAL A 1 342 ? 29.025 -27.309 -90.101 1.00 82.19 342 VAL A CA 1
ATOM 2707 C C . VAL A 1 342 ? 27.793 -27.675 -90.938 1.00 82.19 342 VAL A C 1
ATOM 2709 O O . VAL A 1 342 ? 26.672 -27.347 -90.547 1.00 82.19 342 VAL A O 1
ATOM 2712 N N . GLU A 1 343 ? 27.973 -28.371 -92.062 1.00 83.75 343 GLU A N 1
ATOM 2713 C CA . GLU A 1 343 ? 26.868 -28.863 -92.896 1.00 83.75 343 GLU A CA 1
ATOM 2714 C C . GLU A 1 343 ? 26.054 -29.954 -92.172 1.00 83.75 343 GLU A C 1
ATOM 2716 O O . GLU A 1 343 ? 24.823 -29.894 -92.163 1.00 83.75 343 GLU A O 1
ATOM 2721 N N . GLU A 1 344 ? 26.711 -30.891 -91.480 1.00 84.19 344 GLU A N 1
ATOM 2722 C CA . GLU A 1 344 ? 26.061 -31.924 -90.662 1.00 84.19 344 GLU A CA 1
ATOM 2723 C C . GLU A 1 344 ? 25.290 -31.303 -89.483 1.00 84.19 344 GLU A C 1
ATOM 2725 O O . GLU A 1 344 ? 24.125 -31.640 -89.259 1.00 84.19 344 GLU A O 1
ATOM 2730 N N . MET A 1 345 ? 25.863 -30.308 -88.796 1.00 76.56 345 MET A N 1
ATOM 2731 C CA . MET A 1 345 ? 25.163 -29.545 -87.753 1.00 76.56 345 MET A CA 1
ATOM 2732 C C . MET A 1 345 ? 23.944 -28.790 -88.293 1.00 76.56 345 MET A C 1
ATOM 2734 O O . MET A 1 345 ? 22.909 -28.728 -87.625 1.00 76.56 345 MET A O 1
ATOM 2738 N N . HIS A 1 346 ? 24.027 -28.233 -89.505 1.00 86.00 346 HIS A N 1
ATOM 2739 C CA . HIS A 1 346 ? 22.895 -27.556 -90.135 1.00 86.00 346 HIS A CA 1
ATOM 2740 C C . HIS A 1 346 ? 21.757 -28.534 -90.464 1.00 86.00 346 HIS A C 1
ATOM 2742 O O . HIS A 1 346 ? 20.590 -28.237 -90.195 1.00 86.00 346 HIS A O 1
ATOM 2748 N N . ILE A 1 347 ? 22.090 -29.729 -90.964 1.00 84.31 347 ILE A N 1
ATOM 2749 C CA . ILE A 1 347 ? 21.116 -30.795 -91.232 1.00 84.31 347 ILE A CA 1
ATOM 2750 C C . ILE A 1 347 ? 20.441 -31.240 -89.928 1.00 84.31 347 ILE A C 1
ATOM 2752 O O . ILE A 1 347 ? 19.211 -31.265 -89.869 1.00 84.31 347 ILE A O 1
ATOM 2756 N N . ILE A 1 348 ? 21.205 -31.496 -88.862 1.00 83.31 348 ILE A N 1
ATOM 2757 C CA . ILE A 1 348 ? 20.666 -31.906 -87.552 1.00 83.31 348 ILE A CA 1
ATOM 2758 C C . ILE A 1 348 ? 19.718 -30.840 -86.983 1.00 83.31 348 ILE A C 1
ATOM 2760 O O . ILE A 1 348 ? 18.621 -31.161 -86.522 1.00 83.31 348 ILE A O 1
ATOM 2764 N N . LEU A 1 349 ? 20.095 -29.560 -87.049 1.00 81.31 349 LEU A N 1
ATOM 2765 C CA . LEU A 1 349 ? 19.248 -28.463 -86.574 1.00 81.31 349 LEU A CA 1
ATOM 2766 C C . LEU A 1 349 ? 17.968 -28.316 -87.406 1.00 81.31 349 LEU A C 1
ATOM 2768 O O . LEU A 1 349 ? 16.900 -28.061 -86.845 1.00 81.31 349 LEU A O 1
ATOM 2772 N N . SER A 1 350 ? 18.048 -28.511 -88.725 1.00 82.94 350 SER A N 1
ATOM 2773 C CA . SER A 1 350 ? 16.873 -28.475 -89.602 1.00 82.94 350 SER A CA 1
ATOM 2774 C C . SER A 1 350 ? 15.895 -29.622 -89.309 1.00 82.94 350 SER A C 1
ATOM 2776 O O . SER A 1 350 ? 14.690 -29.388 -89.212 1.00 82.94 350 SER A O 1
ATOM 2778 N N . GLN A 1 351 ? 16.407 -30.833 -89.060 1.00 82.56 351 GLN A N 1
ATOM 2779 C CA . GLN A 1 351 ? 15.603 -32.000 -88.690 1.00 82.56 351 GLN A CA 1
ATOM 2780 C C . GLN A 1 351 ? 14.966 -31.833 -87.310 1.00 82.56 351 GLN A C 1
ATOM 2782 O O . GLN A 1 351 ? 13.785 -32.127 -87.140 1.00 82.56 351 GLN A O 1
ATOM 2787 N N . LYS A 1 352 ? 15.708 -31.294 -86.334 1.00 83.19 352 LYS A N 1
ATOM 2788 C CA . LYS A 1 352 ? 15.163 -31.002 -85.003 1.00 83.19 352 LYS A CA 1
ATOM 2789 C C . LYS A 1 352 ? 14.029 -29.980 -85.077 1.00 83.19 352 LYS A C 1
ATOM 2791 O O . LYS A 1 352 ? 12.975 -30.205 -84.498 1.00 83.19 352 LYS A O 1
ATOM 2796 N N . LYS A 1 353 ? 14.196 -28.914 -85.867 1.00 83.12 353 LYS A N 1
ATOM 2797 C CA . LYS A 1 353 ? 13.147 -27.907 -86.084 1.00 83.12 353 LYS A CA 1
ATOM 2798 C C . LYS A 1 353 ? 11.902 -28.494 -86.762 1.00 83.12 353 LYS A C 1
ATOM 2800 O O . LYS A 1 353 ? 10.791 -28.097 -86.424 1.00 83.12 353 LYS A O 1
ATOM 2805 N N . PHE A 1 354 ? 12.070 -29.440 -87.690 1.00 77.12 354 PHE A N 1
ATOM 2806 C CA . PHE A 1 354 ? 10.950 -30.157 -88.306 1.00 77.12 354 PHE A CA 1
ATOM 2807 C C . PHE A 1 354 ? 10.234 -31.078 -87.302 1.00 77.12 354 PHE A C 1
ATOM 2809 O O . PHE A 1 354 ? 9.007 -31.073 -87.239 1.00 77.12 354 PHE A O 1
ATOM 2816 N N . ASN A 1 355 ? 10.979 -31.807 -86.466 1.00 77.69 355 ASN A N 1
ATOM 2817 C CA . ASN A 1 355 ? 10.415 -32.686 -85.436 1.00 77.69 355 ASN A CA 1
ATOM 2818 C C . ASN A 1 355 ? 9.691 -31.906 -84.328 1.00 77.69 355 ASN A C 1
ATOM 2820 O O . ASN A 1 355 ? 8.581 -32.278 -83.955 1.00 77.69 355 ASN A O 1
ATOM 2824 N N . ASP A 1 356 ? 10.258 -30.793 -83.855 1.00 73.25 356 ASP A N 1
ATOM 2825 C CA . ASP A 1 356 ? 9.622 -29.925 -82.855 1.00 73.25 356 ASP A CA 1
ATOM 2826 C C . ASP A 1 356 ? 8.310 -29.318 -83.398 1.00 73.25 356 ASP A C 1
ATOM 2828 O O . ASP A 1 356 ? 7.323 -29.208 -82.668 1.00 73.25 356 ASP A O 1
ATOM 2832 N N . ALA A 1 357 ? 8.247 -29.006 -84.700 1.00 70.31 357 ALA A N 1
ATOM 2833 C CA . ALA A 1 357 ? 7.019 -28.558 -85.363 1.00 70.31 357 ALA A CA 1
ATOM 2834 C C . ALA A 1 357 ? 5.961 -29.676 -85.508 1.00 70.31 357 ALA A C 1
ATOM 2836 O O . ALA A 1 357 ? 4.767 -29.404 -85.392 1.00 70.31 357 ALA A O 1
ATOM 2837 N N . GLN A 1 358 ? 6.370 -30.934 -85.712 1.00 68.50 358 GLN A N 1
ATOM 2838 C CA . GLN A 1 358 ? 5.463 -32.095 -85.730 1.00 68.50 358 GLN A CA 1
ATOM 2839 C C . GLN A 1 358 ? 4.922 -32.430 -84.327 1.00 68.50 358 GLN A C 1
ATOM 2841 O O . GLN A 1 358 ? 3.738 -32.729 -84.174 1.00 68.50 358 GLN A O 1
ATOM 2846 N N . ILE A 1 359 ? 5.753 -32.312 -83.283 1.00 65.00 359 ILE A N 1
ATOM 2847 C CA . ILE A 1 359 ? 5.349 -32.523 -81.881 1.00 65.00 359 ILE A CA 1
ATOM 2848 C C . ILE A 1 359 ? 4.358 -31.439 -81.427 1.00 65.00 359 ILE A C 1
ATOM 2850 O O . ILE A 1 359 ? 3.368 -31.751 -80.764 1.00 65.00 359 ILE A O 1
ATOM 2854 N N . ALA A 1 360 ? 4.560 -30.183 -81.840 1.00 63.28 360 ALA A N 1
ATOM 2855 C CA . ALA A 1 360 ? 3.640 -29.086 -81.539 1.00 63.28 360 ALA A CA 1
ATOM 2856 C C . ALA A 1 360 ? 2.255 -29.250 -82.203 1.00 63.28 360 ALA A C 1
ATOM 2858 O O . ALA A 1 360 ? 1.248 -28.875 -81.605 1.00 63.28 360 ALA A O 1
ATOM 2859 N N . ASN A 1 361 ? 2.183 -29.858 -83.394 1.00 61.00 361 ASN A N 1
ATOM 2860 C CA . ASN A 1 361 ? 0.921 -30.093 -84.108 1.00 61.00 361 ASN A CA 1
ATOM 2861 C C . ASN A 1 361 ? 0.134 -31.317 -83.595 1.00 61.00 361 ASN A C 1
ATOM 2863 O O . ASN A 1 361 ? -1.082 -31.361 -83.760 1.00 61.00 361 ASN A O 1
ATOM 2867 N N . ASN A 1 362 ? 0.789 -32.278 -82.932 1.00 59.16 362 ASN A N 1
ATOM 2868 C CA . ASN A 1 362 ? 0.120 -33.434 -82.314 1.00 59.16 362 ASN A CA 1
ATOM 2869 C C . ASN A 1 362 ? -0.405 -33.160 -80.890 1.00 59.16 362 ASN A C 1
ATOM 2871 O O . ASN A 1 362 ? -1.267 -33.890 -80.409 1.00 59.16 362 ASN A O 1
ATOM 2875 N N . ALA A 1 363 ? 0.066 -32.105 -80.214 1.00 55.53 363 ALA A N 1
ATOM 2876 C CA . ALA A 1 363 ? -0.348 -31.759 -78.848 1.00 55.53 363 ALA A CA 1
ATOM 2877 C C . ALA A 1 363 ? -1.652 -30.931 -78.765 1.00 55.53 363 ALA A C 1
ATOM 2879 O O . ALA A 1 363 ? -2.169 -30.702 -77.671 1.00 55.53 363 ALA A O 1
ATOM 2880 N N . THR A 1 364 ? -2.205 -30.482 -79.896 1.00 53.06 364 THR A N 1
ATOM 2881 C CA . THR A 1 364 ? -3.412 -29.635 -79.951 1.00 53.06 364 THR A CA 1
ATOM 2882 C C . THR A 1 364 ? -4.719 -30.410 -80.163 1.00 53.06 364 THR A C 1
ATOM 2884 O O . THR A 1 364 ? -5.787 -29.816 -80.039 1.00 53.06 364 THR A O 1
ATOM 2887 N N . ASN A 1 365 ? -4.666 -31.732 -80.384 1.00 50.88 365 ASN A N 1
ATOM 2888 C CA . ASN A 1 365 ? -5.831 -32.584 -80.666 1.00 50.88 365 ASN A CA 1
ATOM 2889 C C . ASN A 1 365 ? -6.009 -33.747 -79.664 1.00 50.88 365 ASN A C 1
ATOM 2891 O O . ASN A 1 365 ? -6.192 -34.892 -80.063 1.00 50.88 365 ASN A O 1
ATOM 2895 N N . SER A 1 366 ? -6.013 -33.470 -78.354 1.00 41.31 366 SER A N 1
ATOM 2896 C CA . SER A 1 366 ? -6.656 -34.369 -77.372 1.00 41.31 366 SER A CA 1
ATOM 2897 C C . SER A 1 366 ? -6.886 -33.697 -76.008 1.00 41.31 366 SER A C 1
ATOM 2899 O O . SER A 1 366 ? -5.961 -33.535 -75.215 1.00 41.31 366 SER A O 1
ATOM 2901 N N . ARG A 1 367 ? -8.145 -33.363 -75.700 1.00 41.41 367 ARG A N 1
ATOM 2902 C CA . ARG A 1 367 ? -8.688 -33.282 -74.327 1.00 41.41 367 ARG A CA 1
ATOM 2903 C C . ARG A 1 367 ? -9.701 -34.420 -74.165 1.00 41.41 367 ARG A C 1
ATOM 2905 O O . ARG A 1 367 ? -10.424 -34.683 -75.126 1.00 41.41 367 ARG A O 1
ATOM 2912 N N . PRO A 1 368 ? -9.800 -35.055 -72.982 1.00 45.03 368 PRO A N 1
ATOM 2913 C CA . PRO A 1 368 ? -10.995 -34.788 -72.166 1.00 45.03 368 PRO A CA 1
ATOM 2914 C C . PRO A 1 368 ? -10.819 -34.846 -70.624 1.00 45.03 368 PRO A C 1
ATOM 2916 O O . PRO A 1 368 ? -9.958 -35.529 -70.087 1.00 45.03 368 PRO A O 1
ATOM 2919 N N . PHE A 1 369 ? -11.693 -34.074 -69.963 1.00 31.97 369 PHE A N 1
ATOM 2920 C CA . PHE A 1 369 ? -12.480 -34.292 -68.728 1.00 31.97 369 PHE A CA 1
ATOM 2921 C C . PHE A 1 369 ? -11.953 -35.034 -67.467 1.00 31.97 369 PHE A C 1
ATOM 2923 O O . PHE A 1 369 ? -11.739 -36.236 -67.463 1.00 31.97 369 PHE A O 1
ATOM 2930 N N . SER A 1 370 ? -11.935 -34.265 -66.361 1.00 32.44 370 SER A N 1
ATOM 2931 C CA . SER A 1 370 ? -12.574 -34.446 -65.027 1.00 32.44 370 SER A CA 1
ATOM 2932 C C . SER A 1 370 ? -12.797 -35.841 -64.406 1.00 32.44 370 SER A C 1
ATOM 2934 O O . SER A 1 370 ? -13.605 -36.605 -64.923 1.00 32.44 370 SER A O 1
ATOM 2936 N N . ALA A 1 371 ? -12.259 -36.058 -63.189 1.00 33.16 371 ALA A N 1
ATOM 2937 C CA . ALA A 1 371 ? -12.997 -36.425 -61.955 1.00 33.16 371 ALA A CA 1
ATOM 2938 C C . ALA A 1 371 ? -12.039 -36.733 -60.775 1.00 33.16 371 ALA A C 1
ATOM 2940 O O . ALA A 1 371 ? -10.970 -37.295 -60.990 1.00 33.16 371 ALA A O 1
ATOM 2941 N N . GLY A 1 372 ? -12.461 -36.460 -59.529 1.00 31.06 372 GLY A N 1
ATOM 2942 C CA . GLY A 1 372 ? -11.962 -37.189 -58.347 1.00 31.06 372 GLY A CA 1
ATOM 2943 C C . GLY A 1 372 ? -11.625 -36.352 -57.110 1.00 31.06 372 GLY A C 1
ATOM 2944 O O . GLY A 1 372 ? -10.576 -35.730 -57.037 1.00 31.06 372 GLY A O 1
ATOM 2945 N N . ASN A 1 373 ? -12.522 -36.395 -56.128 1.00 34.97 373 ASN A N 1
ATOM 2946 C CA . ASN A 1 373 ? -12.533 -35.694 -54.842 1.00 34.97 373 ASN A CA 1
ATOM 2947 C C . ASN A 1 373 ? -11.919 -36.553 -53.704 1.00 34.97 373 ASN A C 1
ATOM 2949 O O . ASN A 1 373 ? -12.082 -37.771 -53.751 1.00 34.97 373 ASN A O 1
ATOM 2953 N N . ASN A 1 374 ? -11.310 -35.923 -52.679 1.00 35.41 374 ASN A N 1
ATOM 2954 C CA . ASN A 1 374 ? -11.544 -36.122 -51.221 1.00 35.41 374 ASN A CA 1
ATOM 2955 C C . ASN A 1 374 ? -10.313 -36.031 -50.281 1.00 35.41 374 ASN A C 1
ATOM 2957 O O . ASN A 1 374 ? -9.378 -36.818 -50.388 1.00 35.41 374 ASN A O 1
ATOM 2961 N N . ASN A 1 375 ? -10.503 -35.184 -49.248 1.00 34.75 375 ASN A N 1
ATOM 2962 C CA . ASN A 1 375 ? -9.997 -35.205 -47.855 1.00 34.75 375 ASN A CA 1
ATOM 2963 C C . ASN A 1 375 ? -8.491 -34.975 -47.588 1.00 34.75 375 ASN A C 1
ATOM 2965 O O . ASN A 1 375 ? -7.643 -35.492 -48.291 1.00 34.75 375 ASN A O 1
ATOM 2969 N N . SER A 1 376 ? -8.035 -34.276 -46.538 1.00 30.91 376 SER A N 1
ATOM 2970 C CA . SER A 1 376 ? -8.652 -33.533 -45.424 1.00 30.91 376 SER A CA 1
ATOM 2971 C C . SER A 1 376 ? -7.544 -32.829 -44.607 1.00 30.91 376 SER A C 1
ATOM 2973 O O . SER A 1 376 ? -6.463 -33.392 -44.474 1.00 30.91 376 SER A O 1
ATOM 2975 N N . HIS A 1 377 ? -7.904 -31.721 -43.943 1.00 30.98 377 HIS A N 1
ATOM 2976 C CA . HIS A 1 377 ? -7.326 -31.146 -42.706 1.00 30.98 377 HIS A CA 1
ATOM 2977 C C . HIS A 1 377 ? -6.060 -30.259 -42.734 1.00 30.98 377 HIS A C 1
ATOM 2979 O O . HIS A 1 377 ? -5.001 -30.659 -43.198 1.00 30.98 377 HIS A O 1
ATOM 2985 N N . ASN A 1 378 ? -6.225 -29.112 -42.045 1.00 34.09 378 ASN A N 1
ATOM 2986 C CA . ASN A 1 378 ? -5.260 -28.109 -41.562 1.00 34.09 378 ASN A CA 1
ATOM 2987 C C . ASN A 1 378 ? -4.488 -27.373 -42.680 1.00 34.09 378 ASN A C 1
ATOM 2989 O O . ASN A 1 378 ? -3.903 -27.981 -43.557 1.00 34.09 378 ASN A O 1
ATOM 2993 N N . ASP A 1 379 ? -4.436 -26.046 -42.761 1.00 31.08 379 ASP A N 1
ATOM 2994 C CA . ASP A 1 379 ? -4.030 -25.119 -41.718 1.00 31.08 379 ASP A CA 1
ATOM 2995 C C . ASP A 1 379 ? -4.267 -23.668 -42.202 1.00 31.08 379 ASP A C 1
ATOM 2997 O O . ASP A 1 379 ? -4.378 -23.377 -43.394 1.00 31.08 379 ASP A O 1
ATOM 3001 N N . SER A 1 380 ? -4.334 -22.784 -41.224 1.00 33.78 380 SER A N 1
ATOM 3002 C CA . SER A 1 380 ? -4.404 -21.328 -41.221 1.00 33.78 380 SER A CA 1
ATOM 3003 C C . SER A 1 380 ? -3.901 -20.521 -42.442 1.00 33.78 380 SER A C 1
ATOM 3005 O O . SER A 1 380 ? -2.789 -20.648 -42.949 1.00 33.78 380 SER A O 1
ATOM 3007 N N . SER A 1 381 ? -4.758 -19.569 -42.832 1.00 34.97 381 SER A N 1
ATOM 3008 C CA . SER A 1 381 ? -4.452 -18.186 -43.232 1.00 34.97 381 SER A CA 1
ATOM 3009 C C . SER A 1 381 ? -3.044 -17.886 -43.772 1.00 34.97 381 SER A C 1
ATOM 3011 O O . SER A 1 381 ? -2.107 -17.633 -43.011 1.00 34.97 381 SER A O 1
ATOM 3013 N N . ARG A 1 382 ? -2.937 -17.711 -45.094 1.00 31.92 382 ARG A N 1
ATOM 3014 C CA . ARG A 1 382 ? -1.854 -16.932 -45.703 1.00 31.92 382 ARG A CA 1
ATOM 3015 C C . ARG A 1 382 ? -2.422 -15.879 -46.657 1.00 31.92 382 ARG A C 1
ATOM 3017 O O . ARG A 1 382 ? -3.037 -16.246 -47.656 1.00 31.92 382 ARG A O 1
ATOM 3024 N N . PRO A 1 383 ? -2.214 -14.582 -46.374 1.00 37.91 383 PRO A N 1
ATOM 3025 C CA . PRO A 1 383 ? -2.633 -13.513 -47.254 1.00 37.91 383 PRO A CA 1
ATOM 3026 C C . PRO A 1 383 ? -1.635 -13.300 -48.395 1.00 37.91 383 PRO A C 1
ATOM 3028 O O . PRO A 1 383 ? -0.443 -13.611 -48.326 1.00 37.91 383 PRO A O 1
ATOM 3031 N N . THR A 1 384 ? -2.204 -12.722 -49.439 1.00 33.28 384 THR A N 1
ATOM 3032 C CA . THR A 1 384 ? -1.622 -12.157 -50.648 1.00 33.28 384 THR A CA 1
ATOM 3033 C C . THR A 1 384 ? -0.367 -11.317 -50.401 1.00 33.28 384 THR A C 1
ATOM 3035 O O . THR A 1 384 ? -0.367 -10.389 -49.594 1.00 33.28 384 THR A O 1
ATOM 3038 N N . SER A 1 385 ? 0.680 -11.585 -51.174 1.00 32.22 385 SER A N 1
ATOM 3039 C CA . SER A 1 385 ? 1.840 -10.710 -51.353 1.00 32.22 385 SER A CA 1
ATOM 3040 C C . SER A 1 385 ? 1.583 -9.654 -52.434 1.00 32.22 385 SER A C 1
ATOM 3042 O O . SER A 1 385 ? 1.290 -10.035 -53.570 1.00 32.22 385 SER A O 1
ATOM 3044 N N . PRO A 1 386 ? 1.794 -8.355 -52.155 1.00 38.38 386 PRO A N 1
ATOM 3045 C CA . PRO A 1 386 ? 2.135 -7.374 -53.167 1.00 38.38 386 PRO A CA 1
ATOM 3046 C C . PRO A 1 386 ? 3.652 -7.130 -53.227 1.00 38.38 386 PRO A C 1
ATOM 3048 O O . PRO A 1 386 ? 4.418 -7.435 -52.313 1.00 38.38 386 PRO A O 1
ATOM 3051 N N . LYS A 1 387 ? 4.053 -6.619 -54.387 1.00 34.38 387 LYS A N 1
ATOM 3052 C CA . LYS A 1 387 ? 5.407 -6.477 -54.925 1.00 34.38 387 LYS A CA 1
ATOM 3053 C C . LYS A 1 387 ? 6.307 -5.504 -54.148 1.00 34.38 387 LYS A C 1
ATOM 3055 O O . LYS A 1 387 ? 5.849 -4.552 -53.526 1.00 34.38 387 LYS A O 1
ATOM 3060 N N . GLN A 1 388 ? 7.610 -5.752 -54.283 1.00 31.47 388 GLN A N 1
ATOM 3061 C CA . GLN A 1 388 ? 8.742 -4.939 -53.838 1.00 31.47 388 GLN A CA 1
ATOM 3062 C C . GLN A 1 388 ? 8.770 -3.525 -54.442 1.00 31.47 388 GLN A C 1
ATOM 3064 O O . GLN A 1 388 ? 8.592 -3.350 -55.645 1.00 31.47 388 GLN A O 1
ATOM 3069 N N . GLY A 1 389 ? 9.130 -2.556 -53.595 1.00 30.84 389 GLY A N 1
ATOM 3070 C CA . GLY A 1 389 ? 9.588 -1.212 -53.942 1.00 30.84 389 GLY A CA 1
ATOM 3071 C C . GLY A 1 389 ? 10.650 -0.759 -52.930 1.00 30.84 389 GLY A C 1
ATOM 3072 O O . GLY A 1 389 ? 10.384 -0.658 -51.740 1.00 30.84 389 GLY A O 1
ATOM 3073 N N . GLN A 1 390 ? 11.862 -0.602 -53.447 1.00 32.44 390 GLN A N 1
ATOM 3074 C CA . GLN A 1 390 ? 13.182 -0.284 -52.885 1.00 32.44 390 GLN A CA 1
ATOM 3075 C C . GLN A 1 390 ? 13.281 0.726 -51.711 1.00 32.44 390 GLN A C 1
ATOM 3077 O O . GLN A 1 390 ? 12.585 1.735 -51.668 1.00 32.44 390 GLN A O 1
ATOM 3082 N N . VAL A 1 391 ? 14.263 0.494 -50.822 1.00 28.73 391 VAL A N 1
ATOM 3083 C CA . VAL A 1 391 ? 14.808 1.446 -49.827 1.00 28.73 391 VAL A CA 1
ATOM 3084 C C . VAL A 1 391 ? 16.337 1.341 -49.807 1.00 28.73 391 VAL A C 1
ATOM 3086 O O . VAL A 1 391 ? 16.840 0.228 -49.658 1.00 28.73 391 VAL A O 1
ATOM 3089 N N . ALA A 1 392 ? 17.043 2.482 -49.854 1.00 30.64 392 ALA A N 1
ATOM 3090 C CA . ALA A 1 392 ? 18.293 2.798 -49.123 1.00 30.64 392 ALA A CA 1
ATOM 3091 C C . ALA A 1 392 ? 18.811 4.219 -49.494 1.00 30.64 392 ALA A C 1
ATOM 3093 O O . ALA A 1 392 ? 18.451 4.687 -50.573 1.00 30.64 392 ALA A O 1
ATOM 3094 N N . PRO A 1 393 ? 19.713 4.884 -48.722 1.00 41.31 393 PRO A N 1
ATOM 3095 C CA . PRO A 1 393 ? 20.218 4.612 -47.367 1.00 41.31 393 PRO A CA 1
ATOM 3096 C C . PRO A 1 393 ? 20.211 5.839 -46.406 1.00 41.31 393 PRO A C 1
ATOM 3098 O O . PRO A 1 393 ? 19.811 6.949 -46.734 1.00 41.31 393 PRO A O 1
ATOM 3101 N N . SER A 1 394 ? 20.672 5.586 -45.178 1.00 33.47 394 SER A N 1
ATOM 3102 C CA . SER A 1 394 ? 20.673 6.423 -43.969 1.00 33.47 394 SER A CA 1
ATOM 3103 C C . SER A 1 394 ? 21.693 7.572 -43.898 1.00 33.47 394 SER A C 1
ATOM 3105 O O . SER A 1 394 ? 22.837 7.398 -44.313 1.00 33.47 394 SER A O 1
ATOM 3107 N N . GLY A 1 395 ? 21.360 8.614 -43.125 1.00 29.64 395 GLY A N 1
ATOM 3108 C CA . GLY A 1 395 ? 22.306 9.506 -42.441 1.00 29.64 395 GLY A CA 1
ATOM 3109 C C . GLY A 1 395 ? 21.727 9.958 -41.095 1.00 29.64 395 GLY A C 1
ATOM 3110 O O . GLY A 1 395 ? 20.610 10.458 -41.042 1.00 29.64 395 GLY A O 1
ATOM 3111 N N . LYS A 1 396 ? 22.450 9.704 -39.999 1.00 37.78 396 LYS A N 1
ATOM 3112 C CA . LYS A 1 396 ? 22.077 10.062 -38.623 1.00 37.78 396 LYS A CA 1
ATOM 3113 C C . LYS A 1 396 ? 22.685 11.420 -38.264 1.00 37.78 396 LYS A C 1
ATOM 3115 O O . LYS A 1 396 ? 23.903 11.548 -38.339 1.00 37.78 396 LYS A O 1
ATOM 3120 N N . SER A 1 397 ? 21.876 12.351 -37.767 1.00 32.78 397 SER A N 1
ATOM 3121 C CA . SER A 1 397 ? 22.326 13.475 -36.935 1.00 32.78 397 SER A CA 1
ATOM 3122 C C . SER A 1 397 ? 21.172 14.030 -36.087 1.00 32.78 397 SER A C 1
ATOM 3124 O O . SER A 1 397 ? 20.078 14.246 -36.596 1.00 32.78 397 SER A O 1
ATOM 3126 N N . SER A 1 398 ? 21.461 14.220 -34.795 1.00 37.47 398 SER A N 1
ATOM 3127 C CA . SER A 1 398 ? 20.792 15.081 -33.798 1.00 37.47 398 SER A CA 1
ATOM 3128 C C . SER A 1 398 ? 19.263 14.998 -33.645 1.00 37.47 398 SER A C 1
ATOM 3130 O O . SER A 1 398 ? 18.514 15.761 -34.248 1.00 37.47 398 SER A O 1
ATOM 3132 N N . ILE A 1 399 ? 18.802 14.155 -32.716 1.00 42.03 399 ILE A N 1
ATOM 3133 C CA . ILE A 1 399 ? 17.402 14.132 -32.243 1.00 42.03 399 ILE A CA 1
ATOM 3134 C C . ILE A 1 399 ? 17.144 15.160 -31.114 1.00 42.03 399 ILE A C 1
ATOM 3136 O O . ILE A 1 399 ? 15.999 15.406 -30.762 1.00 42.03 399 ILE A O 1
ATOM 3140 N N . LEU A 1 400 ? 18.164 15.857 -30.602 1.00 40.72 400 LEU A N 1
ATOM 3141 C CA . LEU A 1 400 ? 18.010 16.793 -29.472 1.00 40.72 400 LEU A CA 1
ATOM 3142 C C . LEU A 1 400 ? 17.844 18.278 -29.851 1.00 40.72 400 LEU A C 1
ATOM 3144 O O . LEU A 1 400 ? 17.952 19.138 -28.988 1.00 40.72 400 LEU A O 1
ATOM 3148 N N . THR A 1 401 ? 17.552 18.617 -31.112 1.00 36.78 401 THR A N 1
ATOM 3149 C CA . THR A 1 401 ? 17.446 20.036 -31.542 1.00 36.78 401 THR A CA 1
ATOM 3150 C C . THR A 1 401 ? 16.132 20.375 -32.261 1.00 36.78 401 THR A C 1
ATOM 3152 O O . THR A 1 401 ? 15.980 21.467 -32.795 1.00 36.78 401 THR A O 1
ATOM 3155 N N . ALA A 1 402 ? 15.142 19.474 -32.262 1.00 35.12 402 ALA A N 1
ATOM 3156 C CA . ALA A 1 402 ? 13.863 19.684 -32.960 1.00 35.12 402 ALA A CA 1
ATOM 3157 C C . ALA A 1 402 ? 12.668 20.025 -32.043 1.00 35.12 402 ALA A C 1
ATOM 3159 O O . ALA A 1 402 ? 11.556 20.193 -32.545 1.00 35.12 402 ALA A O 1
ATOM 3160 N N . LEU A 1 403 ? 12.873 20.139 -30.723 1.00 40.25 403 LEU A N 1
ATOM 3161 C CA . LEU A 1 403 ? 11.800 20.428 -29.756 1.00 40.25 403 LEU A CA 1
ATOM 3162 C C . LEU A 1 403 ? 11.720 21.898 -29.305 1.00 40.25 403 LEU A C 1
ATOM 3164 O O . LEU A 1 403 ? 10.695 22.299 -28.768 1.00 40.25 403 LEU A O 1
ATOM 3168 N N . LEU A 1 404 ? 12.720 22.736 -29.599 1.00 43.94 404 LEU A N 1
ATOM 3169 C CA . LEU A 1 404 ? 12.721 24.166 -29.252 1.00 43.94 404 LEU A CA 1
ATOM 3170 C C . LEU A 1 404 ? 12.637 25.055 -30.505 1.00 43.94 404 LEU A C 1
ATOM 3172 O O . LEU A 1 404 ? 13.591 25.744 -30.841 1.00 43.94 404 LEU A O 1
ATOM 3176 N N . ALA A 1 405 ? 11.512 25.032 -31.229 1.00 43.66 405 ALA A N 1
ATOM 3177 C CA . ALA A 1 405 ? 11.141 26.116 -32.157 1.00 43.66 405 ALA A CA 1
ATOM 3178 C C . ALA A 1 405 ? 9.735 25.924 -32.752 1.00 43.66 405 ALA A C 1
ATOM 3180 O O . ALA A 1 405 ? 9.596 25.627 -33.939 1.00 43.66 405 ALA A O 1
ATOM 3181 N N . LYS A 1 406 ? 8.664 26.153 -31.981 1.00 40.75 406 LYS A N 1
ATOM 3182 C CA . LYS A 1 406 ? 7.358 26.496 -32.574 1.00 40.75 406 LYS A CA 1
ATOM 3183 C C . LYS A 1 406 ? 6.660 27.596 -31.776 1.00 40.75 406 LYS A C 1
ATOM 3185 O O . LYS A 1 406 ? 6.082 27.354 -30.728 1.00 40.75 406 LYS A O 1
ATOM 3190 N N . LYS A 1 407 ? 6.682 28.809 -32.342 1.00 42.75 407 LYS A N 1
ATOM 3191 C CA . LYS A 1 407 ? 5.694 29.871 -32.083 1.00 42.75 407 LYS A CA 1
ATOM 3192 C C . LYS A 1 407 ? 4.265 29.314 -32.238 1.00 42.75 407 LYS A C 1
ATOM 3194 O O . LYS A 1 407 ? 4.061 28.430 -33.078 1.00 42.75 407 LYS A O 1
ATOM 3199 N N . PRO A 1 408 ? 3.274 29.843 -31.500 1.00 41.25 408 PRO A N 1
ATOM 3200 C CA . PRO A 1 408 ? 1.933 29.277 -31.462 1.00 41.25 408 PRO A CA 1
ATOM 3201 C C . PRO A 1 408 ? 1.235 29.458 -32.814 1.00 41.25 408 PRO A C 1
ATOM 3203 O O . PRO A 1 408 ? 1.015 30.577 -33.279 1.00 41.25 408 PRO A O 1
ATOM 3206 N N . LYS A 1 409 ? 0.877 28.343 -33.458 1.00 46.22 409 LYS A N 1
ATOM 3207 C CA . LYS A 1 409 ? -0.115 28.347 -34.538 1.00 46.22 409 LYS A CA 1
ATOM 3208 C C . LYS A 1 409 ? -1.490 28.554 -33.905 1.00 46.22 409 LYS A C 1
ATOM 3210 O O . LYS A 1 409 ? -1.799 27.930 -32.893 1.00 46.22 409 LYS A O 1
ATOM 3215 N N . GLY A 1 410 ? -2.274 29.457 -34.491 1.00 43.00 410 GLY A N 1
ATOM 3216 C CA . GLY A 1 410 ? -3.611 29.817 -34.029 1.00 43.00 410 GLY A CA 1
ATOM 3217 C C . GLY A 1 410 ? -4.528 28.610 -33.817 1.00 43.00 410 GLY A C 1
ATOM 3218 O O . GLY A 1 410 ? -4.396 27.573 -34.468 1.00 43.00 410 GLY A O 1
ATOM 3219 N N . ARG A 1 411 ? -5.449 28.783 -32.870 1.00 48.62 411 ARG A N 1
ATOM 3220 C CA . ARG A 1 411 ? -6.464 27.817 -32.445 1.00 48.62 411 ARG A CA 1
ATOM 3221 C C . ARG A 1 411 ? -7.235 27.253 -33.654 1.00 48.62 411 ARG A C 1
ATOM 3223 O O . ARG A 1 411 ? -7.679 28.051 -34.481 1.00 48.62 411 ARG A O 1
ATOM 3230 N N . PRO A 1 412 ? -7.438 25.928 -33.767 1.00 48.47 412 PRO A N 1
ATOM 3231 C CA . PRO A 1 412 ? -8.328 25.383 -34.787 1.00 48.47 412 PRO A CA 1
ATOM 3232 C C . PRO A 1 412 ? -9.779 25.828 -34.516 1.00 48.47 412 PRO A C 1
ATOM 3234 O O . PRO A 1 412 ? -10.144 26.027 -33.350 1.00 48.47 412 PRO A O 1
ATOM 3237 N N . PRO A 1 413 ? -10.612 26.005 -35.558 1.00 49.25 413 PRO A N 1
ATOM 3238 C CA . PRO A 1 413 ? -12.025 26.312 -35.373 1.00 49.25 413 PRO A CA 1
ATOM 3239 C C . PRO A 1 413 ? -12.717 25.156 -34.636 1.00 49.25 413 PRO A C 1
ATOM 3241 O O . PRO A 1 413 ? -12.470 23.983 -34.916 1.00 49.25 413 PRO A O 1
ATOM 3244 N N . THR A 1 414 ? -13.546 25.498 -33.651 1.00 46.78 414 THR A N 1
ATOM 3245 C CA . THR A 1 414 ? -14.320 24.547 -32.843 1.00 46.78 414 THR A CA 1
ATOM 3246 C C . THR A 1 414 ? -15.338 23.794 -33.706 1.00 46.78 414 THR A C 1
ATOM 3248 O O . THR A 1 414 ? -15.989 24.442 -34.524 1.00 46.78 414 THR A O 1
ATOM 3251 N N . PRO A 1 415 ? -15.523 22.473 -33.523 1.00 51.78 415 PRO A N 1
ATOM 3252 C CA . PRO A 1 415 ? -16.569 21.734 -34.222 1.00 51.78 415 PRO A CA 1
ATOM 3253 C C . PRO A 1 415 ? -17.963 22.139 -33.712 1.00 51.78 415 PRO A C 1
ATOM 3255 O O . PRO A 1 415 ? -18.181 22.253 -32.504 1.00 51.78 415 PRO A O 1
ATOM 3258 N N . ASP A 1 416 ? -18.890 22.365 -34.645 1.00 42.00 416 ASP A N 1
ATOM 3259 C CA . ASP A 1 416 ? -20.314 22.598 -34.382 1.00 42.00 416 ASP A CA 1
ATOM 3260 C C . ASP A 1 416 ? -20.991 21.270 -34.007 1.00 42.00 416 ASP A C 1
ATOM 3262 O O . ASP A 1 416 ? -21.078 20.355 -34.819 1.00 42.00 416 ASP A O 1
ATOM 3266 N N . PHE A 1 417 ? -21.494 21.157 -32.775 1.00 42.88 417 PHE A N 1
ATOM 3267 C CA . PHE A 1 417 ? -22.169 19.953 -32.258 1.00 42.88 417 PHE A CA 1
ATOM 3268 C C . PHE A 1 417 ? -23.685 19.922 -32.539 1.00 42.88 417 PHE A C 1
ATOM 3270 O O . PHE A 1 417 ? -24.437 19.237 -31.849 1.00 42.88 417 PHE A O 1
ATOM 3277 N N . THR A 1 418 ? -24.174 20.683 -33.519 1.00 50.22 418 THR A N 1
ATOM 3278 C CA . THR A 1 418 ? -25.610 20.756 -33.848 1.00 50.22 418 THR A CA 1
ATOM 3279 C C . THR A 1 418 ? -26.039 19.840 -34.995 1.00 50.22 418 THR A C 1
ATOM 3281 O O . THR A 1 418 ? -27.239 19.747 -35.250 1.00 50.22 418 THR A O 1
ATOM 3284 N N . SER A 1 419 ? -25.116 19.135 -35.662 1.00 44.56 419 SER A N 1
ATOM 3285 C CA . SER A 1 419 ? -25.447 18.234 -36.779 1.00 44.56 419 SER A CA 1
ATOM 3286 C C . SER A 1 419 ? -25.796 16.803 -36.370 1.00 44.56 419 SER A C 1
ATOM 3288 O O . SER A 1 419 ? -26.464 16.107 -37.129 1.00 44.56 419 SER A O 1
ATOM 3290 N N . ASP A 1 420 ? -25.414 16.361 -35.172 1.00 40.59 420 ASP A N 1
ATOM 3291 C CA . ASP A 1 420 ? -25.487 14.940 -34.818 1.00 40.59 420 ASP A CA 1
ATOM 3292 C C . ASP A 1 420 ? -26.708 14.660 -33.936 1.00 40.59 420 ASP A C 1
ATOM 3294 O O . ASP A 1 420 ? -26.615 14.239 -32.782 1.00 40.59 420 ASP A O 1
ATOM 3298 N N . ARG A 1 421 ? -27.898 14.913 -34.494 1.00 42.44 421 ARG A N 1
ATOM 3299 C CA . ARG A 1 421 ? -29.153 14.371 -33.963 1.00 42.44 421 ARG A CA 1
ATOM 3300 C C . ARG A 1 421 ? -29.471 13.092 -34.731 1.00 42.44 421 ARG A C 1
ATOM 3302 O O . ARG A 1 421 ? -29.985 13.125 -35.844 1.00 42.44 421 ARG A O 1
ATOM 3309 N N . ILE A 1 422 ? -29.107 11.972 -34.114 1.00 36.88 422 ILE A N 1
ATOM 3310 C CA . ILE A 1 422 ? -29.431 10.611 -34.541 1.00 36.88 422 ILE A CA 1
ATOM 3311 C C . ILE A 1 422 ? -30.937 10.516 -34.824 1.00 36.88 422 ILE A C 1
ATOM 3313 O O . ILE A 1 422 ? -31.769 10.881 -33.991 1.00 36.88 422 ILE A O 1
ATOM 3317 N N . LEU A 1 423 ? -31.251 10.046 -36.030 1.00 39.62 423 LEU A N 1
ATOM 3318 C CA . LEU A 1 423 ? -32.582 9.718 -36.524 1.00 39.62 423 LEU A CA 1
ATOM 3319 C C . LEU A 1 423 ? -33.214 8.668 -35.590 1.00 39.62 423 LEU A C 1
ATOM 3321 O O . LEU A 1 423 ? -32.716 7.548 -35.492 1.00 39.62 423 LEU A O 1
ATOM 3325 N N . ALA A 1 424 ? -34.291 9.021 -34.888 1.00 36.22 424 ALA A N 1
ATOM 3326 C CA . ALA A 1 424 ? -35.117 8.034 -34.198 1.00 36.22 424 ALA A CA 1
ATOM 3327 C C . ALA A 1 424 ? -35.894 7.208 -35.248 1.00 36.22 424 ALA A C 1
ATOM 3329 O O . ALA A 1 424 ? -36.425 7.805 -36.190 1.00 36.22 424 ALA A O 1
ATOM 3330 N N . PRO A 1 425 ? -35.969 5.868 -35.136 1.00 40.59 425 PRO A N 1
ATOM 3331 C CA . PRO A 1 425 ? -36.720 5.051 -36.083 1.00 40.59 425 PRO A CA 1
ATOM 3332 C C . PRO A 1 425 ? -38.230 5.258 -35.891 1.00 40.59 425 PRO A C 1
ATOM 3334 O O . PRO A 1 425 ? -38.730 5.290 -34.767 1.00 40.59 425 PRO A O 1
ATOM 3337 N N . ALA A 1 426 ? -38.941 5.425 -37.006 1.00 39.78 426 ALA A N 1
ATOM 3338 C CA . ALA A 1 426 ? -40.394 5.569 -37.058 1.00 39.78 426 ALA A CA 1
ATOM 3339 C C . ALA A 1 426 ? -41.112 4.278 -36.604 1.00 39.78 426 ALA A C 1
ATOM 3341 O O . ALA A 1 426 ? -40.586 3.187 -36.837 1.00 39.78 426 ALA A O 1
ATOM 3342 N N . PRO A 1 427 ? -42.310 4.370 -35.993 1.00 37.66 427 PRO A N 1
ATOM 3343 C CA . PRO A 1 427 ? -43.069 3.193 -35.596 1.00 37.66 427 PRO A CA 1
ATOM 3344 C C . PRO A 1 427 ? -43.652 2.479 -36.823 1.00 37.66 427 PRO A C 1
ATOM 3346 O O . PRO A 1 427 ? -44.204 3.099 -37.734 1.00 37.66 427 PRO A O 1
ATOM 3349 N N . VAL A 1 428 ? -43.494 1.157 -36.825 1.00 35.84 428 VAL A N 1
ATOM 3350 C CA . VAL A 1 428 ? -44.001 0.210 -37.822 1.00 35.84 428 VAL A CA 1
ATOM 3351 C C . VAL A 1 428 ? -45.526 0.111 -37.693 1.00 35.84 428 VAL A C 1
ATOM 3353 O O . VAL A 1 428 ? -46.035 -0.093 -36.596 1.00 35.84 428 VAL A O 1
ATOM 3356 N N . LYS A 1 429 ? -46.244 0.279 -38.811 1.00 36.53 429 LYS A N 1
ATOM 3357 C CA . LYS A 1 429 ? -47.679 -0.022 -38.948 1.00 36.53 429 LYS A CA 1
ATOM 3358 C C . LYS A 1 429 ? -47.859 -1.524 -39.169 1.00 36.53 429 LYS A C 1
ATOM 3360 O O . LYS A 1 429 ? -47.290 -2.057 -40.120 1.00 36.53 429 LYS A O 1
ATOM 3365 N N . GLU A 1 430 ? -48.666 -2.167 -38.334 1.00 34.25 430 GLU A N 1
ATOM 3366 C CA . GLU A 1 430 ? -49.255 -3.479 -38.622 1.00 34.25 430 GLU A CA 1
ATOM 3367 C C . GLU A 1 430 ? -50.497 -3.300 -39.524 1.00 34.25 430 GLU A C 1
ATOM 3369 O O . GLU A 1 430 ? -51.151 -2.255 -39.440 1.00 34.25 430 GLU A O 1
ATOM 3374 N N . PRO A 1 431 ? -50.788 -4.246 -40.438 1.00 40.12 431 PRO A N 1
ATOM 3375 C CA . PRO A 1 431 ? -51.921 -4.150 -41.351 1.00 40.12 431 PRO A CA 1
ATOM 3376 C C . PRO A 1 431 ? -53.195 -4.702 -40.694 1.00 40.12 431 PRO A C 1
ATOM 3378 O O . PRO A 1 431 ? -53.231 -5.871 -40.318 1.00 40.12 431 PRO A O 1
ATOM 3381 N N . GLU A 1 432 ? -54.231 -3.869 -40.589 1.00 38.56 432 GLU A N 1
ATOM 3382 C CA . GLU A 1 432 ? -55.606 -4.307 -40.319 1.00 38.56 432 GLU A CA 1
ATOM 3383 C C . GLU A 1 432 ? -56.408 -4.377 -41.626 1.00 38.56 432 GLU A C 1
ATOM 3385 O O . GLU A 1 432 ? -56.107 -3.684 -42.600 1.00 38.56 432 GLU A O 1
ATOM 3390 N N . GLU A 1 433 ? -57.362 -5.300 -41.612 1.00 35.38 433 GLU A N 1
ATOM 3391 C CA . GLU A 1 433 ? -58.043 -5.968 -42.717 1.00 35.38 433 GLU A CA 1
ATOM 3392 C C . GLU A 1 433 ? -59.064 -5.081 -43.455 1.00 35.38 433 GLU A C 1
ATOM 3394 O O . GLU A 1 433 ? -59.624 -4.137 -42.900 1.00 35.38 433 GLU A O 1
ATOM 3399 N N . ASP A 1 434 ? -59.296 -5.415 -44.727 1.00 40.31 434 ASP A N 1
ATOM 3400 C CA . ASP A 1 434 ? -60.299 -4.807 -45.600 1.00 40.31 434 ASP A CA 1
ATOM 3401 C C . ASP A 1 434 ? -61.728 -5.167 -45.140 1.00 40.31 434 ASP A C 1
ATOM 3403 O O . ASP A 1 434 ? -62.106 -6.337 -45.159 1.00 40.31 434 ASP A O 1
ATOM 3407 N N . GLU A 1 435 ? -62.546 -4.163 -44.814 1.00 37.88 435 GLU A N 1
ATOM 3408 C CA . GLU A 1 435 ? -64.012 -4.271 -44.755 1.00 37.88 435 GLU A CA 1
ATOM 3409 C C . GLU A 1 435 ? -64.625 -3.090 -45.532 1.00 37.88 435 GLU A C 1
ATOM 3411 O O . GLU A 1 435 ? -64.394 -1.914 -45.235 1.00 37.88 435 GLU A O 1
ATOM 3416 N N . ASP A 1 436 ? -65.390 -3.431 -46.568 1.00 38.41 436 ASP A N 1
ATOM 3417 C CA . ASP A 1 436 ? -66.137 -2.527 -47.437 1.00 38.41 436 ASP A CA 1
ATOM 3418 C C . ASP A 1 436 ? -67.315 -1.867 -46.692 1.00 38.41 436 ASP A C 1
ATOM 3420 O O . ASP A 1 436 ? -68.151 -2.563 -46.115 1.00 38.41 436 ASP A O 1
ATOM 3424 N N . GLY A 1 437 ? -67.492 -0.540 -46.798 1.00 35.28 437 GLY A N 1
ATOM 3425 C CA . GLY A 1 437 ? -68.800 0.050 -46.476 1.00 35.28 437 GLY A CA 1
ATOM 3426 C C . GLY A 1 437 ? -68.903 1.557 -46.221 1.00 35.28 437 GLY A C 1
ATOM 3427 O O . GLY A 1 437 ? -68.804 2.000 -45.087 1.00 35.28 437 GLY A O 1
ATOM 3428 N N . ILE A 1 438 ? -69.300 2.284 -47.274 1.00 36.34 438 ILE A N 1
ATOM 3429 C CA . ILE A 1 438 ? -70.202 3.459 -47.284 1.00 36.34 438 ILE A CA 1
ATOM 3430 C C . ILE A 1 438 ? -69.694 4.756 -46.615 1.00 36.34 438 ILE A C 1
ATOM 3432 O O . ILE A 1 438 ? -69.737 4.953 -45.404 1.00 36.34 438 ILE A O 1
ATOM 3436 N N . GLU A 1 439 ? -69.333 5.707 -47.482 1.00 39.78 439 GLU A N 1
ATOM 3437 C CA . GLU A 1 439 ? -69.049 7.113 -47.188 1.00 39.78 439 GLU A CA 1
ATOM 3438 C C . GLU A 1 439 ? -70.243 7.824 -46.523 1.00 39.78 439 GLU A C 1
ATOM 3440 O O . GLU A 1 439 ? -71.311 7.983 -47.117 1.00 39.78 439 GLU A O 1
ATOM 3445 N N . ILE A 1 440 ? -70.029 8.339 -45.310 1.00 43.00 440 ILE A N 1
ATOM 3446 C CA . ILE A 1 440 ? -70.812 9.445 -44.753 1.00 43.00 440 ILE A CA 1
ATOM 3447 C C . ILE A 1 440 ? -69.909 10.676 -44.796 1.00 43.00 440 ILE A C 1
ATOM 3449 O O . ILE A 1 440 ? -68.932 10.781 -44.055 1.00 43.00 440 ILE A O 1
ATOM 3453 N N . HIS A 1 441 ? -70.231 11.607 -45.692 1.00 42.41 441 HIS A N 1
ATOM 3454 C CA . HIS A 1 441 ? -69.665 12.949 -45.675 1.00 42.41 441 HIS A CA 1
ATOM 3455 C C . HIS A 1 441 ? -70.137 13.683 -44.415 1.00 42.41 441 HIS A C 1
ATOM 3457 O O . HIS A 1 441 ? -71.267 14.164 -44.362 1.00 42.41 441 HIS A O 1
ATOM 3463 N N . GLU A 1 442 ? -69.256 13.814 -43.427 1.00 46.56 442 GLU A N 1
ATOM 3464 C CA . GLU A 1 442 ? -69.362 14.851 -42.403 1.00 46.56 442 GLU A CA 1
ATOM 3465 C C . GLU A 1 442 ? -68.293 15.912 -42.712 1.00 46.56 442 GLU A C 1
ATOM 3467 O O . GLU A 1 442 ? -67.089 15.696 -42.553 1.00 46.56 442 GLU A O 1
ATOM 3472 N N . GLU A 1 443 ? -68.736 17.040 -43.276 1.00 45.56 443 GLU A N 1
ATOM 3473 C CA . GLU A 1 443 ? -67.898 18.194 -43.607 1.00 45.56 443 GLU A CA 1
ATOM 3474 C C . GLU A 1 443 ? -67.170 18.698 -42.356 1.00 45.56 443 GLU A C 1
ATOM 3476 O O . GLU A 1 443 ? -67.752 19.333 -41.475 1.00 45.56 443 GLU A O 1
ATOM 3481 N N . ARG A 1 444 ? -65.856 18.462 -42.289 1.00 50.00 444 ARG A N 1
ATOM 3482 C CA . ARG A 1 444 ? -64.998 19.153 -41.329 1.00 50.00 444 ARG A CA 1
ATOM 3483 C C . ARG A 1 444 ? -64.788 20.590 -41.824 1.00 50.00 444 ARG A C 1
ATOM 3485 O O . ARG A 1 444 ? -64.271 20.759 -42.931 1.00 50.00 444 ARG A O 1
ATOM 3492 N N . PRO A 1 445 ? -65.151 21.622 -41.041 1.00 61.09 445 PRO A N 1
ATOM 3493 C CA . PRO A 1 445 ? -64.971 23.006 -41.459 1.00 61.09 445 PRO A CA 1
ATOM 3494 C C . PRO A 1 445 ? -63.480 23.311 -41.686 1.00 61.09 445 PRO A C 1
ATOM 3496 O O . PRO A 1 445 ? -62.628 22.756 -40.978 1.00 61.09 445 PRO A O 1
ATOM 3499 N N . PRO A 1 446 ? -63.143 24.179 -42.659 1.00 59.22 446 PRO A N 1
ATOM 3500 C CA . PRO A 1 446 ? -61.765 24.579 -42.907 1.00 59.22 446 PRO A CA 1
ATOM 3501 C C . PRO A 1 446 ? -61.153 25.204 -41.643 1.00 59.22 446 PRO A C 1
ATOM 3503 O O . PRO A 1 446 ? -61.881 25.781 -40.827 1.00 59.22 446 PRO A O 1
ATOM 3506 N N . PRO A 1 447 ? -59.823 25.110 -41.461 1.00 54.78 447 PRO A N 1
ATOM 3507 C CA . PRO A 1 447 ? -59.170 25.696 -40.305 1.00 54.78 447 PRO A CA 1
ATOM 3508 C C . PRO A 1 447 ? -59.438 27.199 -40.310 1.00 54.78 447 PRO A C 1
ATOM 3510 O O . PRO A 1 447 ? -59.115 27.893 -41.274 1.00 54.78 447 PRO A O 1
ATOM 3513 N N . VAL A 1 448 ? -60.037 27.699 -39.232 1.00 57.81 448 VAL A N 1
ATOM 3514 C CA . VAL A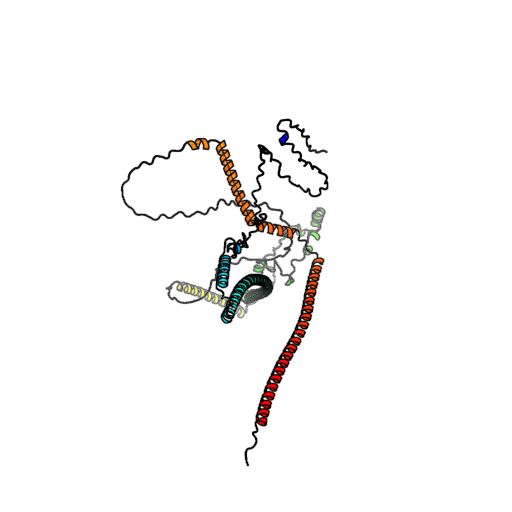 1 448 ? -60.095 29.133 -38.966 1.00 57.81 448 VAL A CA 1
ATOM 3515 C C . VAL A 1 448 ? -58.652 29.576 -38.751 1.00 57.81 448 VAL A C 1
ATOM 3517 O O . VAL A 1 448 ? -58.021 29.194 -37.767 1.00 57.81 448 VAL A O 1
ATOM 3520 N N . GLU A 1 449 ? -58.092 30.328 -39.698 1.00 54.78 449 GLU A N 1
ATOM 3521 C CA . GLU A 1 449 ? -56.845 31.040 -39.445 1.00 54.78 449 GLU A CA 1
ATOM 3522 C C . GLU A 1 449 ? -57.108 32.057 -38.333 1.00 54.78 449 GLU A C 1
ATOM 3524 O O . GLU A 1 449 ? -57.817 33.049 -38.527 1.00 54.78 449 GLU A O 1
ATOM 3529 N N . ASP A 1 450 ? -56.543 31.803 -37.152 1.00 53.19 450 ASP A N 1
ATOM 3530 C CA . ASP A 1 450 ? -56.478 32.776 -36.068 1.00 53.19 450 ASP A CA 1
ATOM 3531 C C . ASP A 1 450 ? -55.604 33.957 -36.515 1.00 53.19 450 ASP A C 1
ATOM 3533 O O . ASP A 1 450 ? -54.399 34.056 -36.252 1.00 53.19 450 ASP A O 1
ATOM 3537 N N . ASN A 1 451 ? -56.247 34.894 -37.210 1.00 54.00 451 ASN A N 1
ATOM 3538 C CA . ASN A 1 451 ? -55.647 36.090 -37.791 1.00 54.00 451 ASN A CA 1
ATOM 3539 C C . ASN A 1 451 ? -55.138 37.098 -36.740 1.00 54.00 451 ASN A C 1
ATOM 3541 O O . ASN A 1 451 ? -54.570 38.135 -37.083 1.00 54.00 451 ASN A O 1
ATOM 3545 N N . THR A 1 452 ? -55.277 36.791 -35.449 1.00 55.09 452 THR A N 1
ATOM 3546 C CA . THR A 1 452 ? -54.741 37.583 -34.332 1.00 55.09 452 THR A CA 1
ATOM 3547 C C . THR A 1 452 ? -53.215 37.488 -34.221 1.00 55.09 452 THR A C 1
ATOM 3549 O O . THR A 1 452 ? -52.575 38.388 -33.673 1.00 55.09 452 THR A O 1
ATOM 3552 N N . ASN A 1 453 ? -52.598 36.451 -34.800 1.00 55.81 453 ASN A N 1
ATOM 3553 C CA . ASN A 1 453 ? -51.150 36.242 -34.738 1.00 55.81 453 ASN A CA 1
ATOM 3554 C C . ASN A 1 453 ? -50.344 37.027 -35.788 1.00 55.81 453 ASN A C 1
ATOM 3556 O O . ASN A 1 453 ? -49.139 37.216 -35.608 1.00 55.81 453 ASN A O 1
ATOM 3560 N N . TYR A 1 454 ? -50.961 37.515 -36.869 1.00 53.44 454 TYR A N 1
ATOM 3561 C CA . TYR A 1 454 ? -50.231 38.240 -37.920 1.00 53.44 454 TYR A CA 1
ATOM 3562 C C . TYR A 1 454 ? -49.836 39.665 -37.497 1.00 53.44 454 TYR A C 1
ATOM 3564 O O . TYR A 1 454 ? -48.759 40.136 -37.859 1.00 53.44 454 TYR A O 1
ATOM 3572 N N . ALA A 1 455 ? -50.640 40.333 -36.661 1.00 53.56 455 ALA A N 1
ATOM 3573 C CA . ALA A 1 455 ? -50.337 41.683 -36.174 1.00 53.56 455 ALA A CA 1
ATOM 3574 C C . ALA A 1 455 ? -49.153 41.707 -35.187 1.00 53.56 455 ALA A C 1
ATOM 3576 O O . ALA A 1 455 ? -48.287 42.576 -35.270 1.00 53.56 455 ALA A O 1
ATOM 3577 N N . LEU A 1 456 ? -49.058 40.721 -34.288 1.00 56.25 456 LEU A N 1
ATOM 3578 C CA . LEU A 1 456 ? -47.901 40.552 -33.398 1.00 56.25 456 LEU A CA 1
ATOM 3579 C C . LEU A 1 456 ? -46.663 40.079 -34.163 1.00 56.25 456 LEU A C 1
ATOM 3581 O O . LEU A 1 456 ? -45.570 40.587 -33.915 1.00 56.25 456 LEU A O 1
ATOM 3585 N N . LYS A 1 457 ? -46.833 39.178 -35.142 1.00 56.41 457 LYS A N 1
ATOM 3586 C CA . LYS A 1 457 ? -45.738 38.753 -36.019 1.00 56.41 457 LYS A CA 1
ATOM 3587 C C . LYS A 1 457 ? -45.166 39.909 -36.830 1.00 56.41 457 LYS A C 1
ATOM 3589 O O . LYS A 1 457 ? -43.963 39.913 -36.992 1.00 56.41 457 LYS A O 1
ATOM 3594 N N . ASN A 1 458 ? -45.940 40.895 -37.279 1.00 58.25 458 ASN A N 1
ATOM 3595 C CA . ASN A 1 458 ? -45.417 41.994 -38.111 1.00 58.25 458 ASN A CA 1
ATOM 3596 C C . ASN A 1 458 ? -44.866 43.194 -37.317 1.00 58.25 458 ASN A C 1
ATOM 3598 O O . ASN A 1 458 ? -44.279 44.105 -37.901 1.00 58.25 458 ASN A O 1
ATOM 3602 N N . ASN A 1 459 ? -45.003 43.203 -35.988 1.00 70.69 459 ASN A N 1
ATOM 3603 C CA . ASN A 1 459 ? -44.414 44.240 -35.147 1.00 70.69 459 ASN A CA 1
ATOM 3604 C C . ASN A 1 459 ? -42.903 44.023 -35.006 1.00 70.69 459 ASN A C 1
ATOM 3606 O O . ASN A 1 459 ? -42.448 43.179 -34.233 1.00 70.69 459 ASN A O 1
ATOM 3610 N N . HIS A 1 460 ? -42.110 44.834 -35.710 1.00 71.69 460 HIS A N 1
ATOM 3611 C CA . HIS A 1 460 ? -40.645 44.748 -35.710 1.00 71.69 460 HIS A CA 1
ATOM 3612 C C . HIS A 1 460 ? -40.036 44.827 -34.295 1.00 71.69 460 HIS A C 1
ATOM 3614 O O . HIS A 1 460 ? -39.047 44.161 -34.006 1.00 71.69 460 HIS A O 1
ATOM 3620 N N . ALA A 1 461 ? -40.653 45.581 -33.375 1.00 76.25 461 ALA A N 1
ATOM 3621 C CA . ALA A 1 461 ? -40.228 45.646 -31.974 1.00 76.25 461 ALA A CA 1
ATOM 3622 C C . ALA A 1 461 ? -40.462 44.326 -31.210 1.00 76.25 461 ALA A C 1
ATOM 3624 O O . ALA A 1 461 ? -39.620 43.924 -30.408 1.00 76.25 461 ALA A O 1
ATOM 3625 N N . PHE A 1 462 ? -41.570 43.630 -31.488 1.00 77.75 462 PHE A N 1
ATOM 3626 C CA . PHE A 1 462 ? -41.894 42.330 -30.893 1.00 77.75 462 PHE A CA 1
ATOM 3627 C C . PHE A 1 462 ? -41.047 41.202 -31.501 1.00 77.75 462 PHE A C 1
ATOM 3629 O O . PHE A 1 462 ? -40.554 40.331 -30.791 1.00 77.75 462 PHE A O 1
ATOM 3636 N N . GLN A 1 463 ? -40.786 41.251 -32.810 1.00 78.31 463 GLN A N 1
ATOM 3637 C CA . GLN A 1 463 ? -39.823 40.349 -33.443 1.00 78.31 463 GLN A CA 1
ATOM 3638 C C . GLN A 1 463 ? -38.404 40.568 -32.898 1.00 78.31 463 GLN A C 1
ATOM 3640 O O . GLN A 1 463 ? -37.707 39.602 -32.597 1.00 78.31 463 GLN A O 1
ATOM 3645 N N . ALA A 1 464 ? -37.973 41.822 -32.721 1.00 79.81 464 ALA A N 1
ATOM 3646 C CA . ALA A 1 464 ? -36.659 42.136 -32.166 1.00 79.81 464 ALA A CA 1
ATOM 3647 C C . ALA A 1 464 ? -36.515 41.651 -30.715 1.00 79.81 464 ALA A C 1
ATOM 3649 O O . ALA A 1 464 ? -35.475 41.087 -30.363 1.00 79.81 464 ALA A O 1
ATOM 3650 N N . SER A 1 465 ? -37.553 41.807 -29.885 1.00 85.75 465 SER A N 1
ATOM 3651 C CA . SER A 1 465 ? -37.550 41.288 -28.514 1.00 85.75 465 SER A CA 1
ATOM 3652 C C . SER A 1 465 ? -37.565 39.755 -28.475 1.00 85.75 465 SER A C 1
ATOM 3654 O O . SER A 1 465 ? -36.816 39.170 -27.694 1.00 85.75 465 SER A O 1
ATOM 3656 N N . LEU A 1 466 ? -38.307 39.089 -29.367 1.00 84.12 466 LEU A N 1
ATOM 3657 C CA . LEU A 1 466 ? -38.282 37.629 -29.515 1.00 84.12 466 LEU A CA 1
ATOM 3658 C C . LEU A 1 466 ? -36.920 37.103 -29.978 1.00 84.12 466 LEU A C 1
ATOM 3660 O O . LEU A 1 466 ? -36.424 36.118 -29.434 1.00 84.12 466 LEU A O 1
ATOM 3664 N N . VAL A 1 467 ? -36.277 37.764 -30.943 1.00 86.69 467 VAL A N 1
ATOM 3665 C CA . VAL A 1 467 ? -34.926 37.403 -31.400 1.00 86.69 467 VAL A CA 1
ATOM 3666 C C . VAL A 1 467 ? -33.906 37.604 -30.279 1.00 86.69 467 VAL A C 1
ATOM 3668 O O . VAL A 1 467 ? -33.017 36.768 -30.103 1.00 86.69 467 VAL A O 1
ATOM 3671 N N . LEU A 1 468 ? -34.033 38.673 -29.488 1.00 88.06 468 LEU A N 1
ATOM 3672 C CA . LEU A 1 468 ? -33.184 38.916 -28.322 1.00 88.06 468 LEU A CA 1
ATOM 3673 C C . LEU A 1 468 ? -33.386 37.835 -27.255 1.00 88.06 468 LEU A C 1
ATOM 3675 O O . LEU A 1 468 ? -32.404 37.281 -26.762 1.00 88.06 468 LEU A O 1
ATOM 3679 N N . LEU A 1 469 ? -34.635 37.473 -26.958 1.00 91.25 469 LEU A N 1
ATOM 3680 C CA . LEU A 1 469 ? -34.960 36.392 -26.033 1.00 91.25 469 LEU A CA 1
ATOM 3681 C C . LEU A 1 469 ? -34.393 35.054 -26.526 1.00 91.25 469 LEU A C 1
ATOM 3683 O O . LEU A 1 469 ? -33.757 34.329 -25.766 1.00 91.25 469 LEU A O 1
ATOM 3687 N N . GLN A 1 470 ? -34.530 34.754 -27.817 1.00 88.88 470 GLN A N 1
ATOM 3688 C CA . GLN A 1 470 ? -33.984 33.539 -28.415 1.00 88.88 470 GLN A CA 1
ATOM 3689 C C . GLN A 1 470 ? -32.448 33.513 -28.366 1.00 88.88 470 GLN A C 1
ATOM 3691 O O . GLN A 1 470 ? -31.858 32.467 -28.092 1.00 88.88 470 GLN A O 1
ATOM 3696 N N . ARG A 1 471 ? -31.782 34.655 -28.586 1.00 88.00 471 ARG A N 1
ATOM 3697 C CA . ARG A 1 471 ? -30.324 34.790 -28.425 1.00 88.00 471 ARG A CA 1
ATOM 3698 C C . ARG A 1 471 ? -29.895 34.599 -26.973 1.00 88.00 471 ARG A C 1
ATOM 3700 O O . ARG A 1 471 ? -28.914 33.899 -26.739 1.00 88.00 471 ARG A O 1
ATOM 3707 N N . LEU A 1 472 ? -30.633 35.155 -26.012 1.00 93.75 472 LEU A N 1
ATOM 3708 C CA . LEU A 1 472 ? -30.356 34.981 -24.585 1.00 93.75 472 LEU A CA 1
ATOM 3709 C C . LEU A 1 472 ? -30.535 33.529 -24.144 1.00 93.75 472 LEU A C 1
ATOM 3711 O O . LEU A 1 472 ? -29.659 33.002 -23.469 1.00 93.75 472 LEU A O 1
ATOM 3715 N N . ILE A 1 473 ? -31.610 32.859 -24.563 1.00 93.69 473 ILE A N 1
ATOM 3716 C CA . ILE A 1 473 ? -31.861 31.454 -24.213 1.00 93.69 473 ILE A CA 1
ATOM 3717 C C . ILE A 1 473 ? -30.795 30.546 -24.835 1.00 93.69 473 ILE A C 1
ATOM 3719 O O . ILE A 1 473 ? -30.242 29.697 -24.141 1.00 93.69 473 ILE A O 1
ATOM 3723 N N . ARG A 1 474 ? -30.433 30.756 -26.110 1.00 91.88 474 ARG A N 1
ATOM 3724 C CA . ARG A 1 474 ? -29.330 30.018 -26.753 1.00 91.88 474 ARG A CA 1
ATOM 3725 C C . ARG A 1 474 ? -27.995 30.276 -26.051 1.00 91.88 474 ARG A C 1
ATOM 3727 O O . ARG A 1 474 ? -27.276 29.328 -25.752 1.00 91.88 474 ARG A O 1
ATOM 3734 N N . GLY A 1 475 ? -27.686 31.535 -25.737 1.00 90.06 475 GLY A N 1
ATOM 3735 C CA . GLY A 1 475 ? -26.479 31.907 -24.998 1.00 90.06 475 GLY A CA 1
ATOM 3736 C C . GLY A 1 475 ? -26.431 31.280 -23.603 1.00 90.06 475 GLY A C 1
ATOM 3737 O O . GLY A 1 475 ? -25.397 30.753 -23.202 1.00 90.06 475 GLY A O 1
ATOM 3738 N N . ARG A 1 476 ? -27.563 31.257 -22.890 1.00 90.06 476 ARG A N 1
ATOM 3739 C CA . ARG A 1 476 ? -27.682 30.643 -21.564 1.00 90.06 476 ARG A CA 1
ATOM 3740 C C . ARG A 1 476 ? -27.554 29.123 -21.617 1.00 90.06 476 ARG A C 1
ATOM 3742 O O . ARG A 1 476 ? -26.895 28.553 -20.757 1.00 90.06 476 ARG A O 1
ATOM 3749 N N . ALA A 1 477 ? -28.116 28.476 -22.637 1.00 90.50 477 ALA A N 1
ATOM 3750 C CA . ALA A 1 477 ? -27.966 27.040 -22.851 1.00 90.50 477 ALA A CA 1
ATOM 3751 C C . ALA A 1 477 ? -26.498 26.656 -23.108 1.00 90.50 477 ALA A C 1
ATOM 3753 O O . ALA A 1 477 ? -25.985 25.745 -22.464 1.00 90.50 477 ALA A O 1
ATOM 3754 N N . VAL A 1 478 ? -25.792 27.396 -23.972 1.00 90.19 478 VAL A N 1
ATOM 3755 C CA . VAL A 1 478 ? -24.355 27.180 -24.228 1.00 90.19 478 VAL A CA 1
ATOM 3756 C C . VAL A 1 478 ? -23.525 27.412 -22.965 1.00 90.19 478 VAL A C 1
ATOM 3758 O O . VAL A 1 478 ? -22.633 26.621 -22.665 1.00 90.19 478 VAL A O 1
ATOM 3761 N N . GLN A 1 479 ? -23.835 28.457 -22.192 1.00 88.56 479 GLN A N 1
ATOM 3762 C CA . GLN A 1 479 ? -23.185 28.700 -20.903 1.00 88.56 479 GLN A CA 1
ATOM 3763 C C . GLN A 1 479 ? -23.409 27.541 -19.933 1.00 88.56 479 GLN A C 1
ATOM 3765 O O . GLN A 1 479 ? -22.445 27.086 -19.331 1.00 88.56 479 GLN A O 1
ATOM 3770 N N . ASN A 1 480 ? -24.634 27.025 -19.804 1.00 91.75 480 ASN A N 1
ATOM 3771 C CA . ASN A 1 480 ? -24.919 25.895 -18.918 1.00 91.75 480 ASN A CA 1
ATOM 3772 C C . ASN A 1 480 ? -24.150 24.635 -19.337 1.00 91.75 480 ASN A C 1
ATOM 3774 O O . ASN A 1 480 ? -23.524 24.011 -18.487 1.00 91.75 480 ASN A O 1
ATOM 3778 N N . ILE A 1 481 ? -24.104 24.320 -20.637 1.00 88.56 481 ILE A N 1
ATOM 3779 C CA . ILE A 1 481 ? -23.309 23.197 -21.164 1.00 88.56 481 ILE A CA 1
ATOM 3780 C C . ILE A 1 481 ? -21.816 23.401 -20.865 1.00 88.56 481 ILE A C 1
ATOM 3782 O O . ILE A 1 481 ? -21.121 22.467 -20.466 1.00 88.56 481 ILE A O 1
ATOM 3786 N N . MET A 1 482 ? -21.308 24.628 -21.013 1.00 88.50 482 MET A N 1
ATOM 3787 C CA . MET A 1 482 ? -19.918 24.957 -20.688 1.00 88.50 482 MET A CA 1
ATOM 3788 C C . MET A 1 482 ? -19.633 24.832 -19.185 1.00 88.50 482 MET A C 1
ATOM 3790 O O . MET A 1 482 ? -18.601 24.278 -18.813 1.00 88.50 482 MET A O 1
ATOM 3794 N N . PHE A 1 483 ? -20.516 25.340 -18.323 1.00 89.94 483 PHE A N 1
ATOM 3795 C CA . PHE A 1 483 ? -20.373 25.255 -16.869 1.00 89.94 483 PHE A CA 1
ATOM 3796 C C . PHE A 1 483 ? -20.406 23.808 -16.400 1.00 89.94 483 PHE A C 1
ATOM 3798 O O . PHE A 1 483 ? -19.541 23.412 -15.627 1.00 89.94 483 PHE A O 1
ATOM 3805 N N . GLU A 1 484 ? -21.335 23.009 -16.916 1.00 90.00 484 GLU A N 1
ATOM 3806 C CA . GLU A 1 484 ? -21.418 21.586 -16.614 1.00 90.00 484 GLU A CA 1
ATOM 3807 C C . GLU A 1 484 ? -20.169 20.840 -17.104 1.00 90.00 484 GLU A C 1
ATOM 3809 O O . GLU A 1 484 ? -19.561 20.083 -16.350 1.00 90.00 484 GLU A O 1
ATOM 3814 N N . GLY A 1 485 ? -19.705 21.123 -18.326 1.00 86.94 485 GLY A N 1
ATOM 3815 C CA . GLY A 1 485 ? -18.464 20.562 -18.863 1.00 86.94 485 GLY A CA 1
ATOM 3816 C C . GLY A 1 485 ? -17.222 20.950 -18.053 1.00 86.94 485 GLY A C 1
ATOM 3817 O O . GLY A 1 485 ? -16.357 20.107 -17.815 1.00 86.94 485 GLY A O 1
ATOM 3818 N N . LYS A 1 486 ? -17.144 22.201 -17.581 1.00 88.75 486 LYS A N 1
ATOM 3819 C CA . LYS A 1 486 ? -16.084 22.675 -16.680 1.00 88.75 486 LYS A CA 1
ATOM 3820 C C . LYS A 1 486 ? -16.169 21.990 -15.319 1.00 88.75 486 LYS A C 1
ATOM 3822 O O . LYS A 1 486 ? -15.135 21.654 -14.760 1.00 88.75 486 LYS A O 1
ATOM 3827 N N . HIS A 1 487 ? -17.375 21.776 -14.796 1.00 87.62 487 HIS A N 1
ATOM 3828 C CA . HIS A 1 487 ? -17.559 21.145 -13.495 1.00 87.62 487 HIS A CA 1
ATOM 3829 C C . HIS A 1 487 ? -17.160 19.668 -13.531 1.00 87.62 487 HIS A C 1
ATOM 3831 O O . HIS A 1 487 ? -16.396 19.236 -12.675 1.00 87.62 487 HIS A O 1
ATOM 3837 N N . ARG A 1 488 ? -17.562 18.937 -14.583 1.00 86.81 488 ARG A N 1
ATOM 3838 C CA . ARG A 1 488 ? -17.166 17.536 -14.815 1.00 86.81 488 ARG A CA 1
ATOM 3839 C C . ARG A 1 488 ? -15.657 17.347 -14.978 1.00 86.81 488 ARG A C 1
ATOM 3841 O O . ARG A 1 488 ? -15.152 16.273 -14.696 1.00 86.81 488 ARG A O 1
ATOM 3848 N N . ARG A 1 489 ? -14.945 18.361 -15.477 1.00 87.62 489 ARG A N 1
ATOM 3849 C CA . ARG A 1 489 ? -13.492 18.312 -15.728 1.00 87.62 489 ARG A CA 1
ATOM 3850 C C . ARG A 1 489 ? -12.689 19.139 -14.730 1.00 87.62 489 ARG A C 1
ATOM 3852 O O . ARG A 1 489 ? -11.541 19.458 -15.010 1.00 87.62 489 ARG A O 1
ATOM 3859 N N . ARG A 1 490 ? -13.289 19.536 -13.605 1.00 87.69 490 ARG A N 1
ATOM 3860 C CA . ARG A 1 490 ? -12.629 20.403 -12.626 1.00 87.69 490 ARG A CA 1
ATOM 3861 C C . ARG A 1 490 ? -11.379 19.740 -12.058 1.00 87.69 490 ARG A C 1
ATOM 3863 O O . ARG A 1 490 ? -10.334 20.368 -12.069 1.00 87.69 490 ARG A O 1
ATOM 3870 N N . GLU A 1 491 ? -11.490 18.473 -11.674 1.00 83.62 491 GLU A N 1
ATOM 3871 C CA . GLU A 1 491 ? -10.375 17.689 -11.134 1.00 83.62 491 GLU A CA 1
ATOM 3872 C C . GLU A 1 491 ? -9.231 17.580 -12.143 1.00 83.62 491 GLU A C 1
ATOM 3874 O O . GLU A 1 491 ? -8.106 17.914 -11.810 1.00 83.62 491 GLU A O 1
ATOM 3879 N N . LEU A 1 492 ? -9.532 17.264 -13.406 1.00 86.19 492 LEU A N 1
ATOM 3880 C CA . LEU A 1 492 ? -8.528 17.222 -14.474 1.00 86.19 492 LEU A CA 1
ATOM 3881 C C . LEU A 1 492 ? -7.871 18.590 -14.726 1.00 86.19 492 LEU A C 1
ATOM 3883 O O . LEU A 1 492 ? -6.692 18.669 -15.043 1.00 86.19 492 LEU A O 1
ATOM 3887 N N . ILE A 1 493 ? -8.632 19.685 -14.641 1.00 88.19 493 ILE A N 1
ATOM 3888 C CA . ILE A 1 493 ? -8.081 21.038 -14.804 1.00 88.19 493 ILE A CA 1
ATOM 3889 C C . ILE A 1 493 ? -7.156 21.382 -13.638 1.00 88.19 493 ILE A C 1
ATOM 3891 O O . ILE A 1 493 ? -6.128 22.015 -13.859 1.00 88.19 493 ILE A O 1
ATOM 3895 N N . ASP A 1 494 ? -7.537 21.011 -12.420 1.00 88.56 494 ASP A N 1
ATOM 3896 C CA . ASP A 1 494 ? -6.744 21.274 -11.224 1.00 88.56 494 ASP A CA 1
ATOM 3897 C C . ASP A 1 494 ? -5.483 20.384 -11.210 1.00 88.56 494 ASP A C 1
ATOM 3899 O O . ASP A 1 494 ? -4.404 20.882 -10.913 1.00 88.56 494 ASP A O 1
ATOM 3903 N N . GLU A 1 495 ? -5.581 19.131 -11.667 1.00 88.44 495 GLU A N 1
ATOM 3904 C CA . GLU A 1 495 ? -4.448 18.218 -11.882 1.00 88.44 495 GLU A CA 1
ATOM 3905 C C . GLU A 1 495 ? -3.471 18.751 -12.937 1.00 88.44 495 GLU A C 1
ATOM 3907 O O . GLU A 1 495 ? -2.274 18.830 -12.687 1.00 88.44 495 GLU A O 1
ATOM 3912 N N . LEU A 1 496 ? -3.965 19.181 -14.103 1.00 86.19 496 LEU A N 1
ATOM 3913 C CA . LEU A 1 496 ? -3.109 19.732 -15.158 1.00 86.19 496 LEU A CA 1
ATOM 3914 C C . LEU A 1 496 ? -2.433 21.037 -14.737 1.00 86.19 496 LEU A C 1
ATOM 3916 O O . LEU A 1 496 ? -1.296 21.283 -15.117 1.00 86.19 496 LEU A O 1
ATOM 3920 N N . LYS A 1 497 ? -3.111 21.872 -13.946 1.00 82.56 497 LYS A N 1
ATOM 3921 C CA . LYS A 1 497 ? -2.493 23.075 -13.382 1.00 82.56 497 LYS A CA 1
ATOM 3922 C C . LYS A 1 497 ? -1.421 22.742 -12.357 1.00 82.56 497 LYS A C 1
ATOM 3924 O O . LYS A 1 497 ? -0.392 23.400 -12.368 1.00 82.56 497 LYS A O 1
ATOM 3929 N N . ALA A 1 498 ? -1.657 21.749 -11.502 1.00 83.56 498 ALA A N 1
ATOM 3930 C CA . ALA A 1 498 ? -0.650 21.279 -10.560 1.00 83.56 498 ALA A CA 1
ATOM 3931 C C . ALA A 1 498 ? 0.572 20.720 -11.304 1.00 83.56 498 ALA A C 1
ATOM 3933 O O . ALA A 1 498 ? 1.690 21.078 -10.966 1.00 83.56 498 ALA A O 1
ATOM 3934 N N . ALA A 1 499 ? 0.363 19.946 -12.374 1.00 81.44 499 ALA A N 1
ATOM 3935 C CA . ALA A 1 499 ? 1.443 19.452 -13.226 1.00 81.44 499 ALA A CA 1
ATOM 3936 C C . ALA A 1 499 ? 2.214 20.591 -13.920 1.00 81.44 499 ALA A C 1
ATOM 3938 O O . ALA A 1 499 ? 3.438 20.592 -13.908 1.00 81.44 499 ALA A O 1
ATOM 3939 N N . ASP A 1 500 ? 1.519 21.595 -14.468 1.00 81.50 500 ASP A N 1
ATOM 3940 C CA . ASP A 1 500 ? 2.159 22.772 -15.073 1.00 81.50 500 ASP A CA 1
ATOM 3941 C C . ASP A 1 500 ? 2.938 23.608 -14.029 1.00 81.50 500 ASP A C 1
ATOM 3943 O O . ASP A 1 500 ? 3.972 24.196 -14.351 1.00 81.50 500 ASP A O 1
ATOM 3947 N N . GLU A 1 501 ? 2.456 23.686 -12.781 1.00 79.31 501 GLU A N 1
ATOM 3948 C CA . GLU A 1 501 ? 3.145 24.344 -11.660 1.00 79.31 501 GLU A CA 1
ATOM 3949 C C . GLU A 1 501 ? 4.376 23.548 -11.195 1.00 79.31 501 GLU A C 1
ATOM 3951 O O . GLU A 1 501 ? 5.428 24.144 -10.962 1.00 79.31 501 GLU A O 1
ATOM 3956 N N . GLU A 1 502 ? 4.278 22.219 -11.111 1.00 74.31 502 GLU A N 1
ATOM 3957 C CA . GLU A 1 502 ? 5.393 21.313 -10.808 1.00 74.31 502 GLU A CA 1
ATOM 3958 C C . GLU A 1 502 ? 6.473 21.372 -11.895 1.00 74.31 502 GLU A C 1
ATOM 3960 O O . GLU A 1 502 ? 7.653 21.510 -11.574 1.00 74.31 502 GLU A O 1
ATOM 3965 N N . ASP A 1 503 ? 6.078 21.370 -13.170 1.00 73.50 503 ASP A N 1
ATOM 3966 C CA . ASP A 1 503 ? 6.982 21.524 -14.313 1.00 73.50 503 ASP A CA 1
ATOM 3967 C C . ASP A 1 503 ? 7.639 22.917 -14.338 1.00 73.50 503 ASP A C 1
ATOM 3969 O O . ASP A 1 503 ? 8.802 23.051 -14.721 1.00 73.50 503 ASP A O 1
ATOM 3973 N N . ALA A 1 504 ? 6.929 23.969 -13.908 1.00 73.06 504 ALA A N 1
ATOM 3974 C CA . ALA A 1 504 ? 7.480 25.322 -13.801 1.00 73.06 504 ALA A CA 1
ATOM 3975 C C . ALA A 1 504 ? 8.461 25.490 -12.625 1.00 73.06 504 ALA A C 1
ATOM 3977 O O . ALA A 1 504 ? 9.335 26.358 -12.685 1.00 73.06 504 ALA A O 1
ATOM 3978 N N . LEU A 1 505 ? 8.316 24.682 -11.570 1.00 67.00 505 LEU A N 1
ATOM 3979 C CA . LEU A 1 505 ? 9.198 24.635 -10.398 1.00 67.00 505 LEU A CA 1
ATOM 3980 C C . LEU A 1 505 ? 10.347 23.624 -10.549 1.00 67.00 505 LEU A C 1
ATOM 3982 O O . LEU A 1 505 ? 11.244 23.587 -9.705 1.00 67.00 505 LEU A O 1
ATOM 3986 N N . TYR A 1 506 ? 10.338 22.812 -11.608 1.00 67.06 506 TYR A N 1
ATOM 3987 C CA . TYR A 1 506 ? 11.368 21.819 -11.885 1.00 67.06 506 TYR A CA 1
ATOM 3988 C C . TYR A 1 506 ? 12.658 22.489 -12.392 1.00 67.06 506 TYR A C 1
ATOM 3990 O O . TYR A 1 506 ? 12.887 22.641 -13.593 1.00 67.06 506 TYR A O 1
ATOM 3998 N N . GLU A 1 507 ? 13.532 22.891 -11.469 1.00 66.62 507 GLU A N 1
ATOM 3999 C CA . GLU A 1 507 ? 14.939 23.170 -11.774 1.00 66.62 507 GLU A CA 1
ATOM 4000 C C . GLU A 1 507 ? 15.708 21.837 -11.852 1.00 66.62 507 GLU A C 1
ATOM 4002 O O . GLU A 1 507 ? 15.588 20.993 -10.961 1.00 66.62 507 GLU A O 1
ATOM 4007 N N . GLU A 1 508 ? 16.483 21.604 -12.922 1.00 65.69 508 GLU A N 1
ATOM 4008 C CA . GLU A 1 508 ? 17.303 20.387 -13.019 1.00 65.69 508 GLU A CA 1
ATOM 4009 C C . GLU A 1 508 ? 18.291 20.336 -11.837 1.00 65.69 508 GLU A C 1
ATOM 4011 O O . GLU A 1 508 ? 19.113 21.248 -11.697 1.00 65.69 508 GLU A O 1
ATOM 4016 N N . PRO A 1 509 ? 18.248 19.289 -10.987 1.00 60.44 509 PRO A N 1
ATOM 4017 C CA . PRO A 1 509 ? 19.060 19.252 -9.782 1.00 60.44 509 PRO A CA 1
ATOM 4018 C C . PRO A 1 509 ? 20.539 19.191 -10.150 1.00 60.44 509 PRO A C 1
ATOM 4020 O O . PRO A 1 509 ? 20.980 18.375 -10.969 1.00 60.44 509 PRO A O 1
ATOM 4023 N N . THR A 1 510 ? 21.325 20.059 -9.518 1.00 75.19 510 THR A N 1
ATOM 4024 C CA . THR A 1 510 ? 22.770 20.131 -9.755 1.00 75.19 510 THR A CA 1
ATOM 4025 C C . THR A 1 510 ? 23.416 18.807 -9.326 1.00 75.19 510 THR A C 1
ATOM 4027 O O . THR A 1 510 ? 22.962 18.155 -8.388 1.00 75.19 510 THR A O 1
ATOM 4030 N N . SER A 1 511 ? 24.521 18.392 -9.957 1.00 72.38 511 SER A N 1
ATOM 4031 C CA . SER A 1 511 ? 25.207 17.124 -9.633 1.00 72.38 511 SER A CA 1
ATOM 4032 C C . SER A 1 511 ? 25.574 16.959 -8.147 1.00 72.38 511 SER A C 1
ATOM 4034 O O . SER A 1 511 ? 25.767 15.837 -7.687 1.00 72.38 511 SER A O 1
ATOM 4036 N N . ALA A 1 512 ? 25.674 18.064 -7.401 1.00 75.88 512 ALA A N 1
ATOM 4037 C CA . ALA A 1 512 ? 25.880 18.075 -5.955 1.00 75.88 512 ALA A CA 1
ATOM 4038 C C . ALA A 1 512 ? 24.642 17.601 -5.166 1.00 75.88 512 ALA A C 1
ATOM 4040 O O . ALA A 1 512 ? 24.787 16.780 -4.266 1.00 75.88 512 ALA A O 1
ATOM 4041 N N . GLU A 1 513 ? 23.436 18.024 -5.547 1.00 75.31 513 GLU A N 1
ATOM 4042 C CA . GLU A 1 513 ? 22.185 17.658 -4.865 1.00 75.31 513 GLU A CA 1
ATOM 4043 C C . GLU A 1 513 ? 21.826 16.182 -5.076 1.00 75.31 513 GLU A C 1
ATOM 4045 O O . GLU A 1 513 ? 21.270 15.530 -4.196 1.00 75.31 513 GLU A O 1
ATOM 4050 N N . LEU A 1 514 ? 22.183 15.614 -6.232 1.00 74.25 514 LEU A N 1
ATOM 4051 C CA . LEU A 1 514 ? 22.022 14.179 -6.484 1.00 74.25 514 LEU A CA 1
ATOM 4052 C C . LEU A 1 514 ? 22.933 13.329 -5.590 1.00 74.25 514 LEU A C 1
ATOM 4054 O O . LEU A 1 514 ? 22.516 12.269 -5.128 1.00 74.25 514 LEU A O 1
ATOM 4058 N N . LEU A 1 515 ? 24.161 13.790 -5.335 1.00 80.88 515 LEU A N 1
ATOM 4059 C CA . LEU A 1 515 ? 25.081 13.120 -4.414 1.00 80.88 515 LEU A CA 1
ATOM 4060 C C . LEU A 1 515 ? 24.626 13.264 -2.960 1.00 80.88 515 LEU A C 1
ATOM 4062 O O . LEU A 1 515 ? 24.785 12.332 -2.178 1.00 80.88 515 LEU A O 1
ATOM 4066 N N . GLU A 1 516 ? 24.049 14.407 -2.600 1.00 82.38 516 GLU A N 1
ATOM 4067 C CA . GLU A 1 516 ? 23.502 14.643 -1.265 1.00 82.38 516 GLU A CA 1
ATOM 4068 C C . GLU A 1 516 ? 22.290 13.746 -0.996 1.00 82.38 516 GLU A C 1
ATOM 4070 O O . GLU A 1 516 ? 22.294 13.005 -0.017 1.00 82.38 516 GLU A O 1
ATOM 4075 N N . LYS A 1 517 ? 21.348 13.650 -1.942 1.00 81.06 517 LYS A N 1
ATOM 4076 C CA . LYS A 1 517 ? 20.229 12.696 -1.865 1.00 81.06 517 LYS A CA 1
ATOM 4077 C C . LYS A 1 517 ? 20.691 11.241 -1.776 1.00 81.06 517 LYS A C 1
ATOM 4079 O O . LYS A 1 517 ? 20.091 10.447 -1.059 1.00 81.06 517 LYS A O 1
ATOM 4084 N N . GLN A 1 518 ? 21.754 10.864 -2.491 1.00 80.94 518 GLN A N 1
ATOM 4085 C CA . GLN A 1 518 ? 22.327 9.517 -2.372 1.00 80.94 518 GLN A CA 1
ATOM 4086 C C . GLN A 1 518 ? 22.893 9.264 -0.972 1.00 80.94 518 GLN A C 1
ATOM 4088 O O . GLN A 1 518 ? 22.623 8.213 -0.397 1.00 80.94 518 GLN A O 1
ATOM 4093 N N . ARG A 1 519 ? 23.610 10.236 -0.398 1.00 84.19 519 ARG A N 1
ATOM 4094 C CA . ARG A 1 519 ? 24.133 10.146 0.973 1.00 84.19 519 ARG A CA 1
ATOM 4095 C C . ARG A 1 519 ? 23.022 10.061 2.010 1.00 84.19 519 ARG A C 1
ATOM 4097 O O . ARG A 1 519 ? 23.110 9.239 2.911 1.00 84.19 519 ARG A O 1
ATOM 4104 N N . GLU A 1 520 ? 21.964 10.852 1.866 1.00 85.88 520 GLU A N 1
ATOM 4105 C CA . GLU A 1 520 ? 20.803 10.801 2.760 1.00 85.88 520 GLU A CA 1
ATOM 4106 C C . GLU A 1 520 ? 20.118 9.430 2.723 1.00 85.88 520 GLU A C 1
ATOM 4108 O O . GLU A 1 520 ? 19.771 8.876 3.767 1.00 85.88 520 GLU A O 1
ATOM 4113 N N . MET A 1 521 ? 19.978 8.841 1.532 1.00 80.56 521 MET A N 1
ATOM 4114 C CA . MET A 1 521 ? 19.429 7.493 1.372 1.00 80.56 521 MET A CA 1
ATOM 4115 C C . MET A 1 521 ? 20.327 6.423 2.004 1.00 80.56 521 MET A C 1
ATOM 4117 O O . MET A 1 521 ? 19.822 5.517 2.669 1.00 80.56 521 MET A O 1
ATOM 4121 N N . GLU A 1 522 ? 21.646 6.524 1.825 1.00 85.31 522 GLU A N 1
ATOM 4122 C CA . GLU A 1 522 ? 22.617 5.624 2.458 1.00 85.31 522 GLU A CA 1
ATOM 4123 C C . GLU A 1 522 ? 22.590 5.752 3.988 1.00 85.31 522 GLU A C 1
ATOM 4125 O O . GLU A 1 522 ? 22.556 4.744 4.695 1.00 85.31 522 GLU A O 1
ATOM 4130 N N . GLU A 1 523 ? 22.525 6.975 4.519 1.00 87.25 523 GLU A N 1
ATOM 4131 C CA . GLU A 1 523 ? 22.389 7.213 5.956 1.00 87.25 523 GLU A CA 1
ATOM 4132 C C . GLU A 1 523 ? 21.090 6.636 6.517 1.00 87.25 523 GLU A C 1
ATOM 4134 O O . GLU A 1 523 ? 21.101 6.038 7.595 1.00 87.25 523 GLU A O 1
ATOM 4139 N N . HIS A 1 524 ? 19.973 6.782 5.802 1.00 87.62 524 HIS A N 1
ATOM 4140 C CA . HIS A 1 524 ? 18.694 6.233 6.240 1.00 87.62 524 HIS A CA 1
ATOM 4141 C C . HIS A 1 524 ? 18.740 4.701 6.307 1.00 87.62 524 HIS A C 1
ATOM 4143 O O . HIS A 1 524 ? 18.309 4.113 7.299 1.00 87.62 524 HIS A O 1
ATOM 4149 N N . GLN A 1 525 ? 19.341 4.049 5.307 1.00 89.06 525 GLN A N 1
ATOM 4150 C CA . GLN A 1 525 ? 19.531 2.594 5.309 1.00 89.06 525 GLN A CA 1
ATOM 4151 C C . GLN A 1 525 ? 20.445 2.131 6.451 1.00 89.06 525 GLN A C 1
ATOM 4153 O O . GLN A 1 525 ? 20.172 1.124 7.108 1.00 89.06 525 GLN A O 1
ATOM 4158 N N . LEU A 1 526 ? 21.517 2.871 6.743 1.00 90.31 526 LEU A N 1
ATOM 4159 C CA . LEU A 1 526 ? 22.388 2.576 7.884 1.00 90.31 526 LEU A CA 1
ATOM 4160 C C . LEU A 1 526 ? 21.646 2.728 9.222 1.00 90.31 526 LEU A C 1
ATOM 4162 O O . LEU A 1 526 ? 21.810 1.904 10.123 1.00 90.31 526 LEU A O 1
ATOM 4166 N N . ARG A 1 527 ? 20.785 3.741 9.366 1.00 91.88 527 ARG A N 1
ATOM 4167 C CA . ARG A 1 527 ? 19.964 3.916 10.576 1.00 91.88 527 ARG A CA 1
ATOM 4168 C C . ARG A 1 527 ? 18.946 2.790 10.744 1.00 91.88 527 ARG A C 1
ATOM 4170 O O . ARG A 1 527 ? 18.829 2.257 11.840 1.00 91.88 527 ARG A O 1
ATOM 4177 N N . GLU A 1 528 ? 18.267 2.373 9.680 1.00 92.25 528 GLU A N 1
ATOM 4178 C CA . GLU A 1 528 ? 17.314 1.256 9.757 1.00 92.25 528 GLU A CA 1
ATOM 4179 C C . GLU A 1 528 ? 18.008 -0.058 10.129 1.00 92.25 528 GLU A C 1
ATOM 4181 O O . GLU A 1 528 ? 17.612 -0.723 11.084 1.00 92.25 528 GLU A O 1
ATOM 4186 N N . THR A 1 529 ? 19.109 -0.391 9.453 1.00 93.00 529 THR A N 1
ATOM 4187 C CA . THR A 1 529 ? 19.858 -1.628 9.735 1.00 93.00 529 THR A CA 1
ATOM 4188 C C . THR A 1 529 ? 20.437 -1.667 11.152 1.00 93.00 529 THR A C 1
ATOM 4190 O O . THR A 1 529 ? 20.463 -2.726 11.781 1.00 93.00 529 THR A O 1
ATOM 4193 N N . THR A 1 530 ? 20.881 -0.527 11.692 1.00 93.56 530 THR A N 1
ATOM 4194 C CA . THR A 1 530 ? 21.371 -0.447 13.079 1.00 93.56 530 THR A CA 1
ATOM 4195 C C . THR A 1 530 ? 20.245 -0.582 14.101 1.00 93.56 530 THR A C 1
ATOM 4197 O O . THR A 1 530 ? 20.429 -1.277 15.103 1.00 93.56 530 THR A O 1
ATOM 4200 N N . VAL A 1 531 ? 19.074 0.013 13.850 1.00 95.56 531 VAL A N 1
ATOM 4201 C CA . VAL A 1 531 ? 17.885 -0.160 14.701 1.00 95.56 531 VAL A CA 1
ATOM 4202 C C . VAL A 1 531 ? 17.430 -1.618 14.706 1.00 95.56 531 VAL A C 1
ATOM 4204 O O . VAL A 1 531 ? 17.221 -2.171 15.785 1.00 95.56 531 VAL A O 1
ATOM 4207 N N . ASP A 1 532 ? 17.368 -2.272 13.546 1.00 93.44 532 ASP A N 1
ATOM 4208 C CA . ASP A 1 532 ? 16.993 -3.687 13.438 1.00 93.44 532 ASP A CA 1
ATOM 4209 C C . ASP A 1 532 ? 17.976 -4.605 14.177 1.00 93.44 532 ASP A C 1
ATOM 4211 O O . ASP A 1 532 ? 17.565 -5.530 14.882 1.00 93.44 532 ASP A O 1
ATOM 4215 N N . ALA A 1 533 ? 19.282 -4.331 14.088 1.00 94.25 533 ALA A N 1
ATOM 4216 C CA . ALA A 1 533 ? 20.296 -5.090 14.816 1.00 94.25 533 ALA A CA 1
ATOM 4217 C C . ALA A 1 533 ? 20.157 -4.937 16.342 1.00 94.25 533 ALA A C 1
ATOM 4219 O O . ALA A 1 533 ? 20.256 -5.921 17.084 1.00 94.25 533 ALA A O 1
ATOM 4220 N N . LEU A 1 534 ? 19.899 -3.716 16.826 1.00 95.25 534 LEU A N 1
ATOM 4221 C CA . LEU A 1 534 ? 19.661 -3.453 18.248 1.00 95.25 534 LEU A CA 1
ATOM 4222 C C . LEU A 1 534 ? 18.364 -4.108 18.731 1.00 95.25 534 LEU A C 1
ATOM 4224 O O . LEU A 1 534 ? 18.359 -4.747 19.784 1.00 95.25 534 LEU A O 1
ATOM 4228 N N . ALA A 1 535 ? 17.287 -4.008 17.950 1.00 93.75 535 ALA A N 1
ATOM 4229 C CA . ALA A 1 535 ? 16.014 -4.650 18.251 1.00 93.75 535 ALA A CA 1
ATOM 4230 C C . ALA A 1 535 ? 16.160 -6.178 18.312 1.00 93.75 535 ALA A C 1
ATOM 4232 O O . ALA A 1 535 ? 15.693 -6.800 19.266 1.00 93.75 535 ALA A O 1
ATOM 4233 N N . GLY A 1 536 ? 16.880 -6.779 17.358 1.00 95.88 536 GLY A N 1
ATOM 4234 C CA . GLY A 1 536 ? 17.182 -8.211 17.347 1.00 95.88 536 GLY A CA 1
ATOM 4235 C C . GLY A 1 536 ? 17.999 -8.657 18.562 1.00 95.88 536 GLY A C 1
ATOM 4236 O O . GLY A 1 536 ? 17.682 -9.673 19.180 1.00 95.88 536 GLY A O 1
ATOM 4237 N N . SER A 1 537 ? 19.003 -7.869 18.960 1.00 94.75 537 SER A N 1
ATOM 4238 C CA . SER A 1 537 ? 19.801 -8.101 20.174 1.00 94.75 537 SER A CA 1
ATOM 4239 C C . SER A 1 537 ? 18.939 -8.099 21.442 1.00 94.75 537 SER A C 1
ATOM 4241 O O . SER A 1 537 ? 18.974 -9.048 22.232 1.00 94.75 537 SER A O 1
ATOM 4243 N N . VAL A 1 538 ? 18.111 -7.066 21.625 1.00 96.62 538 VAL A N 1
ATOM 4244 C CA . VAL A 1 538 ? 17.239 -6.943 22.801 1.00 96.62 538 VAL A CA 1
ATOM 4245 C C . VAL A 1 538 ? 16.198 -8.061 22.824 1.00 96.62 538 VAL A C 1
ATOM 4247 O O . VAL A 1 538 ? 16.030 -8.709 23.857 1.00 96.62 538 VAL A O 1
ATOM 4250 N N . ALA A 1 539 ? 15.548 -8.341 21.692 1.00 96.25 539 ALA A N 1
ATOM 4251 C CA . ALA A 1 539 ? 14.565 -9.414 21.582 1.00 96.25 539 ALA A CA 1
ATOM 4252 C C . ALA A 1 539 ? 15.183 -10.786 21.887 1.00 96.25 539 ALA A C 1
ATOM 4254 O O . ALA A 1 539 ? 14.603 -11.562 22.644 1.00 96.25 539 ALA A O 1
ATOM 4255 N N . SER A 1 540 ? 16.386 -11.066 21.373 1.00 96.50 540 SER A N 1
ATOM 4256 C CA . SER A 1 540 ? 17.114 -12.304 21.668 1.00 96.50 540 SER A CA 1
ATOM 4257 C C . SER A 1 540 ? 17.402 -12.450 23.163 1.00 96.50 540 SER A C 1
ATOM 4259 O O . SER A 1 540 ? 17.199 -13.525 23.727 1.00 96.50 540 SER A O 1
ATOM 4261 N N . ASN A 1 541 ? 17.833 -11.375 23.827 1.00 95.94 541 ASN A N 1
ATOM 4262 C CA . ASN A 1 541 ? 18.092 -11.397 25.267 1.00 95.94 541 ASN A CA 1
ATOM 4263 C C . ASN A 1 541 ? 16.809 -11.637 26.077 1.00 95.94 541 ASN A C 1
ATOM 4265 O O . ASN A 1 541 ? 16.815 -12.455 26.996 1.00 95.94 541 ASN A O 1
ATOM 4269 N N . VAL A 1 542 ? 15.700 -10.982 25.718 1.00 97.00 542 VAL A N 1
ATOM 4270 C CA . VAL A 1 542 ? 14.397 -11.189 26.373 1.00 97.00 542 VAL A CA 1
ATOM 4271 C C . VAL A 1 542 ? 13.916 -12.627 26.183 1.00 97.00 542 VAL A C 1
ATOM 4273 O O . VAL A 1 542 ? 13.537 -13.272 27.156 1.00 97.00 542 VAL A O 1
ATOM 4276 N N . LEU A 1 543 ? 13.984 -13.162 24.961 1.00 96.25 543 LEU A N 1
ATOM 4277 C CA . LEU A 1 543 ? 13.587 -14.542 24.671 1.00 96.25 543 LEU A CA 1
ATOM 4278 C C . LEU A 1 543 ? 14.443 -15.557 25.429 1.00 96.25 543 LEU A C 1
ATOM 4280 O O . LEU A 1 543 ? 13.911 -16.533 25.951 1.00 96.25 543 LEU A O 1
ATOM 4284 N N . HIS A 1 544 ? 15.749 -15.317 25.542 1.00 96.56 544 HIS A N 1
ATOM 4285 C CA . HIS A 1 544 ? 16.632 -16.174 26.323 1.00 96.56 544 HIS A CA 1
ATOM 4286 C C . HIS A 1 544 ? 16.258 -16.176 27.814 1.00 96.56 544 HIS A C 1
ATOM 4288 O O . HIS A 1 544 ? 16.190 -17.241 28.426 1.00 96.56 544 HIS A O 1
ATOM 4294 N N . VAL A 1 545 ? 15.966 -15.008 28.401 1.00 96.94 545 VAL A N 1
ATOM 4295 C CA . VAL A 1 545 ? 15.510 -14.920 29.800 1.00 96.94 545 VAL A CA 1
ATOM 4296 C C . VAL A 1 545 ? 14.164 -15.622 29.979 1.00 96.94 545 VAL A C 1
ATOM 4298 O O . VAL A 1 545 ? 14.029 -16.435 30.888 1.00 96.94 545 VAL A O 1
ATOM 4301 N N . LEU A 1 546 ? 13.193 -15.384 29.094 1.00 96.69 546 LEU A N 1
ATOM 4302 C CA . LEU A 1 546 ? 11.883 -16.040 29.155 1.00 96.69 546 LEU A CA 1
ATOM 4303 C C . LEU A 1 546 ? 11.990 -17.564 29.022 1.00 96.69 546 LEU A C 1
ATOM 4305 O O . LEU A 1 546 ? 11.321 -18.284 29.758 1.00 96.69 546 LEU A O 1
ATOM 4309 N N . ALA A 1 547 ? 12.868 -18.063 28.150 1.00 96.81 547 ALA A N 1
ATOM 4310 C CA . ALA A 1 547 ? 13.130 -19.494 28.025 1.00 96.81 547 ALA A CA 1
ATOM 4311 C C . ALA A 1 547 ? 13.719 -20.081 29.320 1.00 96.81 547 ALA A C 1
ATOM 4313 O O . ALA A 1 547 ? 13.314 -21.159 29.753 1.00 96.81 547 ALA A O 1
ATOM 4314 N N . GLN A 1 548 ? 14.637 -19.365 29.980 1.00 96.94 548 GLN A N 1
ATOM 4315 C CA . GLN A 1 548 ? 15.164 -19.785 31.282 1.00 96.94 548 GLN A CA 1
ATOM 4316 C C . GLN A 1 548 ? 14.100 -19.762 32.386 1.00 96.94 548 GLN A C 1
ATOM 4318 O O . GLN A 1 548 ? 14.066 -20.680 33.208 1.00 96.94 548 GLN A O 1
ATOM 4323 N N . GLU A 1 549 ? 13.236 -18.743 32.418 1.00 96.38 549 GLU A N 1
ATOM 4324 C CA . GLU A 1 549 ? 12.123 -18.681 33.373 1.00 96.38 549 GLU A CA 1
ATOM 4325 C C . GLU A 1 549 ? 11.133 -19.822 33.146 1.00 96.38 549 GLU A C 1
ATOM 4327 O O . GLU A 1 549 ? 10.713 -20.458 34.108 1.00 96.38 549 GLU A O 1
ATOM 4332 N N . GLN A 1 550 ? 10.815 -20.148 31.891 1.00 96.12 550 GLN A N 1
ATOM 4333 C CA . GLN A 1 550 ? 9.926 -21.262 31.569 1.00 96.12 550 GLN A CA 1
ATOM 4334 C C . GLN A 1 550 ? 10.472 -22.588 32.112 1.00 96.12 550 GLN A C 1
ATOM 4336 O O . GLN A 1 550 ? 9.760 -23.311 32.806 1.00 96.12 550 GLN A O 1
ATOM 4341 N N . VAL A 1 551 ? 11.761 -22.867 31.892 1.00 96.88 551 VAL A N 1
ATOM 4342 C CA . VAL A 1 551 ? 12.409 -24.064 32.449 1.00 96.88 551 VAL A CA 1
ATOM 4343 C C . VAL A 1 551 ? 12.385 -24.050 33.983 1.00 96.88 551 VAL A C 1
ATOM 4345 O O . VAL A 1 551 ? 12.149 -25.088 34.602 1.00 96.88 551 VAL A O 1
ATOM 4348 N N . ARG A 1 552 ? 12.588 -22.891 34.630 1.00 96.44 552 ARG A N 1
ATOM 4349 C CA . ARG A 1 552 ? 12.485 -22.786 36.097 1.00 96.44 552 ARG A CA 1
ATOM 4350 C C . ARG A 1 552 ? 11.072 -23.039 36.612 1.00 96.44 552 ARG A C 1
ATOM 4352 O O . ARG A 1 552 ? 10.928 -23.732 37.619 1.00 96.44 552 ARG A O 1
ATOM 4359 N N . VAL A 1 553 ? 10.051 -22.520 35.939 1.00 97.00 553 VAL A N 1
ATOM 4360 C CA . VAL A 1 553 ? 8.643 -22.745 36.295 1.00 97.00 553 VAL A CA 1
ATOM 4361 C C . VAL A 1 553 ? 8.282 -24.223 36.153 1.00 97.00 553 VAL A C 1
ATOM 4363 O O . VAL A 1 553 ? 7.669 -24.786 37.061 1.00 97.00 553 VAL A O 1
ATOM 4366 N N . ASP A 1 554 ? 8.730 -24.880 35.083 1.00 96.06 554 ASP A N 1
ATOM 4367 C CA . ASP A 1 554 ? 8.504 -26.313 34.880 1.00 96.06 554 ASP A CA 1
ATOM 4368 C C . ASP A 1 554 ? 9.178 -27.153 35.971 1.00 96.06 554 ASP A C 1
ATOM 4370 O O . ASP A 1 554 ? 8.547 -28.047 36.542 1.00 96.06 554 ASP A O 1
ATOM 4374 N N . MET A 1 555 ? 10.428 -26.835 36.331 1.00 94.19 555 MET A N 1
ATOM 4375 C CA . MET A 1 555 ? 11.117 -27.487 37.452 1.00 94.19 555 MET A CA 1
ATOM 4376 C C . MET A 1 555 ? 10.375 -27.279 38.776 1.00 94.19 555 MET A C 1
ATOM 4378 O O . MET A 1 555 ? 10.225 -28.224 39.552 1.00 94.19 555 MET A O 1
ATOM 4382 N N . PHE A 1 556 ? 9.877 -26.068 39.037 1.00 95.94 556 PHE A N 1
ATOM 4383 C CA . PHE A 1 556 ? 9.118 -25.775 40.252 1.00 95.94 556 PHE A CA 1
ATOM 4384 C C . PHE A 1 556 ? 7.794 -26.550 40.295 1.00 95.94 556 PHE A C 1
ATOM 4386 O O . PHE A 1 556 ? 7.463 -27.143 41.321 1.00 95.94 556 PHE A O 1
ATOM 4393 N N . SER A 1 557 ? 7.077 -26.631 39.170 1.00 95.31 557 SER A N 1
ATOM 4394 C CA . SER A 1 557 ? 5.850 -27.426 39.050 1.00 95.31 557 SER A CA 1
ATOM 4395 C C . SER A 1 557 ? 6.113 -28.922 39.257 1.00 95.31 557 SER A C 1
ATOM 4397 O O . SER A 1 557 ? 5.365 -29.591 39.971 1.00 95.31 557 SER A O 1
ATOM 4399 N N . GLN A 1 558 ? 7.201 -29.459 38.694 1.00 95.88 558 GLN A N 1
ATOM 4400 C CA . GLN A 1 558 ? 7.615 -30.846 38.936 1.00 95.88 558 GLN A CA 1
ATOM 4401 C C . GLN A 1 558 ? 7.955 -31.088 40.410 1.00 95.88 558 GLN A C 1
ATOM 4403 O O . GLN A 1 558 ? 7.527 -32.087 40.984 1.00 95.88 558 GLN A O 1
ATOM 4408 N N . MET A 1 559 ? 8.677 -30.164 41.046 1.00 93.75 559 MET A N 1
ATOM 4409 C CA . MET A 1 559 ? 9.018 -30.262 42.464 1.00 93.75 559 MET A CA 1
ATOM 4410 C C . MET A 1 559 ? 7.767 -30.247 43.351 1.00 93.75 559 MET A C 1
ATOM 4412 O O . MET A 1 559 ? 7.679 -31.044 44.284 1.00 93.75 559 MET A O 1
ATOM 4416 N N . GLN A 1 560 ? 6.780 -29.402 43.038 1.00 94.62 560 GLN A N 1
ATOM 4417 C CA . GLN A 1 560 ? 5.492 -29.391 43.734 1.00 94.62 560 GLN A CA 1
ATOM 4418 C C . GLN A 1 560 ? 4.765 -30.730 43.596 1.00 94.62 560 GLN A C 1
ATOM 4420 O O . GLN A 1 560 ? 4.411 -31.322 44.615 1.00 94.62 560 GLN A O 1
ATOM 4425 N N . LYS A 1 561 ? 4.634 -31.262 42.375 1.00 95.62 561 LYS A N 1
ATOM 4426 C CA . LYS A 1 561 ? 4.009 -32.576 42.134 1.00 95.62 561 LYS A CA 1
ATOM 4427 C C . LYS A 1 561 ? 4.703 -33.692 42.908 1.00 95.62 561 LYS A C 1
ATOM 4429 O O . LYS A 1 561 ? 4.038 -34.503 43.545 1.00 95.62 561 LYS A O 1
ATOM 4434 N N . ASN A 1 562 ? 6.035 -33.708 42.903 1.00 95.12 562 ASN A N 1
ATOM 4435 C CA . ASN A 1 562 ? 6.804 -34.680 43.675 1.00 95.12 562 ASN A CA 1
ATOM 4436 C C . ASN A 1 562 ? 6.541 -34.513 45.180 1.00 95.12 562 ASN A C 1
ATOM 4438 O O . ASN A 1 562 ? 6.345 -35.501 45.879 1.00 95.12 562 ASN A O 1
ATOM 4442 N N . SER A 1 563 ? 6.482 -33.277 45.689 1.00 95.00 563 SER A N 1
ATOM 4443 C CA . SER A 1 563 ? 6.173 -33.015 47.103 1.00 95.00 563 SER A CA 1
ATOM 4444 C C . SER A 1 563 ? 4.780 -33.513 47.503 1.00 95.00 563 SER A C 1
ATOM 4446 O O . SER A 1 563 ? 4.626 -34.121 48.560 1.00 95.00 563 SER A O 1
ATOM 4448 N N . GLU A 1 564 ? 3.782 -33.328 46.637 1.00 94.81 564 GLU A N 1
ATOM 4449 C CA . GLU A 1 564 ? 2.421 -33.821 46.848 1.00 94.81 564 GLU A CA 1
ATOM 4450 C C . GLU A 1 564 ? 2.389 -35.349 46.876 1.00 94.81 564 GLU A C 1
ATOM 4452 O O . GLU A 1 564 ? 1.791 -35.929 47.783 1.00 94.81 564 GLU A O 1
ATOM 4457 N N . GLN A 1 565 ? 3.092 -36.004 45.945 1.00 94.31 565 GLN A N 1
ATOM 4458 C CA . GLN A 1 565 ? 3.243 -37.461 45.932 1.00 94.31 565 GLN A CA 1
ATOM 4459 C C . GLN A 1 565 ? 3.880 -37.969 47.226 1.00 94.31 565 GLN A C 1
ATOM 4461 O O . GLN A 1 565 ? 3.319 -38.852 47.868 1.00 94.31 565 GLN A O 1
ATOM 4466 N N . TYR A 1 566 ? 4.972 -37.351 47.687 1.00 94.94 566 TYR A N 1
ATOM 4467 C CA . TYR A 1 566 ? 5.601 -37.730 48.954 1.00 94.94 566 TYR A CA 1
ATOM 4468 C C . TYR A 1 566 ? 4.666 -37.556 50.161 1.00 94.94 566 TYR A C 1
ATOM 4470 O O . TYR A 1 566 ? 4.699 -38.372 51.083 1.00 94.94 566 TYR A O 1
ATOM 4478 N N . ILE A 1 567 ? 3.811 -36.526 50.176 1.00 94.56 567 ILE A N 1
ATOM 4479 C CA . ILE A 1 567 ? 2.805 -36.341 51.237 1.00 94.56 567 ILE A CA 1
ATOM 4480 C C . ILE A 1 567 ? 1.752 -37.455 51.190 1.00 94.56 567 ILE A C 1
ATOM 4482 O O . ILE A 1 567 ? 1.362 -37.972 52.240 1.00 94.56 567 ILE A O 1
ATOM 4486 N N . VAL A 1 568 ? 1.287 -37.829 49.997 1.00 95.06 568 VAL A N 1
ATOM 4487 C CA . VAL A 1 568 ? 0.312 -38.914 49.811 1.00 95.06 568 VAL A CA 1
ATOM 4488 C C . VAL A 1 568 ? 0.909 -40.259 50.222 1.00 95.06 568 VAL A C 1
ATOM 4490 O O . VAL A 1 568 ? 0.290 -40.969 51.015 1.00 95.06 568 VAL A O 1
ATOM 4493 N N . ASP A 1 569 ? 2.121 -40.573 49.769 1.00 93.06 569 ASP A N 1
ATOM 4494 C CA . ASP A 1 569 ? 2.836 -41.803 50.120 1.00 93.06 569 ASP A CA 1
ATOM 4495 C C . ASP A 1 569 ? 3.061 -41.896 51.626 1.00 93.06 569 ASP A C 1
ATOM 4497 O O . ASP A 1 569 ? 2.800 -42.931 52.244 1.00 93.06 569 ASP A O 1
ATOM 4501 N N . ARG A 1 570 ? 3.463 -40.784 52.250 1.00 94.19 570 ARG A N 1
ATOM 4502 C CA . ARG A 1 570 ? 3.595 -40.696 53.702 1.00 94.19 570 ARG A CA 1
ATOM 4503 C C . ARG A 1 570 ? 2.270 -40.984 54.406 1.00 94.19 570 ARG A C 1
ATOM 4505 O O . ARG A 1 570 ? 2.255 -41.807 55.315 1.00 94.19 570 ARG A O 1
ATOM 4512 N N . ARG A 1 571 ? 1.159 -40.367 53.987 1.00 92.19 571 ARG A N 1
ATOM 4513 C CA . ARG A 1 571 ? -0.174 -40.639 54.564 1.00 92.19 571 ARG A CA 1
ATOM 4514 C C . ARG A 1 571 ? -0.584 -42.099 54.392 1.00 92.19 571 ARG A C 1
ATOM 4516 O O . ARG A 1 571 ? -1.160 -42.682 55.306 1.00 92.19 571 ARG A O 1
ATOM 4523 N N . HIS A 1 572 ? -0.288 -42.694 53.239 1.00 92.56 572 HIS A N 1
ATOM 4524 C CA . HIS A 1 572 ? -0.579 -44.098 52.970 1.00 92.56 572 HIS A CA 1
ATOM 4525 C C . HIS A 1 572 ? 0.232 -45.024 53.889 1.00 92.56 572 HIS A C 1
ATOM 4527 O O . HIS A 1 572 ? -0.315 -45.968 54.461 1.00 92.56 572 HIS A O 1
ATOM 4533 N N . LEU A 1 573 ? 1.522 -44.731 54.088 1.00 92.50 573 LEU A N 1
ATOM 4534 C CA . LEU A 1 573 ? 2.388 -45.454 55.021 1.00 92.50 573 LEU A CA 1
ATOM 4535 C C . LEU A 1 573 ? 1.934 -45.285 56.475 1.00 92.50 573 LEU A C 1
ATOM 4537 O O . LEU A 1 573 ? 1.837 -46.283 57.184 1.00 92.50 573 LEU A O 1
ATOM 4541 N N . GLU A 1 574 ? 1.600 -44.065 56.901 1.00 90.31 574 GLU A N 1
ATOM 4542 C CA . GLU A 1 574 ? 1.065 -43.774 58.238 1.00 90.31 574 GLU A CA 1
ATOM 4543 C C . GLU A 1 574 ? -0.268 -44.503 58.474 1.00 90.31 574 GLU A C 1
ATOM 4545 O O . GLU A 1 574 ? -0.466 -45.089 59.536 1.00 90.31 574 GLU A O 1
ATOM 4550 N N . GLY A 1 575 ? -1.156 -44.559 57.475 1.00 91.38 575 GLY A N 1
ATOM 4551 C CA . GLY A 1 575 ? -2.405 -45.325 57.536 1.00 91.38 575 GLY A CA 1
ATOM 4552 C C . GLY A 1 575 ? -2.178 -46.839 57.619 1.00 91.38 575 GLY A C 1
ATOM 4553 O O . GLY A 1 575 ? -2.790 -47.518 58.445 1.00 91.38 575 GLY A O 1
ATOM 4554 N N . ALA A 1 576 ? -1.256 -47.377 56.816 1.00 89.81 576 ALA A N 1
ATOM 4555 C CA . ALA A 1 576 ? -0.891 -48.793 56.852 1.00 89.81 576 ALA A CA 1
ATOM 4556 C C . ALA A 1 576 ? -0.199 -49.186 58.171 1.00 89.81 576 ALA A C 1
ATOM 4558 O O . ALA A 1 576 ? -0.408 -50.284 58.690 1.00 89.81 576 ALA A O 1
ATOM 4559 N N . GLU A 1 577 ? 0.631 -48.306 58.731 1.00 86.81 577 GLU A N 1
ATOM 4560 C CA . GLU A 1 577 ? 1.269 -48.495 60.032 1.00 86.81 577 GLU A CA 1
ATOM 4561 C C . GLU A 1 577 ? 0.258 -48.369 61.180 1.00 86.81 577 GLU A C 1
ATOM 4563 O O . GLU A 1 577 ? 0.266 -49.202 62.082 1.00 86.81 577 GLU A O 1
ATOM 4568 N N . ALA A 1 578 ? -0.669 -47.408 61.129 1.00 85.19 578 ALA A N 1
ATOM 4569 C CA . ALA A 1 578 ? -1.765 -47.295 62.090 1.00 85.19 578 ALA A CA 1
ATOM 4570 C C . ALA A 1 578 ? -2.663 -48.543 62.083 1.00 85.19 578 ALA A C 1
ATOM 4572 O O . ALA A 1 578 ? -3.002 -49.054 63.149 1.00 85.19 578 ALA A O 1
ATOM 4573 N N . GLY A 1 579 ? -2.979 -49.094 60.905 1.00 86.69 579 GLY A N 1
ATOM 4574 C CA . GLY A 1 579 ? -3.699 -50.365 60.782 1.00 86.69 579 GLY A CA 1
ATOM 4575 C C . GLY A 1 579 ? -2.922 -51.553 61.365 1.00 86.69 579 GLY A C 1
ATOM 4576 O O . GLY A 1 579 ? -3.506 -52.405 62.037 1.00 86.69 579 GLY A O 1
ATOM 4577 N N . ARG A 1 580 ? -1.593 -51.592 61.181 1.00 83.94 580 ARG A N 1
ATOM 4578 C CA . ARG A 1 580 ? -0.719 -52.588 61.832 1.00 83.94 580 ARG A CA 1
ATOM 4579 C C . ARG A 1 580 ? -0.707 -52.437 63.355 1.00 83.94 580 ARG A C 1
ATOM 4581 O O . ARG A 1 580 ? -0.937 -53.426 64.041 1.00 83.94 580 ARG A O 1
ATOM 4588 N N . ARG A 1 581 ? -0.560 -51.215 63.879 1.00 78.88 581 ARG A N 1
ATOM 4589 C CA . ARG A 1 581 ? -0.614 -50.920 65.323 1.00 78.88 581 ARG A CA 1
ATOM 4590 C C . ARG A 1 581 ? -1.964 -51.275 65.945 1.00 78.88 581 ARG A C 1
ATOM 4592 O O . ARG A 1 581 ? -1.997 -51.807 67.047 1.00 78.88 581 ARG A O 1
ATOM 4599 N N . GLN A 1 582 ? -3.075 -51.023 65.249 1.00 79.12 582 GLN A N 1
ATOM 4600 C CA . GLN A 1 582 ? -4.402 -51.455 65.699 1.00 79.12 582 GLN A CA 1
ATOM 4601 C C . GLN A 1 582 ? -4.492 -52.979 65.778 1.00 79.12 582 GLN A C 1
ATOM 4603 O O . GLN A 1 582 ? -4.962 -53.501 66.780 1.00 79.12 582 GLN A O 1
ATOM 4608 N N . LYS A 1 583 ? -3.999 -53.699 64.764 1.00 74.44 583 LYS A N 1
ATOM 4609 C CA . LYS A 1 583 ? -3.970 -55.169 64.756 1.00 74.44 583 LYS A CA 1
ATOM 4610 C C . LYS A 1 583 ? -3.083 -55.748 65.867 1.00 74.44 583 LYS A C 1
ATOM 4612 O O . LYS A 1 583 ? -3.457 -56.751 66.464 1.00 74.44 583 LYS A O 1
ATOM 4617 N N . GLU A 1 584 ? -1.944 -55.121 66.155 1.00 72.19 584 GLU A N 1
ATOM 4618 C CA . GLU A 1 584 ? -1.046 -55.494 67.260 1.00 72.19 584 GLU A CA 1
ATOM 4619 C C . GLU A 1 584 ? -1.650 -55.171 68.638 1.00 72.19 584 GLU A C 1
ATOM 4621 O O . GLU A 1 584 ? -1.525 -55.970 69.563 1.00 72.19 584 GLU A O 1
ATOM 4626 N N . GLY A 1 585 ? -2.373 -54.054 68.772 1.00 65.94 585 GLY A N 1
ATOM 4627 C CA . GLY A 1 585 ? -3.132 -53.708 69.981 1.00 65.94 585 GLY A CA 1
ATOM 4628 C C . GLY A 1 585 ? -4.398 -54.551 70.190 1.00 65.94 585 GLY A C 1
ATOM 4629 O O . GLY A 1 585 ? -4.892 -54.644 71.310 1.00 65.94 585 GLY A O 1
ATOM 4630 N N . LEU A 1 586 ? -4.904 -55.192 69.130 1.00 58.03 586 LEU A N 1
ATOM 4631 C CA . LEU A 1 586 ? -6.047 -56.112 69.138 1.00 58.03 586 LEU A CA 1
ATOM 4632 C C . LEU A 1 586 ? -5.621 -57.588 69.282 1.00 58.03 586 LEU A C 1
ATOM 4634 O O . LEU A 1 586 ? -6.398 -58.495 68.975 1.00 58.03 586 LEU A O 1
ATOM 4638 N N . VAL A 1 587 ? -4.392 -57.858 69.737 1.00 54.62 587 VAL A N 1
ATOM 4639 C CA . VAL A 1 587 ? -4.017 -59.190 70.226 1.00 54.62 587 VAL A CA 1
ATOM 4640 C C . VAL A 1 587 ? -4.766 -59.419 71.539 1.00 54.62 587 VAL A C 1
ATOM 4642 O O . VAL A 1 587 ? -4.381 -58.934 72.601 1.00 54.62 587 VAL A O 1
ATOM 4645 N N . TYR A 1 588 ? -5.889 -60.130 71.441 1.00 55.72 588 TYR A N 1
ATOM 4646 C CA . TYR A 1 588 ? -6.672 -60.593 72.582 1.00 55.72 588 TYR A CA 1
ATOM 4647 C C . TYR A 1 588 ? -5.803 -61.429 73.537 1.00 55.72 588 TYR A C 1
ATOM 4649 O O . TYR A 1 588 ? -4.924 -62.163 73.072 1.00 55.72 588 TYR A O 1
ATOM 4657 N N . PRO A 1 589 ? -6.048 -61.367 74.862 1.00 52.41 589 PRO A N 1
ATOM 4658 C CA . PRO A 1 589 ? -5.364 -62.237 75.806 1.00 52.41 589 PRO A CA 1
ATOM 4659 C C . PRO A 1 589 ? -5.626 -63.688 75.398 1.00 52.41 589 PRO A C 1
ATOM 4661 O O . PRO A 1 589 ? -6.778 -64.084 75.216 1.00 52.41 589 PRO A O 1
ATOM 4664 N N . ASN A 1 590 ? -4.557 -64.470 75.233 1.00 46.25 590 ASN A N 1
ATOM 4665 C CA . ASN A 1 590 ? -4.658 -65.903 74.985 1.00 46.25 590 ASN A CA 1
ATOM 4666 C C . ASN A 1 590 ? -5.468 -66.548 76.117 1.00 46.25 590 ASN A C 1
ATOM 4668 O O . ASN A 1 590 ? -4.963 -66.777 77.214 1.00 46.25 590 ASN A O 1
ATOM 4672 N N . SER A 1 591 ? -6.731 -66.863 75.840 1.00 48.97 591 SER A N 1
ATOM 4673 C CA . SER A 1 591 ? -7.530 -67.764 76.652 1.00 48.97 591 SER A CA 1
ATOM 4674 C C . SER A 1 591 ? -7.098 -69.194 76.334 1.00 48.97 591 SER A C 1
ATOM 4676 O O . SER A 1 591 ? -7.576 -69.777 75.361 1.00 48.97 591 SER A O 1
ATOM 4678 N N . ASN A 1 592 ? -6.181 -69.757 77.121 1.00 47.47 592 ASN A N 1
ATOM 4679 C CA . ASN A 1 592 ? -6.100 -71.203 77.327 1.00 47.47 592 ASN A CA 1
ATOM 4680 C C . ASN A 1 592 ? -5.259 -71.550 78.568 1.00 47.47 592 ASN A C 1
ATOM 4682 O O . ASN A 1 592 ? -4.037 -71.497 78.502 1.00 47.47 592 ASN A O 1
ATOM 4686 N N . LYS A 1 593 ? -5.997 -71.981 79.605 1.00 43.12 593 LYS A N 1
ATOM 4687 C CA . LYS A 1 593 ? -5.672 -72.907 80.710 1.00 43.12 593 LYS A CA 1
ATOM 4688 C C . LYS A 1 593 ? -4.601 -72.540 81.732 1.00 43.12 593 LYS A C 1
ATOM 4690 O O . LYS A 1 593 ? -3.418 -72.414 81.364 1.00 43.12 593 LYS A O 1
#

Organism: NCBI:txid89044

Foldseek 3Di:
DDDDDDDDDDDDDDDDDPCPVVPDDDPDDDPPPPDDDDDDDDDPDDDDPPDDDDDDDDDPDDDDDDDDPDDPPVPDDDPDDDDDDDPDPDDDLVVLCVPADVVRCPVPDPVNVVVSVLVVVVVVLVVVQFDPPDPVSVVVNVVSVVVSVVVVVVVVVVVVVVVVVVVVVVVVVVVVVVVVVVVVVVVVVVVVVVVVVVVVVVVVVVVVVVVVVVVVVVVVVVVLCVPCVNVVCPDPDVVVQVVDCCHCVNPNDVVVVDDPDDPVVVVPVPVVADDVPDVVSVVVVVVVPPCCVVPPPPPDDDPPDDPPDPDDDDDDDDDDDDDDPDDPPVNVVVVVVVVVVVVVVVVVVVVVVVVVVVVVVVVPPDDDDDDDDDDDDDDDDDDDDDDDDDDDDDDDDDPPPPPPDDDDDDDDDDDDPPPPDDDDDDDDDDDDDDDDDDDDDDDDDDDDPPPVVVVCVPPPVNVVVVVVVVVVVVVVVVVVVVVVVCVVCVVVVVVVVVVVVVVVVDDPDDPVVVVVVVVVVVVVVVVVVVVVVVVVVVVVVVVVVVVVVVVVVVVVVVVVVVVVVVVVVVVVVVVVVVVVVVVVVPPPPDPDD

InterPro domains:
  IPR026720 Cilia- and flagella-associated protein 91 [PTHR22455] (14-584)
  IPR032840 CFAP91 domain [PF14738] (66-218)

Sequence (593 aa):
MSRNIAHGTSSTTIVSGTDRYKYFKRPIMPRVSAVAPQILLAPTTAEDPLVPTDNRVEASVKDVEVQTAYRESEAQTVPYTPNYIVTGTEAPEVLLLKDLTYENGLPLGKKEVEMIEYARAKRDMESNLPPFTDEASLILRKKLMEKQEMREFKMRETEIDAKREAKLAQIEKALVEREESNEFLTSQRLENVRLLRMEEREKVLQKIRNKRIKALRRLAHQRNISDPVLSDGTNRDIINDYFDKGSRVYAPVRRLGQENAPGPEKFDVASRTLPLDNISNIISLEYTIPRRMLEGDNAGGTPLMAKTAPLRKAPAGGGGRAAEPRLTSAAQRAIRLTKRDVEEMHIILSQKKFNDAQIANNATNSRPFSAGNNNSHNDSSRPTSPKQGQVAPSGKSSILTALLAKKPKGRPPTPDFTSDRILAPAPVKEPEEDEDGIEIHEERPPPVEDNTNYALKNNHAFQASLVLLQRLIRGRAVQNIMFEGKHRRRELIDELKAADEEDALYEEPTSAELLEKQREMEEHQLRETTVDALAGSVASNVLHVLAQEQVRVDMFSQMQKNSEQYIVDRRHLEGAEAGRRQKEGLVYPNSNK

pLDDT: mean 71.11, std 20.84, range [28.73, 98.0]

Radius of gyration: 63.66 Å; chains: 1; bounding box: 130×143×187 Å

Secondary structure (DSSP, 8-state):
----------------STTGGGT-------------------------TT------PPPS--------S---GGG-PPP-PPPP---SSS--GGGGGTT-EETBEETT-HHHHHHHHHHHHHHHHHHTPPPTTSHHHHHHHHHHHHHHHHHHHHHHHHHHHHHHHHHHHHHHHHHHHHHHHHHHHHHHHHHHHHHHHHHHHHHHHHHHHHHHHHHHHHHHHHHHHH-HHHH--SS--HHHHHH-TTSTTTS--GGGT--SSS-GGGG-HHHHS--TTSHHHHHHHHHHS-GGGTS---S-------S-S------------PPP----HHHHHHHHHHHHHHHHHHHHHHHHHHHHHHHHHHTTS-------------------PPPP----------SSSSSS--PPPPPPPPP-TTS----PPPPPPPPPPP---------PPPP---THHHHHHH-HHHHHHHHHHHHHHHHHHHHHHHHHHHHHTHHHHHHHHHHHHHHHH-PPPPHHHHHHHHHHHHHHHHHHHHHHHHHHHHHHHHHHHHHHHHHHHHHHHHHHHHHHHHHHHHHHHHHHHHHHHHHHHT-------